Protein AF-A0A944QTK9-F1 (afdb_monomer)

pLDDT: mean 85.67, std 12.84, range [35.78, 98.94]

Foldseek 3Di:
DAADDDDPVQWFKKFFPKKKQKDKDQQKDWDQDPVGIDTDHGIWIWIWTQDDPGHTDPDIHTDHHVRCVQFWDADPVPDPRMIGGPWMKIKHQPQDWYKYWWQDPVRDIDIDTADPVRRFKMWIAGPVGTIDIDGNVRDVNTIDGDDDLPDQFDQAFAQRLLAQPVAAAEEEWEFAFFLLCLLLLLLLLLVQCLQCVVRNVDPQDAVLSQHQEYEAFASSLVVSQCSQLRHHSVVVNVLSVVCLVFWQPFDPPPPDPPDARTDLVSLLVSLCVRQPQAALLHSSRGHKYWYWKAQPVVRDIDGLICHPQAPQQPDDPPDFFHHSRNHGSSLSNSLQNQAPSHHAWRWDQTGPDPPDRITTIHHRLLDLPSGVQVVVVCCQPPCNNPSNYAQDALRYEYETEYSADEDLPDDDDPDPVVVVVSVSSVSSRVSVLVVLVVLQQQAQEPLFQQSDPVCGRCNPRHPDPDRRHQYYYAHHHLDQVRCCVQQVDHDDPVRSVQCSDSSDSVCSVVSSVSSNSSSVRRDDSVSQDPSSRRD

Sequence (535 aa):
MKRIEFNNLRARTYRKKAEVFAFRSEAPFSFSKSWGEQRVRESGWVVVPIANGGTASQDIYGCDADVFAETYEPSPSQRPNRYRKKETIRAYQPGEPFEIETRLADGHLEVESSSADSYTTWLARNPSGETYTIEDEVFRDTYVEVQERGEKYRIRSRNEHWIPDGTPRRILALDGGGVRGILTLQYLARIEAILKKRHGDSDEFRLCHYFDLIAGTSTGAIIAAALARGSRVSEIIDLYNRLAADIFRRSWFRFGLMRAKFSADRLRQHLRAEFKNNTMGSTAIQTGLLVVAKRLDSGSTWPMSNNPLSPFFRAEPNDTFFSNEDYLLRRVVRASTAAPHYFAPEYIEISTEKEKPHGQFIDGGASPHNNPSLLALQLVSVSGFGAGWDLDPDKLLLVSVGTGMANPDVSRSWFAGEHALKSLLSLMNDCAESVETVLQWLSSSPTARHLDAALKEMHGDLLAERPLLHYLRYNVMLDSDWLKDNLGLNCTKPDIDRLKKMDLPENMQALSKIGNTAAKLQIEETHFPPSFDLW

Nearest PDB structures (foldseek):
  4pka-assembly1_X  TM=8.038E-01  e=3.145E-19  Solanum cardiophyllum
  1oxw-assembly1_B  TM=8.036E-01  e=8.709E-19  Solanum cardiophyllum
  6aun-assembly1_A  TM=6.845E-01  e=2.025E-15  Cricetulus griseus
  7quz-assembly2_DDD  TM=2.381E-01  e=2.300E-01  Paenibacillus illinoisensis

Structure (mmCIF, N/CA/C/O backbone):
data_AF-A0A944QTK9-F1
#
_entry.id   AF-A0A944QTK9-F1
#
loop_
_atom_site.group_PDB
_atom_site.id
_atom_site.type_symbol
_atom_site.label_atom_id
_atom_site.label_alt_id
_atom_site.label_comp_id
_atom_site.label_asym_id
_atom_site.label_entity_id
_atom_site.label_seq_id
_atom_site.pdbx_PDB_ins_code
_atom_site.Cartn_x
_atom_site.Cartn_y
_atom_site.Cartn_z
_atom_site.occupancy
_atom_site.B_iso_or_equiv
_atom_site.auth_seq_id
_atom_site.auth_comp_id
_atom_site.auth_asym_id
_atom_site.auth_atom_id
_atom_site.pdbx_PDB_model_num
ATOM 1 N N . MET A 1 1 ? -43.382 -8.129 2.368 1.00 69.06 1 MET A N 1
ATOM 2 C CA . MET A 1 1 ? -41.959 -7.731 2.253 1.00 69.06 1 MET A CA 1
ATOM 3 C C . MET A 1 1 ? -41.129 -8.966 1.915 1.00 69.06 1 MET A C 1
ATOM 5 O O . MET A 1 1 ? -41.718 -10.011 1.652 1.00 69.06 1 MET A O 1
ATOM 9 N N . LYS A 1 2 ? -39.794 -8.884 1.844 1.00 78.69 2 LYS A N 1
ATOM 10 C CA . LYS A 1 2 ? -38.954 -10.077 1.656 1.00 78.69 2 LYS A CA 1
ATOM 11 C C . LYS A 1 2 ? -38.722 -10.748 3.008 1.00 78.69 2 LYS A C 1
ATOM 13 O O . LYS A 1 2 ? -38.306 -10.088 3.956 1.00 78.69 2 LYS A O 1
ATOM 18 N N . ARG A 1 3 ? -38.973 -12.053 3.098 1.00 83.12 3 ARG A N 1
ATOM 19 C CA . ARG A 1 3 ? -38.628 -12.828 4.295 1.00 83.12 3 ARG A CA 1
ATOM 20 C C . ARG A 1 3 ? -37.119 -13.021 4.354 1.00 83.12 3 ARG A C 1
ATOM 22 O O . ARG A 1 3 ? -36.524 -13.434 3.356 1.00 83.12 3 ARG A O 1
ATOM 29 N N . ILE A 1 4 ? -36.509 -12.713 5.493 1.00 81.31 4 ILE A N 1
ATOM 30 C CA . ILE A 1 4 ? -35.062 -12.859 5.686 1.00 81.31 4 ILE A CA 1
ATOM 31 C C . ILE A 1 4 ? -34.759 -13.683 6.933 1.00 81.31 4 ILE A C 1
ATOM 33 O O . ILE A 1 4 ? -35.494 -13.643 7.915 1.00 81.31 4 ILE A O 1
ATOM 37 N N . GLU A 1 5 ? -33.643 -14.404 6.898 1.00 82.75 5 GLU A N 1
ATOM 38 C CA . GLU A 1 5 ? -33.061 -15.037 8.080 1.00 82.75 5 GLU A CA 1
ATOM 39 C C . GLU A 1 5 ? -31.954 -14.155 8.667 1.00 82.75 5 GLU A C 1
ATOM 41 O O . GLU A 1 5 ? -31.326 -13.358 7.960 1.00 82.75 5 GLU A O 1
ATOM 46 N N . PHE A 1 6 ? -31.691 -14.312 9.967 1.00 79.94 6 PHE A N 1
ATOM 47 C CA . PHE A 1 6 ? -30.653 -13.552 10.655 1.00 79.94 6 PHE A CA 1
ATOM 48 C C . PHE A 1 6 ? -29.260 -13.865 10.091 1.00 79.94 6 PHE A C 1
ATOM 50 O O . PHE A 1 6 ? -28.742 -14.978 10.219 1.00 79.94 6 PHE A O 1
ATOM 57 N N . ASN A 1 7 ? -28.612 -12.860 9.503 1.00 78.81 7 ASN A N 1
ATOM 58 C CA . ASN A 1 7 ? -27.292 -13.013 8.911 1.00 78.81 7 ASN A CA 1
ATOM 59 C C . ASN A 1 7 ? -26.171 -12.740 9.930 1.00 78.81 7 ASN A C 1
ATOM 61 O O . ASN A 1 7 ? -25.751 -11.599 10.132 1.00 78.81 7 ASN A O 1
ATOM 65 N N . ASN A 1 8 ? -25.611 -13.814 10.493 1.00 72.94 8 ASN A N 1
ATOM 66 C CA . ASN A 1 8 ? -24.467 -13.743 11.411 1.00 72.94 8 ASN A CA 1
ATOM 67 C C . ASN A 1 8 ? -23.206 -13.092 10.805 1.00 72.94 8 ASN A C 1
ATOM 69 O O . ASN A 1 8 ? -22.333 -12.686 11.559 1.00 72.94 8 ASN A O 1
ATOM 73 N N . LEU A 1 9 ? -23.070 -12.993 9.478 1.00 62.94 9 LEU A N 1
ATOM 74 C CA . LEU A 1 9 ? -21.916 -12.344 8.837 1.00 62.94 9 LEU A CA 1
ATOM 75 C C . LEU A 1 9 ? -22.065 -10.821 8.756 1.00 62.94 9 LEU A C 1
ATOM 77 O O . LEU A 1 9 ? -21.066 -10.119 8.649 1.00 62.94 9 LEU A O 1
ATOM 81 N N . ARG A 1 10 ? -23.301 -10.306 8.767 1.00 76.19 10 ARG A N 1
ATOM 82 C CA . ARG A 1 10 ? -23.579 -8.858 8.782 1.00 76.19 10 ARG A CA 1
ATOM 83 C C . ARG A 1 10 ? -23.707 -8.313 10.202 1.00 76.19 10 ARG A C 1
ATOM 85 O O . ARG A 1 10 ? -23.537 -7.115 10.403 1.00 76.19 10 ARG A O 1
ATOM 92 N N . ALA A 1 11 ? -24.032 -9.181 11.159 1.00 80.81 11 ALA A N 1
ATOM 93 C CA . ALA A 1 11 ? -24.324 -8.809 12.531 1.00 80.81 11 ALA A CA 1
ATOM 94 C C . ALA A 1 11 ? -23.070 -8.460 13.338 1.00 80.81 11 ALA A C 1
ATOM 96 O O . ALA A 1 11 ? -22.154 -9.276 13.457 1.00 80.81 11 ALA A O 1
ATOM 97 N N . ARG A 1 12 ? -23.081 -7.287 13.970 1.00 84.12 12 ARG A N 1
ATOM 98 C CA . ARG A 1 12 ? -22.071 -6.878 14.952 1.00 84.12 12 ARG A CA 1
ATOM 99 C C . ARG A 1 12 ? -22.578 -7.091 16.370 1.00 84.12 12 ARG A C 1
ATOM 101 O O . ARG A 1 12 ? -23.781 -7.265 16.570 1.00 84.12 12 ARG A O 1
ATOM 108 N N . THR A 1 13 ? -21.674 -7.081 17.341 1.00 86.81 13 THR A N 1
ATOM 109 C CA . THR A 1 13 ? -22.012 -7.312 18.748 1.00 86.81 13 THR A CA 1
ATOM 110 C C . THR A 1 13 ? -22.238 -5.993 19.478 1.00 86.81 13 THR A C 1
ATOM 112 O O . THR A 1 13 ? -21.435 -5.064 19.411 1.00 86.81 13 THR A O 1
ATOM 115 N N . TYR A 1 14 ? -23.345 -5.914 20.206 1.00 89.44 14 TYR A N 1
ATOM 116 C CA . TYR A 1 14 ? -23.774 -4.730 20.936 1.00 89.44 14 TYR A CA 1
ATOM 117 C C . TYR A 1 14 ? -24.105 -5.073 22.380 1.00 89.44 14 TYR A C 1
ATOM 119 O O . TYR A 1 14 ? -24.532 -6.180 22.699 1.00 89.44 14 TYR A O 1
ATOM 127 N N . ARG A 1 15 ? -23.958 -4.093 23.266 1.00 88.25 15 ARG A N 1
ATOM 128 C CA . ARG A 1 15 ? -24.293 -4.202 24.686 1.00 88.25 15 ARG A CA 1
ATOM 129 C C . ARG A 1 15 ? -25.182 -3.049 25.110 1.00 88.25 15 ARG A C 1
ATOM 131 O O . ARG A 1 15 ? -25.037 -1.941 24.601 1.00 88.25 15 ARG A O 1
ATOM 138 N N . LYS A 1 16 ? -26.070 -3.285 26.076 1.00 87.88 16 LYS A N 1
ATOM 139 C CA . LYS A 1 16 ? -26.877 -2.206 26.658 1.00 87.88 16 LYS A CA 1
ATOM 140 C C . LYS A 1 16 ? -25.987 -1.158 27.339 1.00 87.88 16 LYS A C 1
ATOM 142 O O . LYS A 1 16 ? -25.110 -1.509 28.127 1.00 87.88 16 LYS A O 1
ATOM 147 N N . LYS A 1 17 ? -26.255 0.123 27.073 1.00 83.44 17 LYS A N 1
ATOM 148 C CA . LYS A 1 17 ? -25.601 1.280 27.711 1.00 83.44 17 LYS A CA 1
ATOM 149 C C . LYS A 1 17 ? -25.961 1.425 29.190 1.00 83.44 17 LYS A C 1
ATOM 151 O O . LYS A 1 17 ? -25.198 2.021 29.941 1.00 83.44 17 LYS A O 1
ATOM 156 N N . ALA A 1 18 ? -27.123 0.906 29.592 1.00 82.56 18 ALA A N 1
ATOM 157 C CA . ALA A 1 18 ? -27.668 1.082 30.931 1.00 82.56 18 ALA A CA 1
ATOM 158 C C . ALA A 1 18 ? -26.713 0.578 32.027 1.00 82.56 18 ALA A C 1
ATOM 160 O O . ALA A 1 18 ? -26.290 -0.583 32.033 1.00 82.56 18 ALA A O 1
ATOM 161 N N . GLU A 1 19 ? -26.436 1.456 32.988 1.00 86.88 19 GLU A N 1
ATOM 162 C CA . GLU A 1 19 ? -25.714 1.140 34.215 1.00 86.88 19 GLU A CA 1
ATOM 163 C C . GLU A 1 19 ? -26.675 1.096 35.404 1.00 86.88 19 GLU A C 1
ATOM 165 O O . GLU A 1 19 ? -27.762 1.680 35.394 1.00 86.88 19 GLU A O 1
ATOM 170 N N . VAL A 1 20 ? -26.253 0.406 36.455 1.00 88.38 20 VAL A N 1
ATOM 171 C CA . VAL A 1 20 ? -26.970 0.323 37.723 1.00 88.38 20 VAL A CA 1
ATOM 172 C C . VAL A 1 20 ? -26.010 0.622 38.866 1.00 88.38 20 VAL A C 1
ATOM 174 O O . VAL A 1 20 ? -24.818 0.312 38.784 1.00 88.38 20 VAL A O 1
ATOM 177 N N . PHE A 1 21 ? -26.525 1.187 39.953 1.00 90.69 21 PHE A N 1
ATOM 178 C CA . PHE A 1 21 ? -25.874 1.020 41.245 1.00 90.69 21 PHE A CA 1
ATOM 179 C C . PHE A 1 21 ? -26.324 -0.304 41.853 1.00 90.69 21 PHE A C 1
ATOM 181 O O . PHE A 1 21 ? -27.504 -0.638 41.775 1.00 90.69 21 PHE A O 1
ATOM 188 N N . ALA A 1 22 ? -25.410 -1.052 42.461 1.00 91.81 22 ALA A N 1
ATOM 189 C CA . ALA A 1 22 ? -25.763 -2.269 43.174 1.00 91.81 22 ALA A CA 1
ATOM 190 C C . ALA A 1 22 ? -25.050 -2.357 44.523 1.00 91.81 22 ALA A C 1
ATOM 192 O O . ALA A 1 22 ? -23.841 -2.138 44.616 1.00 91.81 22 ALA A O 1
ATOM 193 N N . PHE A 1 23 ? -25.813 -2.703 45.558 1.00 92.44 23 PHE A N 1
ATOM 194 C CA . PHE A 1 23 ? -25.342 -2.814 46.936 1.00 92.44 23 PHE A CA 1
ATOM 195 C C . PHE A 1 23 ? -25.624 -4.215 47.462 1.00 92.44 23 PHE A C 1
ATOM 197 O O . PHE A 1 23 ? -26.760 -4.684 47.404 1.00 92.44 23 PHE A O 1
ATOM 204 N N . ARG A 1 24 ? -24.591 -4.882 47.971 1.00 91.94 24 ARG A N 1
ATOM 205 C CA . ARG A 1 24 ? -24.697 -6.245 48.489 1.00 91.94 24 ARG A CA 1
ATOM 206 C C . ARG A 1 24 ? -25.287 -6.246 49.901 1.00 91.94 24 ARG A C 1
ATOM 208 O O . ARG A 1 24 ? -24.858 -5.462 50.745 1.00 91.94 24 ARG A O 1
ATOM 215 N N . SER A 1 25 ? -26.228 -7.151 50.152 1.00 90.94 25 SER A N 1
ATOM 216 C CA . SER A 1 25 ? -26.784 -7.464 51.469 1.00 90.94 25 SER A CA 1
ATOM 217 C C . SER A 1 25 ? -26.584 -8.946 51.769 1.00 90.94 25 SER A C 1
ATOM 219 O O . SER A 1 25 ? -26.955 -9.801 50.969 1.00 90.94 25 SER A O 1
ATOM 221 N N . GLU A 1 26 ? -26.028 -9.247 52.940 1.00 89.38 26 GLU A N 1
ATOM 222 C CA . GLU A 1 26 ? -25.914 -10.620 53.459 1.00 89.38 26 GLU A CA 1
ATOM 223 C C . GLU A 1 26 ? -27.199 -11.081 54.170 1.00 89.38 26 GLU A C 1
ATOM 225 O O . GLU A 1 26 ? -27.367 -12.264 54.449 1.00 89.38 26 GLU A O 1
ATOM 230 N N . ALA A 1 27 ? -28.107 -10.149 54.476 1.00 87.06 27 ALA A N 1
ATOM 231 C CA . ALA A 1 27 ? -29.392 -10.437 55.099 1.00 87.06 27 ALA A CA 1
ATOM 232 C C . ALA A 1 27 ? -30.528 -10.427 54.058 1.00 87.06 27 ALA A C 1
ATOM 234 O O . ALA A 1 27 ? -30.467 -9.613 53.128 1.00 87.06 27 ALA A O 1
ATOM 235 N N . PRO A 1 28 ? -31.583 -11.244 54.246 1.00 88.69 28 PRO A N 1
ATOM 236 C CA . PRO A 1 28 ? -32.783 -11.213 53.412 1.00 88.69 28 PRO A CA 1
ATOM 237 C C . PRO A 1 28 ? -33.452 -9.836 53.430 1.00 88.69 28 PRO A C 1
ATOM 239 O O . PRO A 1 28 ? -33.466 -9.154 54.458 1.00 88.69 28 PRO A O 1
ATOM 242 N N . PHE A 1 29 ? -34.057 -9.442 52.313 1.00 91.31 29 PHE A N 1
ATOM 243 C CA . PHE A 1 29 ? -34.780 -8.174 52.199 1.00 91.31 29 PHE A CA 1
ATOM 244 C C . PHE A 1 29 ? -35.964 -8.285 51.236 1.00 91.31 29 PHE A C 1
ATOM 246 O O . PHE A 1 29 ? -36.044 -9.197 50.407 1.00 91.31 29 PHE A O 1
ATOM 253 N N . SER A 1 30 ? -36.902 -7.343 51.339 1.00 88.56 30 SER A N 1
ATOM 254 C CA . SER A 1 30 ? -38.043 -7.266 50.434 1.00 88.56 30 SER A CA 1
ATOM 255 C C . SER A 1 30 ? -38.366 -5.842 50.004 1.00 88.56 30 SER A C 1
ATOM 257 O O . SER A 1 30 ? -38.092 -4.872 50.712 1.00 88.56 30 SER A O 1
ATOM 259 N N . PHE A 1 31 ? -38.949 -5.729 48.813 1.00 86.44 31 PHE A N 1
ATOM 260 C CA . PHE A 1 31 ? -39.454 -4.487 48.247 1.00 86.44 31 PHE A CA 1
ATOM 261 C C . PHE A 1 31 ? -40.958 -4.594 48.032 1.00 86.44 31 PHE A C 1
ATOM 263 O O . PHE A 1 31 ? -41.444 -5.534 47.402 1.00 86.44 31 PHE A O 1
ATOM 270 N N . SER A 1 32 ? -41.694 -3.596 48.516 1.00 82.94 32 SER A N 1
ATOM 271 C CA . SER A 1 32 ? -43.108 -3.426 48.181 1.00 82.94 32 SER A CA 1
ATOM 272 C C . SER A 1 32 ? -43.222 -2.677 46.854 1.00 82.94 32 SER A C 1
ATOM 274 O O . SER A 1 32 ? -42.833 -1.512 46.763 1.00 82.94 32 SER A O 1
ATOM 276 N N . LYS A 1 33 ? -43.725 -3.351 45.820 1.00 81.06 33 LYS A N 1
ATOM 277 C CA . LYS A 1 33 ? -43.998 -2.792 44.491 1.00 81.06 33 LYS A CA 1
ATOM 278 C C . LYS A 1 33 ? -45.501 -2.621 44.293 1.00 81.06 33 LYS A C 1
ATOM 280 O O . LYS A 1 33 ? -46.304 -3.264 44.965 1.00 81.06 33 LYS A O 1
ATOM 285 N N . SER A 1 34 ? -45.894 -1.784 43.334 1.00 78.00 34 SER A N 1
ATOM 286 C CA . SER A 1 34 ? -47.310 -1.569 42.994 1.00 78.00 34 SER A CA 1
ATOM 287 C C . SER A 1 34 ? -48.016 -2.843 42.510 1.00 78.00 34 SER A C 1
ATOM 289 O O . SER A 1 34 ? -49.229 -2.955 42.649 1.00 78.00 34 SER A O 1
ATOM 291 N N . TRP A 1 35 ? -47.262 -3.816 41.993 1.00 72.88 35 TRP A N 1
ATOM 292 C CA . TRP A 1 35 ? -47.749 -5.118 41.526 1.00 72.88 35 TRP A CA 1
ATOM 293 C C . TRP A 1 35 ? -47.496 -6.278 42.507 1.00 72.88 35 TRP A C 1
ATOM 295 O O . TRP A 1 35 ? -47.745 -7.429 42.157 1.00 72.88 35 TRP A O 1
ATOM 305 N N . GLY A 1 36 ? -47.002 -6.015 43.723 1.00 82.62 36 GLY A N 1
ATOM 306 C CA . GLY A 1 36 ? -46.796 -7.043 44.751 1.00 82.62 36 GLY A CA 1
ATOM 307 C C . GLY A 1 36 ? -45.483 -6.913 45.523 1.00 82.62 36 GLY A C 1
ATOM 308 O O . GLY A 1 36 ? -44.737 -5.951 45.370 1.00 82.62 36 GLY A O 1
ATOM 309 N N . GLU A 1 37 ? -45.193 -7.890 46.381 1.00 84.25 37 GLU A N 1
ATOM 310 C CA . GLU A 1 37 ? -43.958 -7.917 47.169 1.00 84.25 37 GLU A CA 1
ATOM 311 C C . GLU A 1 37 ? -42.884 -8.762 46.473 1.00 84.25 37 GLU A C 1
ATOM 313 O O . GLU A 1 37 ? -43.095 -9.940 46.179 1.00 84.25 37 GLU A O 1
ATOM 318 N N . GLN A 1 38 ? -41.710 -8.176 46.247 1.00 85.62 38 GLN A N 1
ATOM 319 C CA . GLN A 1 38 ? -40.530 -8.890 45.767 1.00 85.62 38 GLN A CA 1
ATOM 320 C C . GLN A 1 38 ? -39.638 -9.236 46.962 1.00 85.62 38 GLN A C 1
ATOM 322 O O . GLN A 1 38 ? -39.227 -8.338 47.694 1.00 85.62 38 GLN A O 1
ATOM 327 N N . ARG A 1 39 ? -39.316 -10.519 47.162 1.00 86.56 39 ARG A N 1
ATOM 328 C CA . ARG A 1 39 ? -38.487 -10.990 48.287 1.00 86.56 39 ARG A CA 1
ATOM 329 C C . ARG A 1 39 ? -37.205 -11.656 47.798 1.00 86.56 39 ARG A C 1
ATOM 331 O O . ARG A 1 39 ? -37.282 -12.575 46.990 1.00 86.56 39 ARG A O 1
ATOM 338 N N . VAL A 1 40 ? -36.072 -11.250 48.365 1.00 86.94 40 VAL A N 1
ATOM 339 C CA . VAL A 1 40 ? -34.774 -11.933 48.269 1.00 86.94 40 VAL A CA 1
ATOM 340 C C . VAL A 1 40 ? -34.569 -12.676 49.585 1.00 86.94 40 VAL A C 1
ATOM 342 O O . VAL A 1 40 ? -34.542 -12.061 50.653 1.00 86.94 40 VAL A O 1
ATOM 345 N N . ARG A 1 41 ? -34.548 -14.012 49.525 1.00 80.56 41 ARG A N 1
ATOM 346 C CA . ARG A 1 41 ? -34.667 -14.879 50.715 1.00 80.56 41 ARG A CA 1
ATOM 347 C C . ARG A 1 41 ? -33.340 -15.165 51.417 1.00 80.56 41 ARG A C 1
ATOM 349 O O . ARG A 1 41 ? -33.368 -15.611 52.559 1.00 80.56 41 ARG A O 1
ATOM 356 N N . GLU A 1 42 ? -32.223 -14.907 50.749 1.00 84.25 42 GLU A N 1
ATOM 357 C CA . GLU A 1 42 ? -30.863 -15.159 51.234 1.00 84.25 42 GLU A CA 1
ATOM 358 C C . GLU A 1 42 ? -29.990 -13.908 51.018 1.00 84.25 42 GLU A C 1
ATOM 360 O O . GLU A 1 42 ? -30.488 -12.784 51.113 1.00 84.25 42 GLU A O 1
ATOM 365 N N . SER A 1 43 ? -28.694 -14.077 50.735 1.00 85.88 43 SER A N 1
ATOM 366 C CA . SER A 1 43 ? -27.821 -12.979 50.316 1.00 85.88 43 SER A CA 1
ATOM 367 C C . SER A 1 43 ? -28.164 -12.512 48.898 1.00 85.88 43 SER A C 1
ATOM 369 O O . SER A 1 43 ? -28.405 -13.328 48.006 1.00 85.88 43 SER A O 1
ATOM 371 N N . GLY A 1 44 ? -28.123 -11.206 48.655 1.00 90.00 44 GLY A N 1
ATOM 372 C CA . GLY A 1 44 ? -28.413 -10.658 47.334 1.00 90.00 44 GLY A CA 1
ATOM 373 C C . GLY A 1 44 ? -28.004 -9.203 47.176 1.00 90.00 44 GLY A C 1
ATOM 374 O O . GLY A 1 44 ? -27.308 -8.625 48.011 1.00 90.00 44 GLY A O 1
ATOM 375 N N . TRP A 1 45 ? -28.430 -8.608 46.073 1.00 93.62 45 TRP A N 1
ATOM 376 C CA . TRP A 1 45 ? -28.095 -7.252 45.672 1.00 93.62 45 TRP A CA 1
ATOM 377 C C . TRP A 1 45 ? -29.344 -6.387 45.581 1.00 93.62 45 TRP A C 1
ATOM 379 O O . TRP A 1 45 ? -30.343 -6.762 44.964 1.00 93.62 45 TRP A O 1
ATOM 389 N N . VAL A 1 46 ? -29.260 -5.194 46.158 1.00 92.69 46 VAL A N 1
ATOM 390 C CA . VAL A 1 46 ? -30.193 -4.099 45.900 1.00 92.69 46 VAL A CA 1
ATOM 391 C C . VAL A 1 46 ? -29.709 -3.364 44.662 1.00 92.69 46 VAL A C 1
ATOM 393 O O . VAL A 1 46 ? -28.628 -2.773 44.687 1.00 92.69 46 VAL A O 1
ATOM 396 N N . VAL A 1 47 ? -30.494 -3.401 43.589 1.00 90.38 47 VAL A N 1
ATOM 397 C CA . VAL A 1 47 ? -30.144 -2.826 42.289 1.00 90.38 47 VAL A CA 1
ATOM 398 C C . VAL A 1 47 ? -30.971 -1.572 42.029 1.00 90.38 47 VAL A C 1
ATOM 400 O O . VAL A 1 47 ? -32.199 -1.590 42.098 1.00 90.38 47 VAL A O 1
ATOM 403 N N . VAL A 1 48 ? -30.287 -0.477 41.708 1.00 89.69 48 VAL A N 1
ATOM 404 C CA . VAL A 1 48 ? -30.865 0.840 41.429 1.00 89.69 48 VAL A CA 1
ATOM 405 C C . VAL A 1 48 ? -30.497 1.237 39.995 1.00 89.69 48 VAL A C 1
ATOM 407 O O . VAL A 1 48 ? -29.336 1.576 39.739 1.00 89.69 48 VAL A O 1
ATOM 410 N N . PRO A 1 49 ? -31.439 1.194 39.037 1.00 84.38 49 PRO A N 1
ATOM 411 C CA . PRO A 1 49 ? -31.179 1.617 37.665 1.00 84.38 49 PRO A CA 1
ATOM 412 C C . PRO A 1 49 ? -30.768 3.085 37.582 1.00 84.38 49 PRO A C 1
ATOM 414 O O . PRO A 1 49 ? -31.290 3.925 38.314 1.00 84.38 49 PRO A O 1
ATOM 417 N N . ILE A 1 50 ? -29.857 3.408 36.667 1.00 81.00 50 ILE A N 1
ATOM 418 C CA . ILE A 1 50 ? -29.463 4.787 36.373 1.00 81.00 50 ILE A CA 1
ATOM 419 C C . ILE A 1 50 ? -30.199 5.215 35.102 1.00 81.00 50 ILE A C 1
ATOM 421 O O . ILE A 1 50 ? -30.052 4.586 34.056 1.00 81.00 50 ILE A O 1
ATOM 425 N N . ALA A 1 51 ? -31.012 6.264 35.199 1.00 66.12 51 ALA A N 1
ATOM 426 C CA . ALA A 1 51 ? -31.721 6.830 34.061 1.00 66.12 51 ALA A CA 1
ATOM 427 C C . ALA A 1 51 ? -30.756 7.553 33.106 1.00 66.12 51 ALA A C 1
ATOM 429 O O . ALA A 1 51 ? -29.684 8.027 33.509 1.00 66.12 51 ALA A O 1
ATOM 430 N N . ASN A 1 52 ? -31.161 7.682 31.840 1.00 55.88 52 ASN A N 1
ATOM 431 C CA . ASN A 1 52 ? -30.453 8.505 30.860 1.00 55.88 52 ASN A CA 1
ATOM 432 C C . ASN A 1 52 ? -30.360 9.948 31.395 1.00 55.88 52 ASN A C 1
ATOM 434 O O . ASN A 1 52 ? -31.376 10.581 31.664 1.00 55.88 52 ASN A O 1
ATOM 438 N N . GLY A 1 53 ? -29.134 10.435 31.624 1.00 55.75 53 GLY A N 1
ATOM 439 C CA . GLY A 1 53 ? -28.860 11.701 32.327 1.00 55.75 53 GLY A CA 1
ATOM 440 C C . GLY A 1 53 ? -28.193 11.552 33.704 1.00 55.75 53 GLY A C 1
ATOM 441 O O . GLY A 1 53 ? -27.806 12.549 34.308 1.00 55.75 53 GLY A O 1
ATOM 442 N N . GLY A 1 54 ? -27.993 10.322 34.194 1.00 57.75 54 GLY A N 1
ATOM 443 C CA . GLY A 1 54 ? -27.173 10.040 35.380 1.00 57.75 54 GLY A CA 1
ATOM 444 C C . GLY A 1 54 ? -27.902 10.118 36.725 1.00 57.75 54 GLY A C 1
ATOM 445 O O . GLY A 1 54 ? -27.254 9.987 37.766 1.00 57.75 54 GLY A O 1
ATOM 446 N N . THR A 1 55 ? -29.222 10.299 36.724 1.00 56.66 55 THR A N 1
ATOM 447 C CA . THR A 1 55 ? -30.067 10.277 37.925 1.00 56.66 55 THR A CA 1
ATOM 448 C C . THR A 1 55 ? -30.500 8.848 38.265 1.00 56.66 55 THR A C 1
ATOM 450 O O . THR A 1 55 ? -30.686 8.010 37.385 1.00 56.66 55 THR A O 1
ATOM 453 N N . ALA A 1 56 ? -30.631 8.534 39.554 1.00 60.78 56 ALA A N 1
ATOM 454 C CA . ALA A 1 56 ? -31.144 7.235 39.986 1.00 60.78 56 ALA A CA 1
ATOM 455 C C . ALA A 1 56 ? -32.642 7.120 39.656 1.00 60.78 56 ALA A C 1
ATOM 457 O O . ALA A 1 56 ? -33.418 8.027 39.960 1.00 60.78 56 ALA A O 1
ATOM 458 N N . SER A 1 57 ? -33.042 6.007 39.042 1.00 65.50 57 SER A N 1
ATOM 459 C CA . SER A 1 57 ? -34.447 5.651 38.842 1.00 65.50 57 SER A CA 1
ATOM 460 C C . SER A 1 57 ? -35.109 5.318 40.182 1.00 65.50 57 SER A C 1
ATOM 462 O O . SER A 1 57 ? -34.464 4.790 41.088 1.00 65.50 57 SER A O 1
ATOM 464 N N . GLN A 1 58 ? -36.414 5.579 40.296 1.00 66.12 58 GLN A N 1
ATOM 465 C CA . GLN A 1 58 ? -37.206 5.174 41.465 1.00 66.12 58 GLN A CA 1
ATOM 466 C C . GLN A 1 58 ? -37.496 3.662 41.497 1.00 66.12 58 GLN A C 1
ATOM 468 O O . GLN A 1 58 ? -37.964 3.142 42.509 1.00 66.12 58 GLN A O 1
ATOM 473 N N . ASP A 1 59 ? -37.202 2.936 40.415 1.00 75.50 59 ASP A N 1
ATOM 474 C CA . ASP A 1 59 ? -37.532 1.518 40.287 1.00 75.50 59 ASP A CA 1
ATOM 475 C C . ASP A 1 59 ? -36.415 0.592 40.811 1.00 75.50 59 ASP A C 1
ATOM 477 O O . ASP A 1 59 ? -35.691 -0.054 40.057 1.00 75.50 59 ASP A O 1
ATOM 481 N N . ILE A 1 60 ? -36.254 0.557 42.138 1.00 86.06 60 ILE A N 1
ATOM 482 C CA . ILE A 1 60 ? -35.242 -0.246 42.854 1.00 86.06 60 ILE A CA 1
ATOM 483 C C . ILE A 1 60 ? -35.721 -1.689 43.023 1.00 86.06 60 ILE A C 1
ATOM 485 O O . ILE A 1 60 ? -36.837 -1.888 43.491 1.00 86.06 60 ILE A O 1
ATOM 489 N N . TYR A 1 61 ? -34.911 -2.699 42.726 1.00 88.81 61 TYR A N 1
ATOM 490 C CA . TYR A 1 61 ? -35.322 -4.103 42.871 1.00 88.81 61 TYR A CA 1
ATOM 491 C C . TYR A 1 61 ? -34.256 -4.971 43.534 1.00 88.81 61 TYR A C 1
ATOM 493 O O . TYR A 1 61 ? -33.082 -4.606 43.624 1.00 88.81 61 TYR A O 1
ATOM 501 N N . GLY A 1 62 ? -34.693 -6.133 44.018 1.00 89.25 62 GLY A N 1
ATOM 502 C CA . GLY A 1 62 ? -33.814 -7.165 44.555 1.00 89.25 62 GLY A CA 1
ATOM 503 C C . GLY A 1 62 ? -33.357 -8.138 43.478 1.00 89.25 62 GLY A C 1
ATOM 504 O O . GLY A 1 62 ? -34.135 -8.484 42.590 1.00 89.25 62 GLY A O 1
ATOM 505 N N . CYS A 1 63 ? -32.107 -8.583 43.566 1.00 89.31 63 CYS A N 1
ATOM 506 C CA . CYS A 1 63 ? -31.539 -9.618 42.710 1.00 89.31 63 CYS A CA 1
ATOM 507 C C . CYS A 1 63 ? -30.748 -10.611 43.569 1.00 89.31 63 CYS A C 1
ATOM 509 O O . CYS A 1 63 ? -29.916 -10.186 44.370 1.00 89.31 63 CYS A O 1
ATOM 511 N N . ASP A 1 64 ? -31.005 -11.910 43.430 1.00 89.12 64 ASP A N 1
ATOM 512 C CA . ASP A 1 64 ? -30.251 -12.938 44.154 1.00 89.12 64 ASP A CA 1
ATOM 513 C C . ASP A 1 64 ? -28.762 -12.894 43.765 1.00 89.12 64 ASP A C 1
ATOM 515 O O . ASP A 1 64 ? -28.405 -12.489 42.654 1.00 89.12 64 ASP A O 1
ATOM 519 N N . ALA A 1 65 ? -27.874 -13.277 44.689 1.00 87.12 65 ALA A N 1
ATOM 520 C CA . ALA A 1 65 ? -26.428 -13.120 44.511 1.00 87.12 65 ALA A CA 1
ATOM 521 C C . ALA A 1 65 ? -25.888 -13.808 43.244 1.00 87.12 65 ALA A C 1
ATOM 523 O O . ALA A 1 65 ? -25.119 -13.189 42.503 1.00 87.12 65 ALA A O 1
ATOM 524 N N . ASP A 1 66 ? -26.331 -15.037 42.977 1.00 85.56 66 ASP A N 1
ATOM 525 C CA . ASP A 1 66 ? -25.886 -15.827 41.824 1.00 85.56 66 ASP A CA 1
ATOM 526 C C . ASP A 1 66 ? -26.378 -15.216 40.506 1.00 85.56 66 ASP A C 1
ATOM 528 O O . ASP A 1 66 ? -25.593 -14.982 39.586 1.00 85.56 66 ASP A O 1
ATOM 532 N N . VAL A 1 67 ? -27.654 -14.819 40.456 1.00 85.38 67 VAL A N 1
ATOM 533 C CA . VAL A 1 67 ? -28.257 -14.164 39.283 1.00 85.38 67 VAL A CA 1
ATOM 534 C C . VAL A 1 67 ? -27.557 -12.838 38.981 1.00 85.38 67 VAL A C 1
ATOM 536 O O . VAL A 1 67 ? -27.278 -12.517 37.821 1.00 85.38 67 VAL A O 1
ATOM 539 N N . PHE A 1 68 ? -27.230 -12.058 40.016 1.00 89.12 68 PHE A N 1
ATOM 540 C CA . PHE A 1 68 ? -26.501 -10.806 39.842 1.00 89.12 68 PHE A CA 1
ATOM 541 C C . PHE A 1 68 ? -25.097 -11.056 39.285 1.00 89.12 68 PHE A C 1
ATOM 543 O O . PHE A 1 68 ? -24.678 -10.367 38.352 1.00 89.12 68 PHE A O 1
ATOM 550 N N . ALA A 1 69 ? -24.389 -12.058 39.815 1.00 86.12 69 ALA A N 1
ATOM 551 C CA . ALA A 1 69 ? -23.058 -12.429 39.352 1.00 86.12 69 ALA A CA 1
ATOM 552 C C . ALA A 1 69 ? -23.059 -12.907 37.893 1.00 86.12 69 ALA A C 1
ATOM 554 O O . ALA A 1 69 ? -22.109 -12.619 37.166 1.00 86.12 69 ALA A O 1
ATOM 555 N N . GLU A 1 70 ? -24.113 -13.577 37.431 1.00 84.44 70 GLU A N 1
ATOM 556 C CA . GLU A 1 70 ? -24.263 -13.989 36.030 1.00 84.44 70 GLU A CA 1
ATOM 557 C C . GLU A 1 70 ? -24.631 -12.821 35.106 1.00 84.44 70 GLU A C 1
ATOM 559 O O . GLU A 1 70 ? -24.143 -12.739 33.979 1.00 84.44 70 GLU A O 1
ATOM 564 N N . THR A 1 71 ? -25.431 -11.872 35.595 1.00 84.44 71 THR A N 1
ATOM 565 C CA . THR A 1 71 ? -26.033 -10.827 34.752 1.00 84.44 71 THR A CA 1
ATOM 566 C C . THR A 1 71 ? -25.206 -9.540 34.689 1.00 84.44 71 THR A C 1
ATOM 568 O O . THR A 1 71 ? -25.247 -8.833 33.677 1.00 84.44 71 THR A O 1
ATOM 571 N N . TYR A 1 72 ? -24.446 -9.212 35.739 1.00 89.69 72 TYR A N 1
ATOM 572 C CA . TYR A 1 72 ? -23.775 -7.919 35.899 1.00 89.69 72 TYR A CA 1
ATOM 573 C C . TYR A 1 72 ? -22.256 -8.037 36.048 1.00 89.69 72 TYR A C 1
ATOM 575 O O . TYR A 1 72 ? -21.723 -8.984 36.622 1.00 89.69 72 TYR A O 1
ATOM 583 N N . GLU A 1 73 ? -21.543 -7.032 35.544 1.00 88.94 73 GLU A N 1
ATOM 584 C CA . GLU A 1 73 ? -20.105 -6.834 35.749 1.00 88.94 73 GLU A CA 1
ATOM 585 C C . GLU A 1 73 ? -19.809 -5.402 36.218 1.00 88.94 73 GLU A C 1
ATOM 587 O O . GLU A 1 73 ? -20.593 -4.493 35.918 1.00 88.94 73 GLU A O 1
ATOM 592 N N . PRO A 1 74 ? -18.698 -5.169 36.942 1.00 88.25 74 PRO A N 1
ATOM 593 C CA . PRO A 1 74 ? -18.292 -3.825 37.338 1.00 88.25 74 PRO A CA 1
ATOM 594 C C . PRO A 1 74 ? -18.188 -2.870 36.141 1.00 88.25 74 PRO A C 1
ATOM 596 O O . PRO A 1 74 ? -17.665 -3.222 35.081 1.00 88.25 74 PRO A O 1
ATOM 599 N N . SER A 1 75 ? -18.677 -1.642 36.314 1.00 83.06 75 SER A N 1
ATOM 600 C CA . SER A 1 75 ? -18.571 -0.596 35.295 1.00 83.06 75 SER A CA 1
ATOM 601 C C . SER A 1 75 ? -17.105 -0.168 35.091 1.00 83.06 75 SER A C 1
ATOM 603 O O . SER A 1 75 ? -16.374 -0.004 36.073 1.00 83.06 75 SER A O 1
ATOM 605 N N . PRO A 1 76 ? -16.669 0.126 33.847 1.00 71.56 76 PRO A N 1
ATOM 606 C CA . PRO A 1 76 ? -15.340 0.677 33.569 1.00 71.56 76 PRO A CA 1
ATOM 607 C C . PRO A 1 76 ? -15.076 2.044 34.210 1.00 71.56 76 PRO A C 1
ATOM 609 O O . PRO A 1 76 ? -13.926 2.461 34.290 1.00 71.56 76 PRO A O 1
ATOM 612 N N . SER A 1 77 ? -16.117 2.755 34.659 1.00 67.62 77 SER A N 1
ATOM 613 C CA . SER A 1 77 ? -16.003 4.099 35.245 1.00 67.62 77 SER A CA 1
ATOM 614 C C . SER A 1 77 ? -15.225 4.156 36.570 1.00 67.62 77 SER A C 1
ATOM 616 O O . SER A 1 77 ? -15.004 5.251 37.086 1.00 67.62 77 SER A O 1
ATOM 618 N N . GLN A 1 78 ? -14.837 3.001 37.134 1.00 61.41 78 GLN A N 1
ATOM 619 C CA . GLN A 1 78 ? -14.125 2.839 38.413 1.00 61.41 78 GLN A CA 1
ATOM 620 C C . GLN A 1 78 ? -14.814 3.502 39.618 1.00 61.41 78 GLN A C 1
ATOM 622 O O . GLN A 1 78 ? -14.226 3.621 40.693 1.00 61.41 78 GLN A O 1
ATOM 627 N N . ARG A 1 79 ? -16.081 3.911 39.479 1.00 73.56 79 ARG A N 1
ATOM 628 C CA . ARG A 1 79 ? -16.875 4.427 40.594 1.00 73.56 79 ARG A CA 1
ATOM 629 C C . ARG A 1 79 ? -17.378 3.258 41.450 1.00 73.56 79 ARG A C 1
ATOM 631 O O . ARG A 1 79 ? -17.845 2.267 40.885 1.00 73.56 79 ARG A O 1
ATOM 638 N N . PRO A 1 80 ? -17.335 3.362 42.791 1.00 80.12 80 PRO A N 1
ATOM 639 C CA . PRO A 1 80 ? -17.820 2.305 43.670 1.00 80.12 80 PRO A CA 1
ATOM 640 C C . PRO A 1 80 ? -19.273 1.933 43.363 1.00 80.12 80 PRO A C 1
ATOM 642 O O . PRO A 1 80 ? -20.090 2.803 43.057 1.00 80.12 80 PRO A O 1
ATOM 645 N N . ASN A 1 81 ? -19.593 0.644 43.488 1.00 88.38 81 ASN A N 1
ATOM 646 C CA . ASN A 1 81 ? -20.950 0.103 43.378 1.00 88.38 81 ASN A CA 1
ATOM 647 C C . ASN A 1 81 ? -21.649 0.324 42.027 1.00 88.38 81 ASN A C 1
ATOM 649 O O . ASN A 1 81 ? -22.861 0.147 41.957 1.00 88.38 81 ASN A O 1
A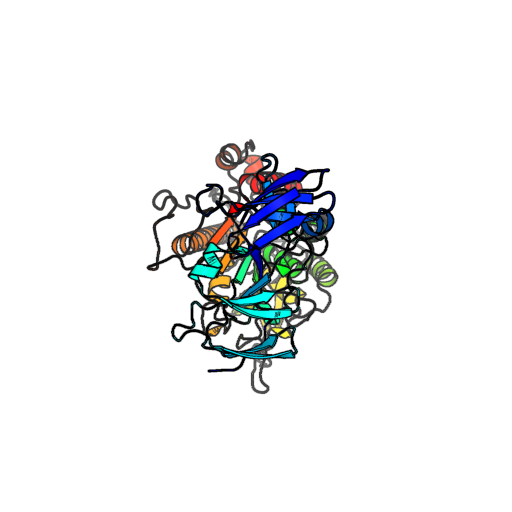TOM 653 N N . ARG A 1 82 ? -20.933 0.690 40.954 1.00 89.06 82 ARG A N 1
ATOM 654 C CA . ARG A 1 82 ? -21.503 0.751 39.601 1.00 89.06 82 ARG A CA 1
ATOM 655 C C . ARG A 1 82 ? -21.265 -0.533 38.825 1.00 89.06 82 ARG A C 1
ATOM 657 O O . ARG A 1 82 ? -20.133 -1.004 38.718 1.00 89.06 82 ARG A O 1
ATOM 664 N N . TYR A 1 83 ? -22.327 -1.026 38.206 1.00 90.00 83 TYR A N 1
ATOM 665 C CA . TYR A 1 83 ? -22.327 -2.231 37.391 1.00 90.00 83 TYR A CA 1
ATOM 666 C C . TYR A 1 83 ? -23.055 -1.986 36.071 1.00 90.00 83 TYR A C 1
ATOM 668 O O . TYR A 1 83 ? -23.863 -1.066 35.944 1.00 90.00 83 TYR A O 1
ATOM 676 N N . ARG A 1 84 ? -22.786 -2.836 35.086 1.00 88.81 84 ARG A N 1
ATOM 677 C CA . ARG A 1 84 ? -23.489 -2.879 33.799 1.00 88.81 84 ARG A CA 1
ATOM 678 C C . ARG A 1 84 ? -23.867 -4.316 33.466 1.00 88.81 84 ARG A C 1
ATOM 680 O O . ARG A 1 84 ? -23.257 -5.244 33.998 1.00 88.81 84 ARG A O 1
ATOM 68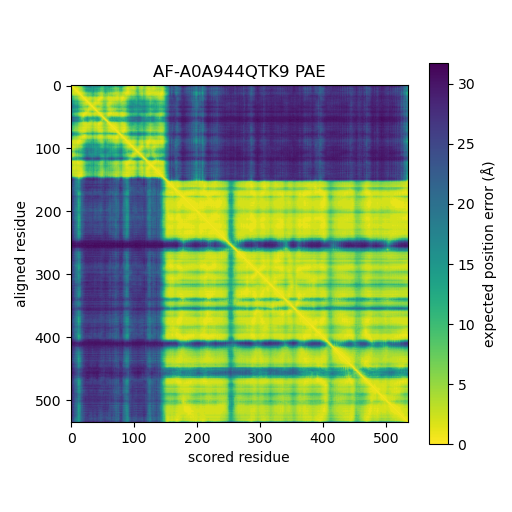7 N N . LYS A 1 85 ? -24.848 -4.509 32.582 1.00 86.50 85 LYS A N 1
ATOM 688 C CA . LYS A 1 85 ? -25.191 -5.855 32.103 1.00 86.50 85 LYS A CA 1
ATOM 689 C C . LYS A 1 85 ? -24.041 -6.457 31.286 1.00 86.50 85 LYS A C 1
ATOM 691 O O . LYS A 1 85 ? -23.424 -5.757 30.482 1.00 86.50 85 LYS A O 1
ATOM 696 N N . LYS A 1 86 ? -23.778 -7.749 31.489 1.00 85.62 86 LYS A N 1
ATOM 697 C CA . LYS A 1 86 ? -22.789 -8.545 30.740 1.00 85.62 86 LYS A CA 1
ATOM 698 C C . LYS A 1 86 ? -23.269 -8.903 29.338 1.00 85.62 86 LYS A C 1
ATOM 700 O O . LYS A 1 86 ? -22.480 -8.888 28.397 1.00 85.62 86 LYS A O 1
ATOM 705 N N . GLU A 1 87 ? -24.556 -9.212 29.238 1.00 85.69 87 GLU A N 1
ATOM 706 C CA . GLU A 1 87 ? -25.193 -9.756 28.045 1.00 85.69 87 GLU A CA 1
ATOM 707 C C . GLU A 1 87 ? -25.015 -8.852 26.819 1.00 85.69 87 GLU A C 1
ATOM 709 O O . GLU A 1 87 ? -25.168 -7.625 26.888 1.00 85.69 87 GLU A O 1
ATOM 714 N N . THR A 1 88 ? -24.697 -9.480 25.692 1.00 89.50 88 THR A N 1
ATOM 715 C CA . THR A 1 88 ? -24.592 -8.847 24.383 1.00 89.50 88 THR A CA 1
ATOM 716 C C . THR A 1 88 ? -25.683 -9.368 23.459 1.00 89.50 88 THR A C 1
ATOM 718 O O . THR A 1 88 ? -26.216 -10.458 23.644 1.00 89.50 88 THR A O 1
ATOM 721 N N . ILE A 1 89 ? -26.031 -8.570 22.460 1.00 91.06 89 ILE A N 1
ATOM 722 C CA . ILE A 1 89 ? -26.883 -8.982 21.347 1.00 91.06 89 ILE A CA 1
ATOM 723 C C . ILE A 1 89 ? -26.089 -8.849 20.054 1.00 91.06 89 ILE A C 1
ATOM 725 O O . ILE A 1 89 ? -25.152 -8.051 19.977 1.00 91.06 89 ILE A O 1
ATOM 729 N N . ARG A 1 90 ? -26.488 -9.583 19.021 1.00 91.62 90 ARG A N 1
ATOM 730 C CA . ARG A 1 90 ? -25.972 -9.387 17.666 1.00 91.62 90 ARG A CA 1
ATOM 731 C C . ARG A 1 90 ? -26.997 -8.615 16.852 1.00 91.62 90 ARG A C 1
ATOM 733 O O . ARG A 1 90 ? -28.168 -8.968 16.900 1.00 91.62 90 ARG A O 1
ATOM 740 N N . ALA A 1 91 ? -26.598 -7.587 16.110 1.00 91.50 91 ALA A N 1
ATOM 741 C CA . ALA A 1 91 ? -27.544 -6.807 15.312 1.00 91.50 91 ALA A CA 1
ATOM 742 C C . ALA A 1 91 ? -26.939 -6.243 14.018 1.00 91.50 91 ALA A C 1
ATOM 744 O O . ALA A 1 91 ? -25.727 -6.053 13.920 1.00 91.50 91 ALA A O 1
ATOM 745 N N . TYR A 1 92 ? -27.782 -5.990 13.015 1.00 90.19 92 TYR A N 1
ATOM 746 C CA . TYR A 1 92 ? -27.430 -5.252 11.795 1.00 90.19 92 TYR A CA 1
ATOM 747 C C . TYR A 1 92 ? -28.665 -4.618 11.151 1.00 90.19 92 TYR A C 1
ATOM 749 O O . TYR A 1 92 ? -29.792 -5.030 11.415 1.00 90.19 92 TYR A O 1
ATOM 757 N N . GLN A 1 93 ? -28.447 -3.656 10.254 1.00 88.81 93 GLN A N 1
ATOM 758 C CA . GLN A 1 93 ? -29.497 -3.099 9.398 1.00 88.81 93 GLN A CA 1
ATOM 759 C C . GLN A 1 93 ? -29.517 -3.830 8.042 1.00 88.81 93 GLN A C 1
ATOM 761 O O . GLN A 1 93 ? -28.496 -3.839 7.338 1.00 88.81 93 GLN A O 1
ATOM 766 N N . PRO A 1 94 ? -30.636 -4.471 7.648 1.00 82.25 94 PRO A N 1
ATOM 767 C CA . PRO A 1 94 ? -30.727 -5.194 6.377 1.00 82.25 94 PRO A CA 1
ATOM 768 C C . PRO A 1 94 ? -30.616 -4.301 5.134 1.00 82.25 94 PRO A C 1
ATOM 770 O O . PRO A 1 94 ? -30.028 -4.746 4.143 1.00 82.25 94 PRO A O 1
ATOM 773 N N . GLY A 1 95 ? -31.076 -3.046 5.214 1.00 78.00 95 GLY A N 1
ATOM 774 C CA . GLY A 1 95 ? -31.010 -2.053 4.130 1.00 78.00 95 GLY A CA 1
ATOM 775 C C . GLY A 1 95 ? -32.127 -2.163 3.083 1.00 78.00 95 GLY A C 1
ATOM 776 O O . GLY A 1 95 ? -32.079 -1.473 2.070 1.00 78.00 95 GLY A O 1
ATOM 777 N N . GLU A 1 96 ? -33.116 -3.028 3.315 1.00 79.75 96 GLU A N 1
ATOM 778 C CA . GLU A 1 96 ? -34.321 -3.219 2.499 1.00 79.75 96 GLU A CA 1
ATOM 779 C C . GLU A 1 96 ? -35.495 -3.640 3.410 1.00 79.75 96 GLU A C 1
ATOM 781 O O . GLU A 1 96 ? -35.224 -4.224 4.462 1.00 79.75 96 GLU A O 1
ATOM 786 N N . PRO A 1 97 ? -36.773 -3.388 3.050 1.00 81.56 97 PRO A N 1
ATOM 787 C CA . PRO A 1 97 ? -37.924 -3.818 3.849 1.00 81.56 97 PRO A CA 1
ATOM 788 C C . PRO A 1 97 ? -37.978 -5.337 4.015 1.00 81.56 97 PRO A C 1
ATOM 790 O O . PRO A 1 97 ? -37.878 -6.084 3.032 1.00 81.56 97 PRO A O 1
ATOM 793 N N . PHE A 1 98 ? -38.210 -5.803 5.240 1.00 84.06 98 PHE A N 1
ATOM 794 C CA . PHE A 1 98 ? -38.116 -7.217 5.577 1.00 84.06 98 PHE A CA 1
ATOM 795 C C . PHE A 1 98 ? -39.196 -7.693 6.552 1.00 84.06 98 PHE A C 1
ATOM 797 O O . PHE A 1 98 ? -39.764 -6.926 7.322 1.00 84.06 98 PHE A O 1
ATOM 804 N N . GLU A 1 99 ? -39.446 -8.998 6.520 1.00 86.69 99 GLU A N 1
ATOM 805 C CA . GLU A 1 99 ? -40.264 -9.723 7.495 1.00 86.69 99 GLU A CA 1
ATOM 806 C C . GLU A 1 99 ? -39.429 -10.839 8.122 1.00 86.69 99 GLU A C 1
ATOM 808 O O . GLU A 1 99 ? -38.666 -11.520 7.424 1.00 86.69 99 GLU A O 1
ATOM 813 N N . ILE A 1 100 ? -39.600 -11.043 9.426 1.00 85.25 100 ILE A N 1
ATOM 814 C CA . ILE A 1 100 ? -38.996 -12.150 10.166 1.00 85.25 100 ILE A CA 1
ATOM 815 C C . ILE A 1 100 ? -40.066 -13.004 10.829 1.00 85.25 100 ILE A C 1
ATOM 817 O O . ILE A 1 100 ? -41.168 -12.547 11.115 1.00 85.25 100 ILE A O 1
ATOM 821 N N . GLU A 1 101 ? -39.719 -14.262 11.063 1.00 83.38 101 GLU A N 1
ATOM 822 C CA . GLU A 1 101 ? -40.535 -15.198 11.818 1.00 83.38 101 GLU A CA 1
ATOM 823 C C . GLU A 1 101 ? -39.732 -15.654 13.031 1.00 83.38 101 GLU A C 1
ATOM 825 O O . GLU A 1 101 ? -38.681 -16.290 12.900 1.00 83.38 101 GLU A O 1
ATOM 830 N N . THR A 1 102 ? -40.223 -15.301 14.210 1.00 75.50 102 THR A N 1
ATOM 831 C CA . THR A 1 102 ? -39.560 -15.566 15.478 1.00 75.50 102 THR A CA 1
ATOM 832 C C . THR A 1 102 ? -40.308 -16.660 16.205 1.00 75.50 102 THR A C 1
ATOM 834 O O . THR A 1 102 ? -41.514 -16.582 16.421 1.00 75.50 102 THR A O 1
ATOM 837 N N . ARG A 1 103 ? -39.582 -17.713 16.584 1.00 73.75 103 ARG A N 1
ATOM 838 C CA . ARG A 1 103 ? -40.119 -18.753 17.456 1.00 73.75 103 ARG A CA 1
ATOM 839 C C . ARG A 1 103 ? -39.876 -18.347 18.905 1.00 73.75 103 ARG A C 1
ATOM 841 O O . ARG A 1 103 ? -38.726 -18.318 19.343 1.00 73.75 103 ARG A O 1
ATOM 848 N N . LEU A 1 104 ? -40.956 -18.059 19.619 1.00 69.25 104 LEU A N 1
ATOM 849 C CA . LEU A 1 104 ? -40.934 -17.706 21.033 1.00 69.25 104 LEU A CA 1
ATOM 850 C C . LEU A 1 104 ? -40.624 -18.933 21.904 1.00 69.25 104 LEU A C 1
ATOM 852 O O . LEU A 1 104 ? -40.739 -20.085 21.473 1.00 69.25 104 LEU A O 1
ATOM 856 N N . ALA A 1 105 ? -40.237 -18.683 23.157 1.00 63.59 105 ALA A N 1
ATOM 857 C CA . ALA A 1 105 ? -39.866 -19.728 24.116 1.00 63.59 105 ALA A CA 1
ATOM 858 C C . ALA A 1 105 ? -41.013 -20.706 24.451 1.00 63.59 105 ALA A C 1
ATOM 860 O O . ALA A 1 105 ? -40.754 -21.836 24.859 1.00 63.59 105 ALA A O 1
ATOM 861 N N . ASP A 1 106 ? -42.268 -20.293 24.259 1.00 73.75 106 ASP A N 1
ATOM 862 C CA . ASP A 1 106 ? -43.469 -21.121 24.431 1.00 73.75 106 ASP A CA 1
ATOM 863 C C . ASP A 1 106 ? -43.823 -21.958 23.181 1.00 73.75 106 ASP A C 1
ATOM 865 O O . ASP A 1 106 ? -44.760 -22.756 23.212 1.00 73.75 106 ASP A O 1
ATOM 869 N N . GLY A 1 107 ? -43.052 -21.820 22.096 1.00 69.44 107 GLY A N 1
ATOM 870 C CA . GLY A 1 107 ? -43.215 -22.555 20.844 1.00 69.44 107 GLY A CA 1
ATOM 871 C C . GLY A 1 107 ? -44.112 -21.877 19.805 1.00 69.44 107 GLY A C 1
ATOM 872 O O . GLY A 1 107 ? -44.205 -22.392 18.686 1.00 69.44 107 GLY A O 1
ATOM 873 N N . HIS A 1 108 ? -44.734 -20.738 20.121 1.00 76.44 108 HIS A N 1
ATOM 874 C CA . HIS A 1 108 ? -45.508 -19.967 19.150 1.00 76.44 108 HIS A CA 1
ATOM 875 C C . HIS A 1 108 ? -44.607 -19.238 18.143 1.00 76.44 108 HIS A C 1
ATOM 877 O O . HIS A 1 108 ? -43.442 -18.941 18.413 1.00 76.44 108 HIS A O 1
ATOM 883 N N . LEU A 1 109 ? -45.152 -18.993 16.949 1.00 77.75 109 LEU A N 1
ATOM 884 C CA . LEU A 1 109 ? -44.488 -18.256 15.875 1.00 77.75 109 LEU A CA 1
ATOM 885 C C . LEU A 1 109 ? -45.104 -16.864 15.786 1.00 77.75 109 LEU A C 1
ATOM 887 O O . LEU A 1 109 ? -46.313 -16.735 15.586 1.00 77.75 109 LEU A O 1
ATOM 891 N N . GLU A 1 110 ? -44.267 -15.846 15.920 1.00 80.00 110 GLU A N 1
ATOM 892 C CA . GLU A 1 110 ? -44.638 -14.447 15.761 1.00 80.00 110 GLU A CA 1
ATOM 893 C C . GLU A 1 110 ? -43.979 -13.892 14.496 1.00 80.00 110 GLU A C 1
ATOM 895 O O . GLU A 1 110 ? -42.822 -14.197 14.196 1.00 80.00 110 GLU A O 1
ATOM 900 N N . VAL A 1 111 ? -44.737 -13.126 13.711 1.00 82.50 111 VAL A N 1
ATOM 901 C CA . VAL A 1 111 ? -44.236 -12.502 12.484 1.00 82.50 111 VAL A CA 1
ATOM 902 C C . VAL A 1 111 ? -44.121 -11.007 12.722 1.00 82.50 111 VAL A C 1
ATOM 904 O O . VAL A 1 111 ? -45.130 -10.324 12.887 1.00 82.50 111 VAL A O 1
ATOM 907 N N . GLU A 1 112 ? -42.892 -10.504 12.692 1.00 80.88 112 GLU A N 1
ATOM 908 C CA . GLU A 1 112 ? -42.597 -9.076 12.775 1.00 80.88 112 GLU A CA 1
ATOM 909 C C . GLU A 1 112 ? -42.208 -8.539 11.395 1.00 80.88 112 GLU A C 1
ATOM 911 O O . GLU A 1 112 ? -41.506 -9.192 10.617 1.00 80.88 112 GLU A O 1
ATOM 916 N N . SER A 1 113 ? -42.669 -7.329 11.087 1.00 80.12 113 SER A N 1
ATOM 917 C CA . SER A 1 113 ? -42.360 -6.619 9.843 1.00 80.12 113 SER A CA 1
ATOM 918 C C . SER A 1 113 ? -41.580 -5.350 10.158 1.00 80.12 113 SER A C 1
ATOM 920 O O . SER A 1 113 ? -41.915 -4.646 11.108 1.00 80.12 113 SER A O 1
ATOM 922 N N . SER A 1 114 ? -40.574 -5.030 9.344 1.00 77.81 114 SER A N 1
ATOM 923 C CA . SER A 1 114 ? -39.901 -3.731 9.420 1.00 77.81 114 SER A CA 1
ATOM 924 C C . SER A 1 114 ? -40.875 -2.593 9.105 1.00 77.81 114 SER A C 1
ATOM 926 O O . SER A 1 114 ? -41.816 -2.780 8.327 1.00 77.81 114 SER A O 1
ATOM 928 N N . SER A 1 115 ? -40.618 -1.391 9.626 1.00 67.12 115 SER A N 1
ATOM 929 C CA . SER A 1 115 ? -41.386 -0.205 9.241 1.00 67.12 115 SER A CA 1
ATOM 930 C C . SER A 1 115 ? -41.236 0.103 7.738 1.00 67.12 115 SER A C 1
ATOM 932 O O . SER A 1 115 ? -40.316 -0.375 7.066 1.00 67.12 115 SER A O 1
ATOM 934 N N . ALA A 1 116 ? -42.174 0.877 7.175 1.00 58.25 116 ALA A N 1
ATOM 935 C CA . ALA A 1 116 ? -42.151 1.250 5.755 1.00 58.25 116 ALA A CA 1
ATOM 936 C C . ALA A 1 116 ? -40.928 2.118 5.383 1.00 58.25 116 ALA A C 1
ATOM 938 O O . ALA A 1 116 ? -40.481 2.075 4.238 1.00 58.25 116 ALA A O 1
ATOM 939 N N . ASP A 1 117 ? -40.343 2.821 6.359 1.00 58.00 117 ASP A N 1
ATOM 940 C CA . ASP A 1 117 ? -39.109 3.611 6.240 1.00 58.00 117 ASP A CA 1
ATOM 941 C C . ASP A 1 117 ? -37.865 2.745 6.535 1.00 58.00 117 ASP A C 1
ATOM 943 O O . ASP A 1 117 ? -37.001 3.086 7.341 1.00 58.00 117 ASP A O 1
ATOM 947 N N . SER A 1 118 ? -37.773 1.595 5.861 1.00 54.69 118 SER A N 1
ATOM 948 C CA . SER A 1 118 ? -36.905 0.429 6.128 1.00 54.69 118 SER A CA 1
ATOM 949 C C . SER A 1 118 ? -35.376 0.636 6.138 1.00 54.69 118 SER A C 1
ATOM 951 O O . SER A 1 118 ? -34.617 -0.335 6.094 1.00 54.69 118 SER A O 1
ATOM 953 N N . TYR A 1 119 ? -34.894 1.876 6.136 1.00 57.53 119 TYR A N 1
ATOM 954 C CA . TYR A 1 119 ? -33.474 2.209 6.271 1.00 57.53 119 TYR A CA 1
ATOM 955 C C . TYR A 1 119 ? -33.034 2.360 7.734 1.00 57.53 119 TYR A C 1
ATOM 957 O O . TYR A 1 119 ? -31.837 2.450 7.997 1.00 57.53 119 TYR A O 1
ATOM 965 N N . THR A 1 120 ? -33.976 2.373 8.681 1.00 71.00 120 THR A N 1
ATOM 966 C CA . THR A 1 120 ? -33.705 2.624 10.104 1.00 71.00 120 THR A CA 1
ATOM 967 C C . THR A 1 120 ? -33.900 1.382 10.984 1.00 71.00 120 THR A C 1
ATOM 969 O O . THR A 1 120 ? -33.176 1.216 11.964 1.00 71.00 120 THR A O 1
ATOM 972 N N . THR A 1 121 ? -34.784 0.442 10.642 1.00 85.81 121 THR A N 1
ATOM 973 C CA . THR A 1 121 ? -35.046 -0.726 11.503 1.00 85.81 121 THR A CA 1
ATOM 974 C C . THR A 1 121 ? -33.845 -1.683 11.588 1.00 85.81 121 THR A C 1
ATOM 976 O O . THR A 1 121 ? -33.330 -2.184 10.584 1.00 85.81 121 THR A O 1
ATOM 979 N N . TRP A 1 122 ? -33.420 -1.979 12.815 1.00 90.56 122 TRP A N 1
ATOM 980 C CA . TRP A 1 122 ? -32.397 -2.968 13.136 1.00 90.56 122 TRP A CA 1
ATOM 981 C C . TRP A 1 122 ? -33.011 -4.354 13.292 1.00 90.56 122 TRP A C 1
ATOM 983 O O . TRP A 1 122 ? -34.071 -4.514 13.897 1.00 90.56 122 TRP A O 1
ATOM 993 N N . LEU A 1 123 ? -32.296 -5.365 12.805 1.00 91.12 123 LEU A N 1
ATOM 994 C CA . LEU A 1 123 ? -32.566 -6.760 13.110 1.00 91.12 123 LEU A CA 1
ATOM 995 C C . LEU A 1 123 ? -31.590 -7.228 14.190 1.00 91.12 123 LEU A C 1
ATOM 997 O O . LEU A 1 123 ? -30.379 -7.232 13.959 1.00 91.12 123 LEU A O 1
ATOM 1001 N N . ALA A 1 124 ? -32.107 -7.620 15.353 1.00 91.00 124 ALA A N 1
ATOM 1002 C CA . ALA A 1 124 ? -31.330 -8.029 16.516 1.00 91.00 124 ALA A CA 1
ATOM 1003 C C . ALA A 1 124 ? -31.576 -9.495 16.882 1.00 91.00 124 ALA A C 1
ATOM 1005 O O . ALA A 1 124 ? -32.647 -10.037 16.630 1.00 91.00 124 ALA A O 1
ATOM 1006 N N . ARG A 1 125 ? -30.582 -10.128 17.506 1.00 90.12 125 ARG A N 1
ATOM 1007 C CA . ARG A 1 125 ? -30.656 -11.485 18.042 1.00 90.12 125 ARG A CA 1
ATOM 1008 C C . ARG A 1 125 ? -30.002 -11.555 19.415 1.00 90.12 125 ARG A C 1
ATOM 1010 O O . ARG A 1 125 ? -28.857 -11.123 19.576 1.00 90.12 125 ARG A O 1
ATOM 1017 N N . ASN A 1 126 ? -30.717 -12.095 20.394 1.00 86.12 126 ASN A N 1
ATOM 1018 C CA . ASN A 1 126 ? -30.192 -12.302 21.744 1.00 86.12 126 ASN A CA 1
ATOM 1019 C C . ASN A 1 126 ? -29.420 -13.641 21.858 1.00 86.12 126 ASN A C 1
ATOM 1021 O O . ASN A 1 126 ? -29.455 -14.463 20.934 1.00 86.12 126 ASN A O 1
ATOM 1025 N N . PRO A 1 127 ? -28.713 -13.894 22.975 1.00 79.19 127 PRO A N 1
ATOM 1026 C CA . PRO A 1 127 ? -27.966 -15.137 23.177 1.00 79.19 127 PRO A CA 1
ATOM 1027 C C . PRO A 1 127 ? -28.825 -16.406 23.239 1.00 79.19 127 PRO A C 1
ATOM 1029 O O . PRO A 1 127 ? -28.322 -17.483 22.925 1.00 79.19 127 PRO A O 1
ATOM 1032 N N . SER A 1 128 ? -30.112 -16.307 23.600 1.00 77.38 128 SER A N 1
ATOM 1033 C CA . SER A 1 128 ? -31.044 -17.446 23.538 1.00 77.38 128 SER A CA 1
ATOM 1034 C C . SER A 1 128 ? -31.460 -17.795 22.103 1.00 77.38 128 SER A C 1
ATOM 1036 O O . SER A 1 128 ? -32.052 -18.847 21.868 1.00 77.38 128 SER A O 1
ATOM 1038 N N . GLY A 1 129 ? -31.091 -16.959 21.127 1.00 79.56 129 GLY A N 1
ATOM 1039 C CA . GLY A 1 129 ? -31.281 -17.196 19.703 1.00 79.56 129 GLY A CA 1
ATOM 1040 C C . GLY A 1 129 ? -32.556 -16.586 19.128 1.00 79.56 129 GLY A C 1
ATOM 1041 O O . GLY A 1 129 ? -32.768 -16.716 17.919 1.00 79.56 129 GLY A O 1
ATOM 1042 N N . GLU A 1 130 ? -33.349 -15.906 19.951 1.00 82.75 130 GLU A N 1
ATOM 1043 C CA . GLU A 1 130 ? -34.542 -15.162 19.563 1.00 82.75 130 GLU A CA 1
ATOM 1044 C C . GLU A 1 130 ? -34.144 -13.926 18.758 1.00 82.75 130 GLU A C 1
ATOM 1046 O O . GLU A 1 130 ? -33.194 -13.214 19.096 1.00 82.75 130 GLU A O 1
ATOM 1051 N N . THR A 1 131 ? -34.855 -13.706 17.657 1.00 87.81 131 THR A N 1
ATOM 1052 C CA . THR A 1 131 ? -34.601 -12.615 16.717 1.00 87.81 131 THR A CA 1
ATOM 1053 C C . THR A 1 131 ? -35.765 -11.637 16.781 1.00 87.81 131 THR A C 1
ATOM 1055 O O . THR A 1 131 ? -36.903 -12.069 16.882 1.00 87.81 131 THR A O 1
ATOM 1058 N N . TYR A 1 132 ? -35.507 -10.338 16.748 1.00 88.44 132 TYR A N 1
ATOM 1059 C CA . TYR A 1 132 ? -36.548 -9.322 16.892 1.00 88.44 132 TYR A CA 1
ATOM 1060 C C . TYR A 1 132 ? -36.113 -8.011 16.239 1.00 88.44 132 TYR A C 1
ATOM 1062 O O . TYR A 1 132 ? -34.925 -7.788 15.964 1.00 88.44 132 TYR A O 1
ATOM 1070 N N . THR A 1 133 ? -37.082 -7.149 15.962 1.00 89.31 133 THR A N 1
ATOM 1071 C CA . THR A 1 133 ? -36.848 -5.836 15.358 1.00 89.31 133 THR A CA 1
ATOM 1072 C C . THR A 1 133 ? -36.683 -4.742 16.413 1.00 89.31 133 THR A C 1
ATOM 1074 O O . THR A 1 133 ? -37.240 -4.804 17.509 1.00 89.31 133 THR A O 1
ATOM 1077 N N . ILE A 1 134 ? -35.856 -3.736 16.113 1.00 89.19 134 ILE A N 1
ATOM 1078 C CA . ILE A 1 134 ? -35.659 -2.560 16.972 1.00 89.19 134 ILE A CA 1
ATOM 1079 C C . ILE A 1 134 ? -35.579 -1.312 16.087 1.00 89.19 134 ILE A C 1
ATOM 1081 O O . ILE A 1 134 ? -34.793 -1.269 15.142 1.00 89.19 134 ILE A O 1
ATOM 1085 N N . GLU A 1 135 ? -36.353 -0.276 16.399 1.00 86.94 135 GLU A N 1
ATOM 1086 C CA . GLU A 1 135 ? -36.255 1.017 15.708 1.00 86.94 135 GLU A CA 1
ATOM 1087 C C . GLU A 1 135 ? -34.915 1.719 15.987 1.00 86.94 135 GLU A C 1
ATOM 1089 O O . GLU A 1 135 ? -34.378 1.625 17.092 1.00 86.94 135 GLU A O 1
ATOM 1094 N N . ASP A 1 136 ? -34.367 2.433 14.995 1.00 85.12 136 ASP A N 1
ATOM 1095 C CA . ASP A 1 136 ? -33.009 3.017 15.054 1.00 85.12 136 ASP A CA 1
ATOM 1096 C C . ASP A 1 136 ? -32.785 3.910 16.273 1.00 85.12 136 ASP A C 1
ATOM 1098 O O . ASP A 1 136 ? -31.771 3.779 16.956 1.00 85.12 136 ASP A O 1
ATOM 1102 N N . GLU A 1 137 ? -33.736 4.796 16.567 1.00 82.94 137 GLU A N 1
ATOM 1103 C CA . GLU A 1 137 ? -33.644 5.727 17.693 1.00 82.94 137 GLU A CA 1
ATOM 1104 C C . GLU A 1 137 ? -33.547 4.964 19.021 1.00 82.94 137 GLU A C 1
ATOM 1106 O O . GLU A 1 137 ? -32.634 5.190 19.817 1.00 82.94 137 GLU A O 1
ATOM 1111 N N . VAL A 1 138 ? -34.407 3.955 19.204 1.00 84.19 138 VAL A N 1
ATOM 1112 C CA . VAL A 1 138 ? -34.396 3.080 20.384 1.00 84.19 138 VAL A CA 1
ATOM 1113 C C . VAL A 1 138 ? -33.093 2.288 20.460 1.00 84.19 138 VAL A C 1
ATOM 1115 O O . VAL A 1 138 ? -32.504 2.160 21.538 1.00 84.19 138 VAL A O 1
ATOM 1118 N N . PHE A 1 139 ? -32.619 1.762 19.328 1.00 88.38 139 PHE A N 1
ATOM 1119 C CA . PHE A 1 139 ? -31.389 0.985 19.267 1.00 88.38 139 PHE A CA 1
ATOM 1120 C C . PHE A 1 139 ? -30.181 1.828 19.677 1.00 88.38 139 PHE A C 1
ATOM 1122 O O . PHE A 1 139 ? -29.425 1.430 20.566 1.00 88.38 139 PHE A O 1
ATOM 1129 N N . ARG A 1 140 ? -30.027 3.013 19.081 1.00 83.88 140 ARG A N 1
ATOM 1130 C CA . ARG A 1 140 ? -28.907 3.921 19.349 1.00 83.88 140 ARG A CA 1
ATOM 1131 C C . ARG A 1 140 ? -28.922 4.445 20.774 1.00 83.88 140 ARG A C 1
ATOM 1133 O O . ARG A 1 140 ? -27.849 4.574 21.361 1.00 83.88 140 ARG A O 1
ATOM 1140 N N . ASP A 1 141 ? -30.085 4.690 21.365 1.00 81.12 141 ASP A N 1
ATOM 1141 C CA . ASP A 1 141 ? -30.179 5.104 22.768 1.00 81.12 141 ASP A CA 1
ATOM 1142 C C . ASP A 1 141 ? -29.899 3.960 23.744 1.00 81.12 141 ASP A C 1
ATOM 1144 O O . ASP A 1 141 ? -29.358 4.181 24.830 1.00 81.12 141 ASP A O 1
ATOM 1148 N N . THR A 1 142 ? -30.202 2.724 23.350 1.00 81.94 142 THR A N 1
ATOM 1149 C CA . THR A 1 142 ? -30.108 1.567 24.244 1.00 81.94 142 THR A CA 1
ATOM 1150 C C . THR A 1 142 ? -28.760 0.859 24.161 1.00 81.94 142 THR A C 1
ATOM 1152 O O . THR A 1 142 ? -28.289 0.349 25.180 1.00 81.94 142 THR A O 1
ATOM 1155 N N . TYR A 1 143 ? -28.121 0.817 22.991 1.00 87.75 143 TYR A N 1
ATOM 1156 C CA . TYR A 1 143 ? -26.996 -0.071 22.709 1.00 87.75 143 TYR A CA 1
ATOM 1157 C C . TYR A 1 143 ? -25.725 0.669 22.290 1.00 87.75 143 TYR A C 1
ATOM 1159 O O . TYR A 1 143 ? -25.750 1.689 21.607 1.00 87.75 143 TYR A O 1
ATOM 1167 N N . VAL A 1 144 ? -24.584 0.128 22.707 1.00 86.25 144 VAL A N 1
ATOM 1168 C CA . VAL A 1 144 ? -23.249 0.516 22.248 1.00 86.25 144 VAL A CA 1
ATOM 1169 C C . VAL A 1 144 ? -22.569 -0.703 21.644 1.00 86.25 144 VAL A C 1
ATOM 1171 O O . VAL A 1 144 ? -22.683 -1.809 22.173 1.00 86.25 144 VAL A O 1
ATOM 1174 N N . GLU A 1 145 ? -21.890 -0.510 20.521 1.00 83.44 145 GLU A N 1
ATOM 1175 C CA . GLU A 1 145 ? -21.108 -1.563 19.879 1.00 83.44 145 GLU A CA 1
ATOM 1176 C C . GLU A 1 145 ? -19.957 -1.984 20.800 1.00 83.44 145 GLU A C 1
ATOM 1178 O O . GLU A 1 145 ? -19.261 -1.143 21.376 1.00 83.44 145 GLU A O 1
ATOM 1183 N N . VAL A 1 146 ? -19.778 -3.292 20.980 1.00 79.25 146 VAL A N 1
ATOM 1184 C CA . VAL A 1 146 ? -18.694 -3.854 21.785 1.00 79.25 146 VAL A CA 1
ATOM 1185 C C . VAL A 1 146 ? -17.902 -4.840 20.944 1.00 79.25 146 VAL A C 1
ATOM 1187 O O . VAL A 1 146 ? -18.453 -5.757 20.345 1.00 79.25 146 VAL A O 1
ATOM 1190 N N . GLN A 1 147 ? -16.585 -4.666 20.929 1.00 61.06 147 GLN A N 1
ATOM 1191 C CA . GLN A 1 147 ? -15.687 -5.649 20.339 1.00 61.06 147 GLN A CA 1
ATOM 1192 C C . GLN A 1 147 ? -15.602 -6.862 21.267 1.00 61.06 147 GLN A C 1
ATOM 1194 O O . GLN A 1 147 ? -15.112 -6.754 22.397 1.00 61.06 147 GLN A O 1
ATOM 1199 N N . GLU A 1 148 ? -16.049 -8.027 20.801 1.00 51.56 148 GLU A N 1
ATOM 1200 C CA . GLU A 1 148 ? -15.688 -9.282 21.452 1.00 51.56 148 GLU A CA 1
ATOM 1201 C C . GLU A 1 148 ? -14.193 -9.521 21.231 1.00 51.56 148 GLU A C 1
ATOM 1203 O O . GLU A 1 148 ? -13.733 -9.815 20.129 1.00 51.56 148 GLU A O 1
ATOM 1208 N N . ARG A 1 149 ? -13.399 -9.364 22.298 1.00 41.88 149 ARG A N 1
ATOM 1209 C CA . ARG A 1 149 ? -11.998 -9.797 22.310 1.00 41.88 149 ARG A CA 1
ATOM 1210 C C . ARG A 1 149 ? -11.965 -11.314 22.118 1.00 41.88 149 ARG A C 1
ATOM 1212 O O . ARG A 1 149 ? -12.055 -12.053 23.093 1.00 41.88 149 ARG A O 1
ATOM 1219 N N . GLY A 1 150 ? -11.827 -11.765 20.876 1.00 46.94 150 GLY A N 1
ATOM 1220 C CA . GLY A 1 150 ? -11.686 -13.185 20.565 1.00 46.94 150 GLY A CA 1
ATOM 1221 C C . GLY A 1 150 ? -12.220 -13.613 19.203 1.00 46.94 150 GLY A C 1
ATOM 1222 O O . GLY A 1 150 ? -11.766 -14.643 18.704 1.00 46.94 150 GLY A O 1
ATOM 1223 N N . GLU A 1 151 ? -13.109 -12.848 18.565 1.00 49.41 151 GLU A N 1
ATOM 1224 C CA . GLU A 1 151 ? -13.492 -13.164 17.188 1.00 49.41 151 GLU A CA 1
ATOM 1225 C C . GLU A 1 151 ? -12.340 -12.779 16.247 1.00 49.41 151 GLU A C 1
ATOM 1227 O O . GLU A 1 151 ? -11.898 -11.631 16.182 1.00 49.41 151 GLU A O 1
ATOM 1232 N N . LYS A 1 152 ? -11.781 -13.779 15.553 1.00 64.69 152 LYS A N 1
ATOM 1233 C CA . LYS A 1 152 ? -10.862 -13.533 14.439 1.00 64.69 152 LYS A CA 1
ATOM 1234 C C . LYS A 1 152 ? -11.658 -12.790 13.370 1.00 64.69 152 LYS A C 1
ATOM 1236 O O . LYS A 1 152 ? -12.610 -13.362 12.845 1.00 64.69 152 LYS A O 1
ATOM 1241 N N . TYR A 1 153 ? -11.240 -11.571 13.029 1.00 82.56 153 TYR A N 1
ATOM 1242 C CA . TYR A 1 153 ? -11.766 -10.871 11.859 1.00 82.56 153 TYR A CA 1
ATOM 1243 C C . TYR A 1 153 ? -11.713 -11.786 10.630 1.00 82.56 153 TYR A C 1
ATOM 1245 O O . TYR A 1 153 ? -10.822 -12.642 10.494 1.00 82.56 153 TYR A O 1
ATOM 1253 N N . ARG A 1 154 ? -12.654 -11.606 9.704 1.00 84.50 154 ARG A N 1
ATOM 1254 C CA . ARG A 1 154 ? -12.673 -12.414 8.484 1.00 84.50 154 ARG A CA 1
ATOM 1255 C C . ARG A 1 154 ? -11.468 -12.080 7.604 1.00 84.50 154 ARG A C 1
ATOM 1257 O O . ARG A 1 154 ? -11.313 -10.953 7.142 1.00 84.50 154 ARG A O 1
ATOM 1264 N N . ILE A 1 155 ? -10.657 -13.089 7.293 1.00 89.69 155 ILE A N 1
ATOM 1265 C CA . ILE A 1 155 ? -9.628 -12.985 6.252 1.00 89.69 155 ILE A CA 1
ATOM 1266 C C . ILE A 1 155 ? -10.312 -13.192 4.900 1.00 89.69 155 ILE A C 1
ATOM 1268 O O . ILE A 1 155 ? -10.881 -14.254 4.640 1.00 89.69 155 ILE A O 1
ATOM 1272 N N . ARG A 1 156 ? -10.274 -12.166 4.051 1.00 91.25 156 ARG A N 1
ATOM 1273 C CA . ARG A 1 156 ? -10.745 -12.243 2.667 1.00 91.25 156 ARG A CA 1
ATOM 1274 C C . ARG A 1 156 ? -9.742 -13.020 1.818 1.00 91.25 156 ARG A C 1
ATOM 1276 O O . ARG A 1 156 ? -8.535 -12.978 2.032 1.00 91.25 156 ARG A O 1
ATOM 1283 N N . SER A 1 157 ? -10.256 -13.728 0.827 1.00 90.75 157 SER A N 1
ATOM 1284 C CA . SER A 1 157 ? -9.465 -14.220 -0.290 1.00 90.75 157 SER A CA 1
ATOM 1285 C C . SER A 1 157 ? -9.110 -13.074 -1.237 1.00 90.75 157 SER A C 1
ATOM 1287 O O . SER A 1 157 ? -9.805 -12.058 -1.314 1.00 90.75 157 SER A O 1
ATOM 1289 N N . ARG A 1 158 ? -8.081 -13.288 -2.061 1.00 94.31 158 ARG A N 1
ATOM 1290 C CA . ARG A 1 158 ? -7.642 -12.331 -3.084 1.00 94.31 158 ARG A CA 1
ATOM 1291 C C . ARG A 1 158 ? -8.788 -11.776 -3.925 1.00 94.31 158 ARG A C 1
ATOM 1293 O O . ARG A 1 158 ? -8.818 -10.584 -4.187 1.00 94.31 158 ARG A O 1
ATOM 1300 N N . ASN A 1 159 ? -9.707 -12.629 -4.378 1.00 91.94 159 ASN A N 1
ATOM 1301 C CA . ASN A 1 159 ? -10.790 -12.194 -5.258 1.00 91.94 159 ASN A CA 1
ATOM 1302 C C . ASN A 1 159 ? -11.845 -11.373 -4.500 1.00 91.94 159 ASN A C 1
ATOM 1304 O O . ASN A 1 159 ? -12.336 -10.390 -5.041 1.00 91.94 159 ASN A O 1
ATOM 1308 N N . GLU A 1 160 ? -12.156 -11.719 -3.246 1.00 92.69 160 GLU A N 1
ATOM 1309 C CA . GLU A 1 160 ? -13.108 -10.967 -2.407 1.00 92.69 160 GLU A CA 1
ATOM 1310 C C . GLU A 1 160 ? -12.624 -9.546 -2.088 1.00 92.69 160 GLU A C 1
ATOM 1312 O O . GLU A 1 160 ? -13.433 -8.646 -1.850 1.00 92.69 160 GLU A O 1
ATOM 1317 N N . HIS A 1 161 ? -11.310 -9.312 -2.116 1.00 95.38 161 HIS A N 1
ATOM 1318 C CA . HIS A 1 161 ? -10.759 -7.966 -1.991 1.00 95.38 161 HIS A CA 1
ATOM 1319 C C . HIS A 1 161 ? -11.145 -7.041 -3.157 1.00 95.38 161 HIS A C 1
ATOM 1321 O O . HIS A 1 161 ? -11.221 -5.836 -2.952 1.00 95.38 161 HIS A O 1
ATOM 1327 N N . TRP A 1 162 ? -11.447 -7.580 -4.343 1.00 94.69 162 TRP A N 1
ATOM 1328 C CA . TRP A 1 162 ? -11.792 -6.787 -5.529 1.00 94.69 162 TRP A CA 1
ATOM 1329 C C . TRP A 1 162 ? -13.287 -6.495 -5.683 1.00 94.69 162 TRP A C 1
ATOM 1331 O O . TRP A 1 162 ? -13.638 -5.582 -6.423 1.00 94.69 162 TRP A O 1
ATOM 1341 N N . ILE A 1 163 ? -14.159 -7.244 -5.004 1.00 88.56 163 ILE A N 1
ATOM 1342 C CA . ILE A 1 163 ? -15.616 -7.152 -5.176 1.00 88.56 163 ILE A CA 1
ATOM 1343 C C . ILE A 1 163 ? -16.149 -5.879 -4.496 1.00 88.56 163 ILE A C 1
ATOM 1345 O O . ILE A 1 163 ? -15.973 -5.745 -3.286 1.00 88.56 163 ILE A O 1
ATOM 1349 N N . PRO A 1 164 ? -16.840 -4.968 -5.203 1.00 85.44 164 PRO A N 1
ATOM 1350 C CA . PRO A 1 164 ? -17.441 -3.783 -4.595 1.00 85.44 164 PRO A CA 1
ATOM 1351 C C . PRO A 1 164 ? -18.737 -4.154 -3.853 1.00 85.44 164 PRO A C 1
ATOM 1353 O O . PRO A 1 164 ? -19.838 -4.071 -4.386 1.00 85.44 164 PRO A O 1
ATOM 1356 N N . ASP A 1 165 ? -18.604 -4.598 -2.605 1.00 82.75 165 ASP A N 1
ATOM 1357 C CA . ASP A 1 165 ? -19.711 -5.012 -1.723 1.00 82.75 165 ASP A CA 1
ATOM 1358 C C . ASP A 1 165 ? -20.218 -3.889 -0.792 1.00 82.75 165 ASP A C 1
ATOM 1360 O O . ASP A 1 165 ? -20.947 -4.149 0.165 1.00 82.75 165 ASP A O 1
ATOM 1364 N N . GLY A 1 166 ? -19.802 -2.643 -1.044 1.00 82.44 166 GLY A N 1
ATOM 1365 C CA . GLY A 1 166 ? -20.139 -1.467 -0.236 1.00 82.44 166 GLY A CA 1
ATOM 1366 C C . GLY A 1 166 ? -19.395 -1.363 1.100 1.00 82.44 166 GLY A C 1
ATOM 1367 O O . GLY A 1 166 ? -19.594 -0.388 1.828 1.00 82.44 166 GLY A O 1
ATOM 1368 N N . THR A 1 167 ? -18.535 -2.331 1.442 1.00 86.81 167 THR A N 1
ATOM 1369 C CA . THR A 1 167 ? -17.705 -2.252 2.652 1.00 86.81 167 THR A CA 1
ATOM 1370 C C . THR A 1 167 ? -16.476 -1.364 2.440 1.00 86.81 167 THR A C 1
ATOM 1372 O O . THR A 1 167 ? -15.971 -1.286 1.316 1.00 86.81 167 THR A O 1
ATOM 1375 N N . PRO A 1 168 ? -15.943 -0.731 3.505 1.00 93.69 168 PRO A N 1
ATOM 1376 C CA . PRO A 1 168 ? -14.735 0.079 3.402 1.00 93.69 168 PRO A CA 1
ATOM 1377 C C . PRO A 1 168 ? -13.540 -0.709 2.854 1.00 93.69 168 PRO A C 1
ATOM 1379 O O . PRO A 1 168 ? -13.293 -1.852 3.265 1.00 93.69 168 PRO A O 1
ATOM 1382 N N . ARG A 1 169 ? -12.784 -0.074 1.955 1.00 97.00 169 ARG A N 1
ATOM 1383 C CA . ARG A 1 169 ? -11.615 -0.611 1.254 1.00 97.00 169 ARG A CA 1
ATOM 1384 C C . ARG A 1 169 ? -10.349 0.166 1.582 1.00 97.00 169 ARG A C 1
ATOM 1386 O O . ARG A 1 169 ? -10.387 1.365 1.857 1.00 97.00 169 ARG A O 1
ATOM 1393 N N . ARG A 1 170 ? -9.213 -0.533 1.579 1.00 98.56 170 ARG A N 1
ATOM 1394 C CA . ARG A 1 170 ? -7.922 0.014 2.021 1.00 98.56 170 ARG A CA 1
ATOM 1395 C C . ARG A 1 170 ? -6.826 -0.275 0.997 1.00 98.56 170 ARG A C 1
ATOM 1397 O O . ARG A 1 170 ? -6.561 -1.431 0.672 1.00 98.56 170 ARG A O 1
ATOM 1404 N N . ILE A 1 171 ? -6.149 0.768 0.534 1.00 98.94 171 ILE A N 1
ATOM 1405 C CA . ILE A 1 171 ? -5.014 0.709 -0.388 1.00 98.94 171 ILE A CA 1
ATOM 1406 C C . ILE A 1 171 ? -3.728 1.013 0.384 1.00 98.94 171 ILE A C 1
ATOM 1408 O O . ILE A 1 171 ? -3.665 1.991 1.125 1.00 98.94 171 ILE A O 1
ATOM 1412 N N . LEU A 1 172 ? -2.685 0.216 0.164 1.00 98.94 172 LEU A N 1
ATOM 1413 C CA . LEU A 1 172 ? -1.312 0.512 0.564 1.00 98.94 172 LEU A CA 1
ATOM 1414 C C . LEU A 1 172 ? -0.453 0.724 -0.686 1.00 98.94 172 LEU A C 1
ATOM 1416 O O . LEU A 1 172 ? -0.282 -0.199 -1.471 1.00 98.94 172 LEU A O 1
ATOM 1420 N N . ALA A 1 173 ? 0.117 1.909 -0.868 1.00 98.88 173 ALA A N 1
ATOM 1421 C CA . ALA A 1 173 ? 0.952 2.273 -2.007 1.00 98.88 173 ALA A CA 1
ATOM 1422 C C . ALA A 1 173 ? 2.408 2.505 -1.575 1.00 98.88 173 ALA A C 1
ATOM 1424 O O . ALA A 1 173 ? 2.682 3.295 -0.671 1.00 98.88 173 ALA A O 1
ATOM 1425 N N . LEU A 1 174 ? 3.343 1.805 -2.219 1.00 98.81 174 LEU A N 1
ATOM 1426 C CA . LEU A 1 174 ? 4.753 1.757 -1.833 1.00 98.81 174 LEU A CA 1
ATOM 1427 C C . LEU A 1 174 ? 5.652 2.291 -2.952 1.00 98.81 174 LEU A C 1
ATOM 1429 O O . LEU A 1 174 ? 5.707 1.722 -4.049 1.00 98.81 174 LEU A O 1
ATOM 1433 N N . ASP A 1 175 ? 6.380 3.365 -2.656 1.00 97.88 175 ASP A N 1
ATOM 1434 C CA . ASP A 1 175 ? 7.234 4.045 -3.629 1.00 97.88 175 ASP A CA 1
ATOM 1435 C C . ASP A 1 175 ? 8.444 3.198 -4.072 1.00 97.88 175 ASP A C 1
ATOM 1437 O O . ASP A 1 175 ? 8.978 2.358 -3.337 1.00 97.88 175 ASP A O 1
ATOM 1441 N N . GLY A 1 176 ? 8.957 3.499 -5.266 1.00 94.31 176 GLY A N 1
ATOM 1442 C CA . GLY A 1 176 ? 10.284 3.060 -5.700 1.00 94.31 176 GLY A CA 1
ATOM 1443 C C . GLY A 1 176 ? 11.420 3.842 -5.032 1.00 94.31 176 GLY A C 1
ATOM 1444 O O . GLY A 1 176 ? 11.236 4.971 -4.575 1.00 94.31 176 GLY A O 1
ATOM 1445 N N . GLY A 1 177 ? 12.622 3.250 -4.959 1.00 88.56 177 GLY A N 1
ATOM 1446 C CA . GLY A 1 177 ? 13.782 3.929 -4.352 1.00 88.56 177 GLY A CA 1
ATOM 1447 C C . GLY A 1 177 ? 15.010 3.090 -3.987 1.00 88.56 177 GLY A C 1
ATOM 1448 O O . GLY A 1 177 ? 15.812 3.524 -3.154 1.00 88.56 177 GLY A O 1
ATOM 1449 N N . GLY A 1 178 ? 15.167 1.892 -4.561 1.00 86.75 178 GLY A N 1
ATOM 1450 C CA . GLY A 1 178 ? 16.332 1.030 -4.328 1.00 86.75 178 GLY A CA 1
ATOM 1451 C C . GLY A 1 178 ? 16.501 0.600 -2.865 1.00 86.75 178 GLY A C 1
ATOM 1452 O O . GLY A 1 178 ? 15.532 0.203 -2.211 1.00 86.75 178 GLY A O 1
ATOM 1453 N N . VAL A 1 179 ? 17.730 0.681 -2.338 1.00 86.25 179 VAL A N 1
ATOM 1454 C CA . VAL A 1 179 ? 18.058 0.266 -0.953 1.00 86.25 179 VAL A CA 1
ATOM 1455 C C . VAL A 1 179 ? 17.344 1.098 0.113 1.00 86.25 179 VAL A C 1
ATOM 1457 O O . VAL A 1 179 ? 17.190 0.650 1.248 1.00 86.25 179 VAL A O 1
ATOM 1460 N N . ARG A 1 180 ? 16.851 2.291 -0.249 1.00 92.06 180 ARG A N 1
ATOM 1461 C CA . ARG A 1 180 ? 16.086 3.152 0.660 1.00 92.06 180 ARG A CA 1
ATOM 1462 C C . ARG A 1 180 ? 14.706 2.592 1.004 1.00 92.06 180 ARG A C 1
ATOM 1464 O O . ARG A 1 180 ? 14.088 3.095 1.932 1.00 92.06 180 ARG A O 1
ATOM 1471 N N . GLY A 1 181 ? 14.267 1.507 0.356 1.00 94.25 181 GLY A N 1
ATOM 1472 C CA . GLY A 1 181 ? 13.087 0.737 0.773 1.00 94.25 181 GLY A CA 1
ATOM 1473 C C . GLY A 1 181 ? 13.130 0.277 2.238 1.00 94.25 181 GLY A C 1
ATOM 1474 O O . GLY A 1 181 ? 12.085 0.035 2.833 1.00 94.25 181 GLY A O 1
ATOM 1475 N N . ILE A 1 182 ? 14.311 0.244 2.870 1.00 95.44 182 ILE A N 1
ATOM 1476 C CA . ILE A 1 182 ? 14.414 0.023 4.317 1.00 95.44 182 ILE A CA 1
ATOM 1477 C C . ILE A 1 182 ? 13.698 1.109 5.143 1.00 95.44 182 ILE A C 1
ATOM 1479 O O . ILE A 1 182 ? 13.175 0.786 6.202 1.00 95.44 182 ILE A O 1
ATOM 1483 N N . LEU A 1 183 ? 13.606 2.360 4.662 1.00 95.81 183 LEU A N 1
ATOM 1484 C CA . LEU A 1 183 ? 12.794 3.414 5.292 1.00 95.81 183 LEU A CA 1
ATOM 1485 C C . LEU A 1 183 ? 11.315 3.020 5.294 1.00 95.81 183 LEU A C 1
ATOM 1487 O O . LEU A 1 183 ? 10.680 3.014 6.346 1.00 95.81 183 LEU A O 1
ATOM 1491 N N . THR A 1 184 ? 10.800 2.623 4.128 1.00 97.94 184 THR A N 1
ATOM 1492 C CA . THR A 1 184 ? 9.426 2.140 3.940 1.00 97.94 184 THR A CA 1
ATOM 1493 C C . THR A 1 184 ? 9.114 0.995 4.901 1.00 97.94 184 THR A C 1
ATOM 1495 O O . THR A 1 184 ? 8.090 1.019 5.575 1.00 97.94 184 THR A O 1
ATOM 1498 N N . LEU A 1 185 ? 10.026 0.029 5.045 1.00 98.56 185 LEU A N 1
ATOM 1499 C CA . LEU A 1 185 ? 9.849 -1.101 5.961 1.00 98.56 185 LEU A CA 1
ATOM 1500 C C . LEU A 1 185 ? 9.758 -0.685 7.436 1.00 98.56 185 LEU A C 1
ATOM 1502 O O . LEU A 1 185 ? 9.036 -1.324 8.193 1.00 98.56 185 LEU A O 1
ATOM 1506 N N . GLN A 1 186 ? 10.428 0.390 7.858 1.00 98.44 186 GLN A N 1
ATOM 1507 C CA . GLN A 1 186 ? 10.308 0.878 9.238 1.00 98.44 186 GLN A CA 1
ATOM 1508 C C . GLN A 1 186 ? 8.954 1.539 9.511 1.00 98.44 186 GLN A C 1
ATOM 1510 O O . GLN A 1 186 ? 8.374 1.306 10.573 1.00 98.44 186 GLN A O 1
ATOM 1515 N N . TYR A 1 187 ? 8.412 2.294 8.550 1.00 98.75 187 TYR A N 1
ATOM 1516 C CA . TYR A 1 187 ? 7.030 2.779 8.630 1.00 98.75 187 TYR A CA 1
ATOM 1517 C C . TYR A 1 187 ? 6.043 1.614 8.670 1.00 98.75 187 TYR A C 1
ATOM 1519 O O . TYR A 1 187 ? 5.192 1.557 9.555 1.00 98.75 187 TYR A O 1
ATOM 1527 N N . LEU A 1 188 ? 6.201 0.638 7.773 1.00 98.88 188 LEU A N 1
ATOM 1528 C CA . LEU A 1 188 ? 5.338 -0.540 7.729 1.00 98.88 188 LEU A CA 1
ATOM 1529 C C . LEU A 1 188 ? 5.396 -1.355 9.021 1.00 98.88 188 LEU A C 1
ATOM 1531 O O . LEU A 1 188 ? 4.359 -1.831 9.463 1.00 98.88 188 LEU A O 1
ATOM 1535 N N . ALA A 1 189 ? 6.559 -1.471 9.668 1.00 98.75 189 ALA A N 1
ATOM 1536 C CA . ALA A 1 189 ? 6.688 -2.185 10.938 1.00 98.75 189 ALA A CA 1
ATOM 1537 C C . ALA A 1 189 ? 5.884 -1.498 12.053 1.00 98.75 189 ALA A C 1
ATOM 1539 O O . ALA A 1 189 ? 5.261 -2.162 12.882 1.00 98.75 189 ALA A O 1
ATOM 1540 N N . ARG A 1 190 ? 5.853 -0.159 12.060 1.00 98.56 190 ARG A N 1
ATOM 1541 C CA . ARG A 1 190 ? 5.023 0.615 12.990 1.00 98.56 190 ARG A CA 1
ATOM 1542 C C . ARG A 1 190 ? 3.532 0.455 12.688 1.00 98.56 190 ARG A C 1
ATOM 1544 O O . ARG A 1 190 ? 2.766 0.239 13.624 1.00 98.56 190 ARG A O 1
ATOM 1551 N N . ILE A 1 191 ? 3.140 0.528 11.414 1.00 98.81 191 ILE A N 1
ATOM 1552 C CA . ILE A 1 191 ? 1.752 0.322 10.968 1.00 98.81 191 ILE A CA 1
ATOM 1553 C C . ILE A 1 191 ? 1.280 -1.091 11.338 1.00 98.81 191 ILE A C 1
ATOM 1555 O O . ILE A 1 191 ? 0.230 -1.243 11.954 1.00 98.81 191 ILE A O 1
ATOM 1559 N N . GLU A 1 192 ? 2.080 -2.118 11.037 1.00 98.75 192 GLU A N 1
ATOM 1560 C CA . GLU A 1 192 ? 1.793 -3.515 11.380 1.00 98.75 192 GLU A CA 1
ATOM 1561 C C . GLU A 1 192 ? 1.619 -3.689 12.890 1.00 98.75 192 GLU A C 1
ATOM 1563 O O . GLU A 1 192 ? 0.654 -4.317 13.308 1.00 98.75 192 GLU A O 1
ATOM 1568 N N . ALA A 1 193 ? 2.476 -3.081 13.718 1.00 98.31 193 ALA A N 1
ATOM 1569 C CA . ALA A 1 193 ? 2.353 -3.156 15.174 1.00 98.31 193 ALA A CA 1
ATOM 1570 C C . ALA A 1 193 ? 1.065 -2.501 15.709 1.00 98.31 193 ALA A C 1
ATOM 1572 O O . ALA A 1 193 ? 0.399 -3.080 16.569 1.00 98.31 193 ALA A O 1
ATOM 1573 N N . ILE A 1 194 ? 0.701 -1.315 15.202 1.00 97.56 194 ILE A N 1
ATOM 1574 C CA . ILE A 1 194 ? -0.537 -0.617 15.589 1.00 97.56 194 ILE A CA 1
ATOM 1575 C C . ILE A 1 194 ? -1.754 -1.459 15.203 1.00 97.56 194 ILE A C 1
ATOM 1577 O O . ILE A 1 194 ? -2.601 -1.754 16.047 1.00 97.56 194 ILE A O 1
ATOM 1581 N N . LEU A 1 195 ? -1.827 -1.879 13.939 1.00 97.12 195 LEU A N 1
ATOM 1582 C CA . LEU A 1 195 ? -2.980 -2.609 13.424 1.00 97.12 195 LEU A CA 1
ATOM 1583 C C . LEU A 1 195 ? -3.078 -4.013 14.026 1.00 97.12 195 LEU A C 1
ATOM 1585 O O . LEU A 1 195 ? -4.178 -4.431 14.373 1.00 97.12 195 LEU A O 1
ATOM 1589 N N . LYS A 1 196 ? -1.958 -4.715 14.240 1.00 95.00 196 LYS A N 1
ATOM 1590 C CA . LYS A 1 196 ? -1.938 -6.006 14.942 1.00 95.00 196 LYS A CA 1
ATOM 1591 C C . LYS A 1 196 ? -2.550 -5.868 16.334 1.00 95.00 196 LYS A C 1
ATOM 1593 O O . LYS A 1 196 ? -3.486 -6.595 16.659 1.00 95.00 196 LYS A O 1
ATOM 1598 N N . LYS A 1 197 ? -2.072 -4.906 17.131 1.00 92.94 197 LYS A N 1
ATOM 1599 C CA . LYS A 1 197 ? -2.587 -4.653 18.485 1.00 92.94 197 LYS A CA 1
ATOM 1600 C C . LYS A 1 197 ? -4.080 -4.311 18.469 1.00 92.94 197 LYS A C 1
ATOM 1602 O O . LYS A 1 197 ? -4.825 -4.792 19.320 1.00 92.94 197 LYS A O 1
ATOM 1607 N N . ARG A 1 198 ? -4.516 -3.511 17.491 1.00 90.44 198 ARG A N 1
ATOM 1608 C CA . ARG A 1 198 ? -5.917 -3.107 17.312 1.00 90.44 198 ARG A CA 1
ATOM 1609 C C . ARG A 1 198 ? -6.844 -4.280 16.987 1.00 90.44 198 ARG A C 1
ATOM 1611 O O . ARG A 1 198 ? -7.974 -4.296 17.451 1.00 90.44 198 ARG A O 1
ATOM 1618 N N . HIS A 1 199 ? -6.343 -5.287 16.274 1.00 89.88 199 HIS A N 1
ATOM 1619 C CA . HIS A 1 199 ? -7.104 -6.464 15.843 1.00 89.88 199 HIS A CA 1
ATOM 1620 C C . HIS A 1 199 ? -6.735 -7.725 16.646 1.00 89.88 199 HIS A C 1
ATOM 1622 O O . HIS A 1 199 ? -6.500 -8.799 16.087 1.00 89.88 199 HIS A O 1
ATOM 1628 N N . GLY A 1 200 ? -6.662 -7.588 17.974 1.00 84.50 200 GLY A N 1
ATOM 1629 C CA . GLY A 1 200 ? -6.539 -8.718 18.905 1.00 84.50 200 GLY A CA 1
ATOM 1630 C C . GLY A 1 200 ? -5.117 -9.224 19.164 1.00 84.50 200 GLY A C 1
ATOM 1631 O O . GLY A 1 200 ? -4.960 -10.275 19.777 1.00 84.50 200 GLY A O 1
ATOM 1632 N N . ASP A 1 201 ? -4.093 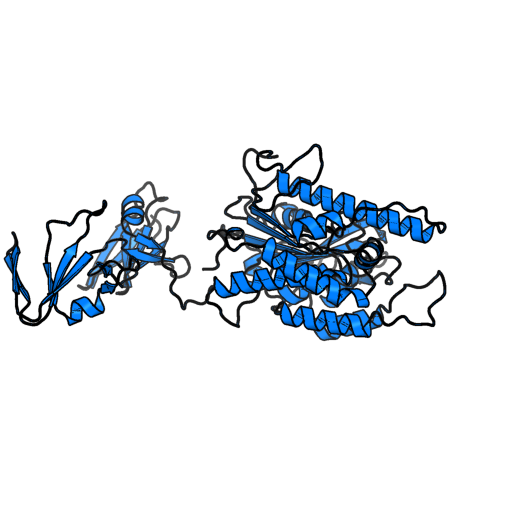-8.501 18.707 1.00 88.00 201 ASP A N 1
ATOM 1633 C CA . ASP A 1 201 ? -2.666 -8.799 18.910 1.00 88.00 201 ASP A CA 1
ATOM 1634 C C . ASP A 1 201 ? -2.233 -10.212 18.467 1.00 88.00 201 ASP A C 1
ATOM 1636 O O . ASP A 1 201 ? -1.278 -10.801 18.973 1.00 88.00 201 ASP A O 1
ATOM 1640 N N . SER A 1 202 ? -2.940 -10.779 17.486 1.00 88.00 202 SER A N 1
ATOM 1641 C CA . SER A 1 202 ? -2.675 -12.132 16.999 1.00 88.00 202 SER A CA 1
ATOM 1642 C C . SER A 1 202 ? -1.390 -12.200 16.181 1.00 88.00 202 SER A C 1
ATOM 1644 O O . SER A 1 202 ? -1.195 -11.425 15.243 1.00 88.00 202 SER A O 1
ATOM 1646 N N . ASP A 1 203 ? -0.546 -13.198 16.450 1.00 88.75 203 ASP A N 1
ATOM 1647 C CA . ASP A 1 203 ? 0.623 -13.499 15.617 1.00 88.75 203 ASP A CA 1
ATOM 1648 C C . ASP A 1 203 ? 0.271 -13.923 14.192 1.00 88.75 203 ASP A C 1
ATOM 1650 O O . ASP A 1 203 ? 1.144 -13.899 13.328 1.00 88.75 203 ASP A O 1
ATOM 1654 N N . GLU A 1 204 ? -0.985 -14.253 13.908 1.00 90.81 204 GLU A N 1
ATOM 1655 C CA . GLU A 1 204 ? -1.452 -14.519 12.550 1.00 90.81 204 GLU A CA 1
ATOM 1656 C C . GLU A 1 204 ? -1.744 -13.236 11.768 1.00 90.81 204 GLU A C 1
ATOM 1658 O O . GLU A 1 204 ? -1.858 -13.295 10.551 1.00 90.81 204 GLU A O 1
ATOM 1663 N N . PHE A 1 205 ? -1.815 -12.066 12.414 1.00 95.12 205 PHE A N 1
ATOM 1664 C CA . PHE A 1 205 ? -2.073 -10.810 11.713 1.00 95.12 205 PHE A CA 1
ATOM 1665 C C . PHE A 1 205 ? -1.011 -10.530 10.645 1.00 95.12 205 PHE A C 1
ATOM 1667 O O . PHE A 1 205 ? 0.194 -10.636 10.893 1.00 95.12 205 PHE A O 1
ATOM 1674 N N . ARG A 1 206 ? -1.470 -10.152 9.452 1.00 97.38 206 ARG A N 1
ATOM 1675 C CA . ARG A 1 206 ? -0.643 -9.696 8.336 1.00 97.38 206 ARG A CA 1
ATOM 1676 C C . ARG A 1 206 ? -1.263 -8.446 7.746 1.00 97.38 206 ARG A C 1
ATOM 1678 O O . ARG A 1 206 ? -2.485 -8.322 7.687 1.00 97.38 206 ARG A O 1
ATOM 1685 N N . LEU A 1 207 ? -0.426 -7.559 7.214 1.00 98.56 207 LEU A N 1
ATOM 1686 C CA . LEU A 1 207 ? -0.912 -6.363 6.523 1.00 98.56 207 LEU A CA 1
ATOM 1687 C C . LEU A 1 207 ? -1.824 -6.689 5.330 1.00 98.56 207 LEU A C 1
ATOM 1689 O O . LEU A 1 207 ? -2.726 -5.908 5.054 1.00 98.56 207 LEU A O 1
ATOM 1693 N N . CYS A 1 208 ? -1.663 -7.838 4.663 1.00 98.19 208 CYS A N 1
ATOM 1694 C CA . CYS A 1 208 ? -2.571 -8.258 3.589 1.00 98.19 208 CYS A CA 1
ATOM 1695 C C . CYS A 1 208 ? -3.971 -8.658 4.061 1.00 98.19 208 CYS A C 1
ATOM 1697 O O . CYS A 1 208 ? -4.866 -8.747 3.235 1.00 98.19 208 CYS A O 1
ATOM 1699 N N . HIS A 1 209 ? -4.178 -8.896 5.358 1.00 96.88 209 HIS A N 1
ATOM 1700 C CA . HIS A 1 209 ? -5.527 -9.073 5.892 1.00 96.88 209 HIS A CA 1
ATOM 1701 C C . HIS A 1 209 ? -6.252 -7.732 6.025 1.00 96.88 209 HIS A C 1
ATOM 1703 O O . HIS A 1 209 ? -7.472 -7.675 5.924 1.00 96.88 209 HIS A O 1
ATOM 1709 N N . TYR A 1 210 ? -5.486 -6.665 6.276 1.00 98.06 210 TYR A N 1
ATOM 1710 C CA . TYR A 1 210 ? -6.002 -5.315 6.443 1.00 98.06 210 TYR A CA 1
ATOM 1711 C C . TYR A 1 210 ? -6.162 -4.595 5.106 1.00 98.06 210 TYR A C 1
ATOM 1713 O O . TYR A 1 210 ? -7.226 -4.066 4.822 1.00 98.06 210 TYR A O 1
ATOM 1721 N N . PHE A 1 211 ? -5.124 -4.572 4.271 1.00 98.69 211 PHE A N 1
ATOM 1722 C CA . PHE A 1 211 ? -5.152 -3.873 2.989 1.00 98.69 211 PHE A CA 1
ATOM 1723 C C . PHE A 1 211 ? -5.763 -4.740 1.889 1.00 98.69 211 PHE A C 1
ATOM 1725 O O . PHE A 1 211 ? -5.297 -5.852 1.647 1.00 98.69 211 PHE A O 1
ATOM 1732 N N . ASP A 1 212 ? -6.762 -4.196 1.192 1.00 98.62 212 ASP A N 1
ATOM 1733 C CA . ASP A 1 212 ? -7.445 -4.828 0.059 1.00 98.62 212 ASP A CA 1
ATOM 1734 C C . ASP A 1 212 ? -6.646 -4.738 -1.248 1.00 98.62 212 ASP A C 1
ATOM 1736 O O . ASP A 1 212 ? -6.785 -5.579 -2.134 1.00 98.62 212 ASP A O 1
ATOM 1740 N N . LEU A 1 213 ? -5.791 -3.723 -1.369 1.00 98.88 213 LEU A N 1
ATOM 1741 C CA . LEU A 1 213 ? -4.857 -3.575 -2.477 1.00 98.88 213 LEU A CA 1
ATOM 1742 C C . LEU A 1 213 ? -3.507 -3.103 -1.953 1.00 98.88 213 LEU A C 1
ATOM 1744 O O . LEU A 1 213 ? -3.419 -2.080 -1.279 1.00 98.88 213 LEU A O 1
ATOM 1748 N N . ILE A 1 214 ? -2.442 -3.809 -2.320 1.00 98.94 214 ILE A N 1
ATOM 1749 C CA . ILE A 1 214 ? -1.068 -3.368 -2.103 1.00 98.94 214 ILE A CA 1
ATOM 1750 C C . ILE A 1 214 ? -0.438 -3.067 -3.463 1.00 98.94 214 ILE A C 1
ATOM 1752 O O . ILE A 1 214 ? -0.286 -3.944 -4.311 1.00 98.94 214 ILE A O 1
ATOM 1756 N N . ALA A 1 215 ? -0.087 -1.808 -3.684 1.00 98.88 215 ALA A N 1
ATOM 1757 C CA . ALA A 1 215 ? 0.534 -1.304 -4.894 1.00 98.88 215 ALA A CA 1
ATOM 1758 C C . ALA A 1 215 ? 2.016 -1.006 -4.655 1.00 98.88 215 ALA A C 1
ATOM 1760 O O . ALA A 1 215 ? 2.387 -0.455 -3.619 1.00 98.88 215 ALA A O 1
ATOM 1761 N N . GLY A 1 216 ? 2.870 -1.327 -5.622 1.00 98.69 216 GLY A N 1
ATOM 1762 C CA . GLY A 1 216 ? 4.302 -1.101 -5.495 1.00 98.69 216 GLY A CA 1
ATOM 1763 C C . GLY A 1 216 ? 5.001 -0.808 -6.814 1.00 98.69 216 GLY A C 1
ATOM 1764 O O . GLY A 1 216 ? 4.714 -1.424 -7.845 1.00 98.69 216 GLY A O 1
ATOM 1765 N N . THR A 1 217 ? 5.982 0.090 -6.746 1.00 98.38 217 THR A N 1
ATOM 1766 C CA . THR A 1 217 ? 6.905 0.390 -7.847 1.00 98.38 217 THR A CA 1
ATOM 1767 C C . THR A 1 217 ? 8.335 0.060 -7.429 1.00 98.38 217 THR A C 1
ATOM 1769 O O . THR A 1 217 ? 8.758 0.403 -6.328 1.00 98.38 217 THR A O 1
ATOM 1772 N N . SER A 1 218 ? 9.117 -0.603 -8.286 1.00 95.00 218 SER A N 1
ATOM 1773 C CA . SER A 1 218 ? 10.523 -0.934 -8.021 1.00 95.00 218 SER A CA 1
ATOM 1774 C C . SER A 1 218 ? 10.714 -1.718 -6.716 1.00 95.00 218 SER A C 1
ATOM 1776 O O . SER A 1 218 ? 10.098 -2.760 -6.515 1.00 95.00 218 SER A O 1
ATOM 1778 N N . THR A 1 219 ? 11.562 -1.233 -5.807 1.00 95.00 219 THR A N 1
ATOM 1779 C CA . THR A 1 219 ? 11.722 -1.768 -4.445 1.00 95.00 219 THR A CA 1
ATOM 1780 C C . THR A 1 219 ? 10.363 -1.945 -3.743 1.00 95.00 219 THR A C 1
ATOM 1782 O O . THR A 1 219 ? 10.108 -2.992 -3.154 1.00 95.00 219 THR A O 1
ATOM 1785 N N . GLY A 1 220 ? 9.432 -0.999 -3.918 1.00 98.00 220 GLY A N 1
ATOM 1786 C CA . GLY A 1 220 ? 8.063 -1.092 -3.419 1.00 98.00 220 GLY A CA 1
ATOM 1787 C C . GLY A 1 220 ? 7.286 -2.271 -4.007 1.00 98.00 220 GLY A C 1
ATOM 1788 O O . GLY A 1 220 ? 6.484 -2.862 -3.297 1.00 98.00 220 GLY A O 1
ATOM 1789 N N . ALA A 1 221 ? 7.560 -2.695 -5.247 1.00 98.38 221 ALA A N 1
ATOM 1790 C CA . ALA A 1 221 ? 6.951 -3.889 -5.843 1.00 98.38 221 ALA A CA 1
ATOM 1791 C C . ALA A 1 221 ? 7.441 -5.194 -5.195 1.00 98.38 221 ALA A C 1
ATOM 1793 O O . ALA A 1 221 ? 6.661 -6.136 -5.061 1.00 98.38 221 ALA A O 1
ATOM 1794 N N . ILE A 1 222 ? 8.709 -5.255 -4.762 1.00 97.50 222 ILE A N 1
ATOM 1795 C CA . ILE A 1 222 ? 9.230 -6.395 -3.986 1.00 97.50 222 ILE A CA 1
ATOM 1796 C C . ILE A 1 222 ? 8.487 -6.481 -2.650 1.00 97.50 222 ILE A C 1
ATOM 1798 O O . ILE A 1 222 ? 7.987 -7.549 -2.296 1.00 97.50 222 ILE A O 1
ATOM 1802 N N . ILE A 1 223 ? 8.388 -5.354 -1.935 1.00 98.56 223 ILE A N 1
ATOM 1803 C CA . ILE A 1 223 ? 7.706 -5.276 -0.636 1.00 98.56 223 ILE A CA 1
ATOM 1804 C C . ILE A 1 223 ? 6.217 -5.608 -0.801 1.00 98.56 223 ILE A C 1
ATOM 1806 O O . ILE A 1 223 ? 5.702 -6.453 -0.075 1.00 98.56 223 ILE A O 1
ATOM 1810 N N . ALA A 1 224 ? 5.546 -5.013 -1.792 1.00 98.81 224 ALA A N 1
ATOM 1811 C CA . ALA A 1 224 ? 4.133 -5.242 -2.079 1.00 98.81 224 ALA A CA 1
ATOM 1812 C C . ALA A 1 224 ? 3.840 -6.716 -2.370 1.00 98.81 224 ALA A C 1
ATOM 1814 O O . ALA A 1 224 ? 2.928 -7.287 -1.780 1.00 98.81 224 ALA A O 1
ATOM 1815 N N . ALA A 1 225 ? 4.641 -7.359 -3.224 1.00 98.62 225 ALA A N 1
ATOM 1816 C CA . ALA A 1 225 ? 4.468 -8.768 -3.565 1.00 98.62 225 ALA A CA 1
ATOM 1817 C C . ALA A 1 225 ? 4.707 -9.710 -2.371 1.00 98.62 225 ALA A C 1
ATOM 1819 O O . ALA A 1 225 ? 4.027 -10.731 -2.258 1.00 98.62 225 ALA A O 1
ATOM 1820 N N . ALA A 1 226 ? 5.655 -9.388 -1.485 1.00 98.44 226 ALA A N 1
ATOM 1821 C CA . ALA A 1 226 ? 5.900 -10.164 -0.269 1.00 98.44 226 ALA A CA 1
ATOM 1822 C C . ALA A 1 226 ? 4.754 -9.998 0.744 1.00 98.44 226 ALA A C 1
ATOM 1824 O O . ALA A 1 226 ? 4.178 -10.992 1.190 1.00 98.44 226 ALA A O 1
ATOM 1825 N N . LEU A 1 227 ? 4.345 -8.755 1.030 1.00 98.75 227 LEU A N 1
ATOM 1826 C CA . LEU A 1 227 ? 3.202 -8.475 1.904 1.00 98.75 227 LEU A CA 1
ATOM 1827 C C . LEU A 1 227 ? 1.924 -9.123 1.376 1.00 98.75 227 LEU A C 1
ATOM 1829 O O . LEU A 1 227 ? 1.223 -9.779 2.136 1.00 98.75 227 LEU A O 1
ATOM 1833 N N . ALA A 1 228 ? 1.650 -9.011 0.073 1.00 98.62 228 ALA A N 1
ATOM 1834 C CA . ALA A 1 228 ? 0.446 -9.569 -0.532 1.00 98.62 228 ALA A CA 1
ATOM 1835 C C . ALA A 1 228 ? 0.383 -11.101 -0.454 1.00 98.62 228 ALA A C 1
ATOM 1837 O O . ALA A 1 228 ? -0.690 -11.676 -0.601 1.00 98.62 228 ALA A O 1
ATOM 1838 N N . ARG A 1 229 ? 1.511 -11.776 -0.205 1.00 97.19 229 ARG A N 1
ATOM 1839 C CA . ARG A 1 229 ? 1.584 -13.223 0.046 1.00 97.19 229 ARG A CA 1
ATOM 1840 C C . ARG A 1 229 ? 1.507 -13.605 1.525 1.00 97.19 229 ARG A C 1
ATOM 1842 O O . ARG A 1 229 ? 1.565 -14.795 1.835 1.00 97.19 229 ARG A O 1
ATOM 1849 N N . GLY A 1 230 ? 1.384 -12.631 2.421 1.00 96.62 230 GLY A N 1
ATOM 1850 C CA . GLY A 1 230 ? 1.310 -12.849 3.863 1.00 96.62 230 GLY A CA 1
ATOM 1851 C C . GLY A 1 230 ? 2.659 -12.890 4.575 1.00 96.62 230 GLY A C 1
ATOM 1852 O O . GLY A 1 230 ? 2.729 -13.429 5.681 1.00 96.62 230 GLY A O 1
ATOM 1853 N N . SER A 1 231 ? 3.724 -12.336 3.985 1.00 97.56 231 SER A N 1
ATOM 1854 C CA . SER A 1 231 ? 4.969 -12.098 4.725 1.00 97.56 231 SER A CA 1
ATOM 1855 C C . SER A 1 231 ? 4.764 -11.022 5.793 1.00 97.56 231 SER A C 1
ATOM 1857 O O . SER A 1 231 ? 4.078 -10.024 5.557 1.00 97.56 231 SER A O 1
ATOM 1859 N N . ARG A 1 232 ? 5.388 -11.204 6.957 1.00 98.19 232 ARG A N 1
ATOM 1860 C CA . ARG A 1 232 ? 5.498 -10.173 7.999 1.00 98.19 232 ARG A CA 1
ATOM 1861 C C . ARG A 1 232 ? 6.485 -9.101 7.562 1.00 98.19 232 ARG A C 1
ATOM 1863 O O . ARG A 1 232 ? 7.443 -9.390 6.839 1.00 98.19 232 ARG A O 1
ATOM 1870 N N . VAL A 1 233 ? 6.340 -7.883 8.076 1.00 98.44 233 VAL A N 1
ATOM 1871 C CA . VAL A 1 233 ? 7.300 -6.814 7.759 1.00 98.44 233 VAL A CA 1
ATOM 1872 C C . VAL A 1 233 ? 8.723 -7.183 8.206 1.00 98.44 233 VAL A C 1
ATOM 1874 O O . VAL A 1 233 ? 9.684 -6.906 7.486 1.00 98.44 233 VAL A O 1
ATOM 1877 N N . SER A 1 234 ? 8.874 -7.872 9.343 1.00 97.69 234 SER A N 1
ATOM 1878 C CA . SER A 1 234 ? 10.175 -8.352 9.839 1.00 97.69 234 SER A CA 1
ATOM 1879 C C . SER A 1 234 ? 10.875 -9.316 8.875 1.00 97.69 234 SER A C 1
ATOM 1881 O O . SER A 1 234 ? 12.072 -9.183 8.631 1.00 97.69 234 SER A O 1
ATOM 1883 N N . GLU A 1 235 ? 10.131 -10.236 8.260 1.00 97.06 235 GLU A N 1
ATOM 1884 C CA . GLU A 1 235 ? 10.670 -11.197 7.288 1.00 97.06 235 GLU A CA 1
ATOM 1885 C C . GLU A 1 235 ? 11.178 -10.486 6.026 1.00 97.06 235 GLU A C 1
ATOM 1887 O O . GLU A 1 235 ? 12.196 -10.875 5.444 1.00 97.06 235 GLU A O 1
ATOM 1892 N N . ILE A 1 236 ? 10.500 -9.405 5.626 1.00 97.06 236 ILE A N 1
ATOM 1893 C CA . ILE A 1 236 ? 10.903 -8.584 4.481 1.00 97.06 236 ILE A CA 1
ATOM 1894 C C . ILE A 1 236 ? 12.149 -7.756 4.822 1.00 97.06 236 ILE A C 1
ATOM 1896 O O . ILE A 1 236 ? 13.040 -7.630 3.983 1.00 97.06 236 ILE A O 1
ATOM 1900 N N . ILE A 1 237 ? 12.277 -7.244 6.051 1.00 95.44 237 ILE A N 1
ATOM 1901 C CA . ILE A 1 237 ? 13.518 -6.600 6.522 1.00 95.44 237 ILE A CA 1
ATOM 1902 C C . ILE A 1 237 ? 14.697 -7.577 6.428 1.00 95.44 237 ILE A C 1
ATOM 1904 O O . ILE A 1 237 ? 15.750 -7.223 5.891 1.00 95.44 237 ILE A O 1
ATOM 1908 N N . ASP A 1 238 ? 14.513 -8.822 6.867 1.00 92.56 238 ASP A N 1
ATOM 1909 C CA . ASP A 1 238 ? 15.550 -9.851 6.771 1.00 92.56 238 ASP A CA 1
ATOM 1910 C C . ASP A 1 238 ? 15.897 -10.192 5.317 1.00 92.56 238 ASP A C 1
ATOM 1912 O O . ASP A 1 238 ? 17.073 -10.357 4.976 1.00 92.56 238 ASP A O 1
ATOM 1916 N N . LEU A 1 239 ? 14.893 -10.256 4.435 1.00 89.62 239 LEU A N 1
ATOM 1917 C CA . LEU A 1 239 ? 15.105 -10.403 2.996 1.00 89.62 239 LEU A CA 1
ATOM 1918 C C . LEU A 1 239 ? 15.956 -9.253 2.444 1.00 89.62 239 LEU A C 1
ATOM 1920 O O . LEU A 1 239 ? 16.927 -9.512 1.734 1.00 89.62 239 LEU A O 1
ATOM 1924 N N . TYR A 1 240 ? 15.650 -8.005 2.799 1.00 87.94 240 TYR A N 1
ATOM 1925 C CA . TYR A 1 240 ? 16.419 -6.836 2.366 1.00 87.94 240 TYR A CA 1
ATOM 1926 C C . TYR A 1 240 ? 17.865 -6.882 2.851 1.00 87.94 240 TYR A C 1
ATOM 1928 O O . TYR A 1 240 ? 18.771 -6.613 2.065 1.00 87.94 240 TYR A O 1
ATOM 1936 N N . ASN A 1 241 ? 18.101 -7.274 4.103 1.00 85.88 241 ASN A N 1
ATOM 1937 C CA . ASN A 1 241 ? 19.453 -7.418 4.644 1.00 85.88 241 ASN A CA 1
ATOM 1938 C C . ASN A 1 241 ? 20.267 -8.479 3.879 1.00 85.88 241 ASN A C 1
ATOM 1940 O O . ASN A 1 241 ? 21.442 -8.258 3.580 1.00 85.88 241 ASN A O 1
ATOM 1944 N N . ARG A 1 242 ? 19.638 -9.597 3.481 1.00 84.19 242 ARG A N 1
ATOM 1945 C CA . ARG A 1 242 ? 20.269 -10.611 2.615 1.00 84.19 242 ARG A CA 1
ATOM 1946 C C . ARG A 1 242 ? 20.546 -10.071 1.206 1.00 84.19 242 ARG A C 1
ATOM 1948 O O . ARG A 1 242 ? 21.667 -10.192 0.716 1.00 84.19 242 ARG A O 1
ATOM 1955 N N . LEU A 1 243 ? 19.564 -9.415 0.578 1.00 79.88 243 LEU A N 1
ATOM 1956 C CA . LEU A 1 243 ? 19.715 -8.809 -0.755 1.00 79.88 243 LEU A CA 1
ATOM 1957 C C . LEU A 1 243 ? 20.841 -7.773 -0.787 1.00 79.88 243 LEU A C 1
ATOM 1959 O O . LEU A 1 243 ? 21.625 -7.734 -1.735 1.00 79.88 243 LEU A O 1
ATOM 1963 N N . ALA A 1 244 ? 20.934 -6.951 0.256 1.00 75.25 244 ALA A N 1
ATOM 1964 C CA . ALA A 1 244 ? 21.959 -5.933 0.421 1.00 75.25 244 ALA A CA 1
ATOM 1965 C C . ALA A 1 244 ? 23.371 -6.531 0.421 1.00 75.25 244 ALA A C 1
ATOM 1967 O O . ALA A 1 244 ? 24.250 -6.051 -0.299 1.00 75.25 244 ALA A O 1
ATOM 1968 N N . ALA A 1 245 ? 23.564 -7.611 1.184 1.00 73.25 245 ALA A N 1
ATOM 1969 C CA . ALA A 1 245 ? 24.840 -8.307 1.299 1.00 73.25 245 ALA A CA 1
ATOM 1970 C C . ALA A 1 245 ? 25.286 -8.981 -0.014 1.00 73.25 245 ALA A C 1
ATOM 1972 O O . ALA A 1 245 ? 26.492 -9.071 -0.269 1.00 73.25 245 ALA A O 1
ATOM 1973 N N . ASP A 1 246 ? 24.334 -9.415 -0.850 1.00 72.44 246 ASP A N 1
ATOM 1974 C CA . ASP A 1 246 ? 24.600 -10.237 -2.037 1.00 72.44 246 ASP A CA 1
ATOM 1975 C C . ASP A 1 246 ? 24.585 -9.473 -3.370 1.00 72.44 246 ASP A C 1
ATOM 1977 O O . ASP A 1 246 ? 25.417 -9.752 -4.240 1.00 72.44 246 ASP A O 1
ATOM 1981 N N . ILE A 1 247 ? 23.665 -8.522 -3.570 1.00 64.94 247 ILE A N 1
ATOM 1982 C CA . ILE A 1 247 ? 23.470 -7.823 -4.857 1.00 64.94 247 ILE A CA 1
ATOM 1983 C C . ILE A 1 247 ? 24.463 -6.674 -5.034 1.00 64.94 247 ILE A C 1
ATOM 1985 O O . ILE A 1 247 ? 24.913 -6.406 -6.152 1.00 64.94 247 ILE A O 1
ATOM 1989 N N . PHE A 1 248 ? 24.831 -6.011 -3.941 1.00 60.06 248 PHE A N 1
ATOM 1990 C CA . PHE A 1 248 ? 25.549 -4.742 -3.997 1.00 60.06 248 PHE A CA 1
ATOM 1991 C C . PHE A 1 248 ? 27.038 -4.835 -3.641 1.00 60.06 248 PHE A C 1
ATOM 1993 O O . PHE A 1 248 ? 27.724 -3.812 -3.598 1.00 60.06 248 PHE A O 1
ATOM 2000 N N . ARG A 1 249 ? 27.591 -6.046 -3.473 1.00 55.00 249 ARG A N 1
ATOM 2001 C CA . ARG A 1 249 ? 29.049 -6.232 -3.517 1.00 55.00 249 ARG A CA 1
ATOM 2002 C C . ARG A 1 249 ? 29.550 -5.762 -4.883 1.00 55.00 249 ARG A C 1
ATOM 2004 O O . ARG A 1 249 ? 29.285 -6.403 -5.901 1.00 55.00 249 ARG A O 1
ATOM 2011 N N . ARG A 1 250 ? 30.249 -4.621 -4.907 1.00 48.09 250 ARG A N 1
ATOM 2012 C CA . ARG A 1 250 ? 30.844 -4.044 -6.121 1.00 48.09 250 ARG A CA 1
ATOM 2013 C C . ARG A 1 250 ? 31.667 -5.115 -6.833 1.00 48.09 250 ARG A C 1
ATOM 2015 O O . ARG A 1 250 ? 32.663 -5.596 -6.305 1.00 48.09 250 ARG A O 1
ATOM 2022 N N . SER A 1 251 ? 31.263 -5.489 -8.043 1.00 40.84 251 SER A N 1
ATOM 2023 C CA . SER A 1 251 ? 32.110 -6.319 -8.894 1.00 40.84 251 SER A CA 1
ATOM 2024 C C . SER A 1 251 ? 33.232 -5.433 -9.433 1.00 40.84 251 SER A C 1
ATOM 2026 O O . SER A 1 251 ? 32.991 -4.593 -10.299 1.00 40.84 251 SER A O 1
ATOM 2028 N N . TRP A 1 252 ? 34.452 -5.612 -8.918 1.00 35.78 252 TRP A N 1
ATOM 2029 C CA . TRP A 1 252 ? 35.656 -4.887 -9.357 1.00 35.78 252 TRP A CA 1
ATOM 2030 C C . TRP A 1 252 ? 35.931 -4.995 -10.873 1.00 35.78 252 TRP A C 1
ATOM 2032 O O . TRP A 1 252 ? 36.643 -4.167 -11.426 1.00 35.78 252 TRP A O 1
ATOM 2042 N N . PHE A 1 253 ? 35.315 -5.960 -11.565 1.00 40.56 253 PHE A N 1
ATOM 2043 C CA . PHE A 1 253 ? 35.542 -6.280 -12.980 1.00 40.56 253 PHE A CA 1
ATOM 2044 C C . PHE A 1 253 ? 34.576 -5.606 -13.979 1.00 40.56 253 PHE A C 1
ATOM 2046 O O . PHE A 1 253 ? 34.585 -5.953 -15.158 1.00 40.56 253 PHE A O 1
ATOM 2053 N N . ARG A 1 254 ? 33.714 -4.665 -13.557 1.00 47.69 254 ARG A N 1
ATOM 2054 C CA . ARG A 1 254 ? 32.670 -4.061 -14.424 1.00 47.69 254 ARG A CA 1
ATOM 2055 C C . ARG A 1 254 ? 32.908 -2.590 -14.802 1.00 47.69 254 ARG A C 1
ATOM 2057 O O . ARG A 1 254 ? 31.956 -1.841 -14.999 1.00 47.69 254 ARG A O 1
ATOM 2064 N N . PHE A 1 255 ? 34.168 -2.175 -14.932 1.00 36.41 255 PHE A N 1
ATOM 2065 C CA . PHE A 1 255 ? 34.554 -0.845 -15.425 1.00 36.41 255 PHE A CA 1
ATOM 2066 C C . PHE A 1 255 ? 34.458 -0.758 -16.959 1.00 36.41 255 PHE A C 1
ATOM 2068 O O . PHE A 1 255 ? 35.451 -0.862 -17.671 1.00 36.41 255 PHE A O 1
ATOM 2075 N N . GLY A 1 256 ? 33.251 -0.565 -17.487 1.00 38.53 256 GLY A N 1
ATOM 2076 C CA . GLY A 1 256 ? 33.047 -0.193 -18.887 1.00 38.53 256 GLY A CA 1
ATOM 2077 C C . GLY A 1 256 ? 31.665 0.419 -19.081 1.00 38.53 256 GLY A C 1
ATOM 2078 O O . GLY A 1 256 ? 30.682 -0.157 -18.623 1.00 38.53 256 GLY A O 1
ATOM 2079 N N . LEU A 1 257 ? 31.584 1.560 -19.775 1.00 42.22 257 LEU A N 1
ATOM 2080 C CA . LEU A 1 257 ? 30.368 2.359 -20.028 1.00 42.22 257 LEU A CA 1
ATOM 2081 C C . LEU A 1 257 ? 29.192 1.602 -20.699 1.00 42.22 257 LEU A C 1
ATOM 2083 O O . LEU A 1 257 ? 28.151 2.199 -20.944 1.00 42.22 257 LEU A O 1
ATOM 2087 N N . MET A 1 258 ? 29.332 0.308 -21.012 1.00 44.66 258 MET A N 1
ATOM 2088 C CA . MET A 1 258 ? 28.382 -0.467 -21.821 1.00 44.66 258 MET A CA 1
ATOM 2089 C C . MET A 1 258 ? 27.629 -1.582 -21.069 1.00 44.66 258 MET A C 1
ATOM 2091 O O . MET A 1 258 ? 26.911 -2.353 -21.704 1.00 44.66 258 MET A O 1
ATOM 2095 N N . ARG A 1 259 ? 27.771 -1.733 -19.741 1.00 51.56 259 ARG A N 1
ATOM 2096 C CA . ARG A 1 259 ? 27.062 -2.787 -18.978 1.00 51.56 259 ARG A CA 1
ATOM 2097 C C . ARG A 1 259 ? 26.405 -2.258 -17.700 1.00 51.56 259 ARG A C 1
ATOM 2099 O O . ARG A 1 259 ? 26.963 -1.414 -17.011 1.00 51.56 259 ARG A O 1
ATOM 2106 N N . ALA A 1 260 ? 25.224 -2.796 -17.384 1.00 57.06 260 ALA A N 1
ATOM 2107 C CA . ALA A 1 260 ? 24.447 -2.462 -16.190 1.00 57.06 260 ALA A CA 1
ATOM 2108 C C . ALA A 1 260 ? 25.261 -2.634 -14.891 1.00 57.06 260 ALA A C 1
ATOM 2110 O O . ALA A 1 260 ? 26.021 -3.599 -14.742 1.00 57.06 260 ALA A O 1
ATOM 2111 N N . LYS A 1 261 ? 25.080 -1.704 -13.941 1.00 56.91 261 LYS A N 1
ATOM 2112 C CA . LYS A 1 261 ? 25.882 -1.614 -12.707 1.00 56.91 261 LYS A CA 1
ATOM 2113 C C . LYS A 1 261 ? 25.785 -2.859 -11.810 1.00 56.91 261 LYS A C 1
ATOM 2115 O O . LYS A 1 261 ? 26.779 -3.237 -11.190 1.00 56.91 261 LYS A O 1
ATOM 2120 N N . PHE A 1 262 ? 24.631 -3.530 -11.769 1.00 63.81 262 PHE A N 1
ATOM 2121 C CA . PHE A 1 262 ? 24.361 -4.672 -10.888 1.00 63.81 262 PHE A CA 1
ATOM 2122 C C . PHE A 1 262 ? 24.057 -5.971 -11.651 1.00 63.81 262 PHE A C 1
ATOM 2124 O O . PHE A 1 262 ? 23.724 -5.980 -12.835 1.00 63.81 262 PHE A O 1
ATOM 2131 N N . SER A 1 263 ? 24.234 -7.122 -10.988 1.00 66.06 263 SER A N 1
ATOM 2132 C CA . SER A 1 263 ? 23.903 -8.432 -11.572 1.00 66.06 263 SER A CA 1
ATOM 2133 C C . SER A 1 263 ? 22.397 -8.679 -11.495 1.00 66.06 263 SER A C 1
ATOM 2135 O O . SER A 1 263 ? 21.856 -8.924 -10.419 1.00 66.06 263 SER A O 1
ATOM 2137 N N . ALA A 1 264 ? 21.736 -8.669 -12.655 1.00 72.50 264 ALA A N 1
ATOM 2138 C CA . ALA A 1 264 ? 20.340 -9.083 -12.775 1.00 72.50 264 ALA A CA 1
ATOM 2139 C C . ALA A 1 264 ? 20.121 -10.537 -12.318 1.00 72.50 264 ALA A C 1
ATOM 2141 O O . ALA A 1 264 ? 19.053 -10.851 -11.801 1.00 72.50 264 ALA A O 1
ATOM 2142 N N . ASP A 1 265 ? 21.123 -11.407 -12.472 1.00 78.50 265 ASP A N 1
ATOM 2143 C CA . ASP A 1 265 ? 21.012 -12.835 -12.152 1.00 78.50 265 ASP A CA 1
ATOM 2144 C C . ASP A 1 265 ? 20.911 -13.098 -10.649 1.00 78.50 265 ASP A C 1
ATOM 2146 O O . ASP A 1 265 ? 20.102 -13.925 -10.235 1.00 78.50 265 ASP A O 1
ATOM 2150 N N . ARG A 1 266 ? 21.650 -12.347 -9.817 1.00 81.75 266 ARG A N 1
ATOM 2151 C CA . ARG A 1 266 ? 21.531 -12.451 -8.351 1.00 81.75 266 ARG A CA 1
ATOM 2152 C C . ARG A 1 266 ? 20.140 -12.047 -7.882 1.00 81.75 266 ARG A C 1
ATOM 2154 O O . ARG A 1 266 ? 19.491 -12.799 -7.162 1.00 81.75 266 ARG A O 1
ATOM 2161 N N . LEU A 1 267 ? 19.644 -10.901 -8.357 1.00 83.31 267 LEU A N 1
ATOM 2162 C CA . LEU A 1 267 ? 18.279 -10.468 -8.057 1.00 83.31 267 LEU A CA 1
ATOM 2163 C C . LEU A 1 267 ? 17.255 -11.516 -8.522 1.00 83.31 267 LEU A C 1
ATOM 2165 O O . LEU A 1 267 ? 16.384 -11.899 -7.747 1.00 83.31 267 LEU A O 1
ATOM 2169 N N . ARG A 1 268 ? 17.394 -12.058 -9.741 1.00 87.44 268 ARG A N 1
ATOM 2170 C CA . ARG A 1 268 ? 16.533 -13.144 -10.245 1.00 87.44 268 ARG A CA 1
ATOM 2171 C C . ARG A 1 268 ? 16.576 -14.387 -9.357 1.00 87.44 268 ARG A C 1
ATOM 2173 O O . ARG A 1 268 ? 15.531 -14.998 -9.152 1.00 87.44 268 ARG A O 1
ATOM 2180 N N . GLN A 1 269 ? 17.739 -14.763 -8.826 1.00 88.56 269 GLN A N 1
ATOM 2181 C CA . GLN A 1 269 ? 17.876 -15.906 -7.924 1.00 88.56 269 GLN A CA 1
ATOM 2182 C C . GLN A 1 269 ? 17.102 -15.689 -6.622 1.00 88.56 269 GLN A C 1
ATOM 2184 O O . GLN A 1 269 ? 16.336 -16.568 -6.227 1.00 88.56 269 GLN A O 1
ATOM 2189 N N . HIS A 1 270 ? 17.233 -14.518 -5.993 1.00 88.62 270 HIS A N 1
ATOM 2190 C CA . HIS A 1 270 ? 16.475 -14.216 -4.779 1.00 88.62 270 HIS A CA 1
ATOM 2191 C C . HIS A 1 270 ? 14.970 -14.122 -5.044 1.00 88.62 270 HIS A C 1
ATOM 2193 O O . HIS A 1 270 ? 14.195 -14.739 -4.322 1.00 88.62 270 HIS A O 1
ATOM 2199 N N . LEU A 1 271 ? 14.546 -13.443 -6.118 1.00 91.62 271 LEU A N 1
ATOM 2200 C CA . LEU A 1 271 ? 13.131 -13.380 -6.505 1.00 91.62 271 LEU A CA 1
ATOM 2201 C C . LEU A 1 271 ? 12.567 -14.774 -6.819 1.00 91.62 271 LEU A C 1
ATOM 2203 O O . LEU A 1 271 ? 11.407 -15.055 -6.532 1.00 91.62 271 LEU A O 1
ATOM 2207 N N . ARG A 1 272 ? 13.377 -15.673 -7.393 1.00 93.81 272 ARG A N 1
ATOM 2208 C CA . ARG A 1 272 ? 12.998 -17.072 -7.624 1.00 93.81 272 ARG A CA 1
ATOM 2209 C C . ARG A 1 272 ? 12.866 -17.856 -6.320 1.00 93.81 272 ARG A C 1
ATOM 2211 O O . ARG A 1 272 ? 11.940 -18.655 -6.223 1.00 93.81 272 ARG A O 1
ATOM 2218 N N . ALA A 1 273 ? 13.761 -17.652 -5.357 1.00 91.75 273 ALA A N 1
ATOM 2219 C CA . ALA A 1 273 ? 13.687 -18.302 -4.050 1.00 91.75 273 ALA A CA 1
ATOM 2220 C C . ALA A 1 273 ? 12.454 -17.833 -3.260 1.00 91.75 273 ALA A C 1
ATOM 2222 O O . ALA A 1 273 ? 11.705 -18.661 -2.746 1.00 91.75 273 ALA A O 1
ATOM 2223 N N . GLU A 1 274 ? 12.212 -16.522 -3.252 1.00 92.75 274 GLU A N 1
ATOM 2224 C CA . GLU A 1 274 ? 11.115 -15.888 -2.521 1.00 92.75 274 GLU A CA 1
ATOM 2225 C C . GLU A 1 274 ? 9.754 -16.209 -3.156 1.00 92.75 274 GLU A C 1
ATOM 2227 O O . GLU A 1 274 ? 8.846 -16.781 -2.539 1.00 92.75 274 GLU A O 1
ATOM 2232 N N . PHE A 1 275 ? 9.614 -15.909 -4.451 1.00 94.56 275 PHE A N 1
ATOM 2233 C CA . PHE A 1 275 ? 8.319 -15.975 -5.117 1.00 94.56 275 PHE A CA 1
ATOM 2234 C C . PHE A 1 275 ? 8.021 -17.318 -5.789 1.00 94.56 275 PHE A C 1
ATOM 2236 O O . PHE A 1 275 ? 6.871 -17.576 -6.156 1.00 94.56 275 PHE A O 1
ATOM 2243 N N . LYS A 1 276 ? 9.011 -18.215 -5.887 1.00 93.75 276 LYS A N 1
ATOM 2244 C CA . LYS A 1 276 ? 8.878 -19.542 -6.511 1.00 93.75 276 LYS A CA 1
ATOM 2245 C C . LYS A 1 276 ? 8.272 -19.418 -7.917 1.00 93.75 276 LYS A C 1
ATOM 2247 O O . LYS A 1 276 ? 8.620 -18.491 -8.651 1.00 93.75 276 LYS A O 1
ATOM 2252 N N . ASN A 1 277 ? 7.428 -20.364 -8.324 1.00 95.06 277 ASN A N 1
ATOM 2253 C CA . ASN A 1 277 ? 6.715 -20.354 -9.607 1.00 95.06 277 ASN A CA 1
ATOM 2254 C C . ASN A 1 277 ? 5.299 -19.762 -9.487 1.00 95.06 277 ASN A C 1
ATOM 2256 O O . ASN A 1 277 ? 4.460 -20.033 -10.336 1.00 95.06 277 ASN A O 1
ATOM 2260 N N . ASN A 1 278 ? 5.015 -18.981 -8.441 1.00 96.12 278 ASN A N 1
ATOM 2261 C CA . ASN A 1 278 ? 3.684 -18.410 -8.263 1.00 96.12 278 ASN A CA 1
ATOM 2262 C C . ASN A 1 278 ? 3.429 -17.365 -9.356 1.00 96.12 278 ASN A C 1
ATOM 2264 O O . ASN A 1 278 ? 4.290 -16.521 -9.628 1.00 96.12 278 ASN A O 1
ATOM 2268 N N . THR A 1 279 ? 2.259 -17.430 -9.980 1.00 97.44 279 THR A N 1
ATOM 2269 C CA . THR A 1 279 ? 1.780 -16.434 -10.941 1.00 97.44 279 THR A CA 1
ATOM 2270 C C . THR A 1 279 ? 0.979 -15.338 -10.233 1.00 97.44 279 THR A C 1
ATOM 2272 O O . THR A 1 279 ? 0.655 -15.474 -9.049 1.00 97.44 279 THR A O 1
ATOM 2275 N N . MET A 1 280 ? 0.639 -14.256 -10.936 1.00 96.62 280 MET A N 1
ATOM 2276 C CA . MET A 1 280 ? -0.278 -13.219 -10.434 1.00 96.62 280 MET A CA 1
ATOM 2277 C C . MET A 1 280 ? -1.665 -13.792 -10.084 1.00 96.62 280 MET A C 1
ATOM 2279 O O . MET A 1 280 ? -2.328 -13.299 -9.174 1.00 96.62 280 MET A O 1
ATOM 2283 N N . GLY A 1 281 ? -2.075 -14.865 -10.769 1.00 94.19 281 GLY A N 1
ATOM 2284 C CA . GLY A 1 281 ? -3.291 -15.642 -10.531 1.00 94.19 281 GLY A CA 1
ATOM 2285 C C . GLY A 1 281 ? -3.178 -16.707 -9.435 1.00 94.19 281 GLY A C 1
ATOM 2286 O O . GLY A 1 281 ? -4.171 -17.364 -9.120 1.00 94.19 281 GLY A O 1
ATOM 2287 N N . SER A 1 282 ? -2.023 -16.867 -8.787 1.00 93.56 282 SER A N 1
ATOM 2288 C CA . SER A 1 282 ? -1.839 -17.865 -7.728 1.00 93.56 282 SER A CA 1
ATOM 2289 C C . SER A 1 282 ? -2.644 -17.542 -6.462 1.00 93.56 282 SER A C 1
ATOM 2291 O O . SER A 1 282 ? -2.691 -16.393 -6.020 1.00 93.56 282 SER A O 1
ATOM 2293 N N . THR A 1 283 ? -3.201 -18.575 -5.823 1.00 89.31 283 THR A N 1
ATOM 2294 C CA . THR A 1 283 ? -3.866 -18.495 -4.506 1.00 89.31 283 THR A CA 1
ATOM 2295 C C . THR A 1 283 ? -2.903 -18.208 -3.353 1.00 89.31 283 THR A C 1
ATOM 2297 O O . THR A 1 283 ? -3.336 -17.887 -2.253 1.00 89.31 283 THR A O 1
ATOM 2300 N N . ALA A 1 284 ? -1.591 -18.292 -3.591 1.00 92.69 284 ALA A N 1
ATOM 2301 C CA . ALA A 1 284 ? -0.586 -17.883 -2.618 1.00 92.69 284 ALA A CA 1
ATOM 2302 C C . ALA A 1 284 ? -0.527 -16.358 -2.420 1.00 92.69 284 ALA A C 1
ATOM 2304 O O . ALA A 1 284 ? 0.080 -15.901 -1.455 1.00 92.69 284 ALA A O 1
ATOM 2305 N N . ILE A 1 285 ? -1.095 -15.576 -3.344 1.00 96.38 285 ILE A N 1
ATOM 2306 C CA . ILE A 1 285 ? -1.314 -14.141 -3.162 1.00 96.38 285 ILE A CA 1
ATOM 2307 C C . ILE A 1 285 ? -2.683 -13.989 -2.499 1.00 96.38 285 ILE A C 1
ATOM 2309 O O . ILE A 1 285 ? -3.681 -14.446 -3.049 1.00 96.38 285 ILE A O 1
ATOM 2313 N N . GLN A 1 286 ? -2.710 -13.381 -1.319 1.00 96.44 286 GLN A N 1
ATOM 2314 C CA . GLN A 1 286 ? -3.858 -13.344 -0.415 1.00 96.44 286 GLN A CA 1
ATOM 2315 C C . GLN A 1 286 ? -4.714 -12.081 -0.587 1.00 96.44 286 GLN A C 1
ATOM 2317 O O . GLN A 1 286 ? -5.890 -12.116 -0.257 1.00 96.44 286 GLN A O 1
ATOM 2322 N N . THR A 1 287 ? -4.165 -11.004 -1.162 1.00 98.38 287 THR A N 1
ATOM 2323 C CA . THR A 1 287 ? -4.867 -9.723 -1.383 1.00 98.38 287 THR A CA 1
ATOM 2324 C C . THR A 1 287 ? -4.628 -9.142 -2.784 1.00 98.38 287 THR A C 1
ATOM 2326 O O . THR A 1 287 ? -3.843 -9.687 -3.573 1.00 98.38 287 THR A O 1
ATOM 2329 N N . GLY A 1 288 ? -5.310 -8.046 -3.122 1.00 98.50 288 GLY A N 1
ATOM 2330 C CA . GLY A 1 288 ? -5.066 -7.290 -4.342 1.00 98.50 288 GLY A CA 1
ATOM 2331 C C . GLY A 1 288 ? -3.608 -6.834 -4.432 1.00 98.50 288 GLY A C 1
ATOM 2332 O O . GLY A 1 288 ? -3.028 -6.332 -3.472 1.00 98.50 288 GLY A O 1
ATOM 2333 N N . LEU A 1 289 ? -2.995 -7.013 -5.597 1.00 98.81 289 LEU A N 1
ATOM 2334 C CA . LEU A 1 289 ? -1.622 -6.614 -5.886 1.00 98.81 289 LEU A CA 1
ATOM 2335 C C . LEU A 1 289 ? -1.600 -5.794 -7.171 1.00 98.81 289 LEU A C 1
ATOM 2337 O O . LEU A 1 289 ? -2.132 -6.234 -8.191 1.00 98.81 289 LEU A O 1
ATOM 2341 N N . LEU A 1 290 ? -0.926 -4.647 -7.126 1.00 98.75 290 LEU A N 1
ATOM 2342 C CA . LEU A 1 290 ? -0.569 -3.845 -8.292 1.00 98.75 290 LEU A CA 1
ATOM 2343 C C . LEU A 1 290 ? 0.952 -3.669 -8.338 1.00 98.75 290 LEU A C 1
ATOM 2345 O O . LEU A 1 290 ? 1.557 -3.133 -7.413 1.00 98.75 290 LEU A O 1
ATOM 2349 N N . VAL A 1 291 ? 1.568 -4.076 -9.443 1.00 98.62 291 VAL A N 1
ATOM 2350 C CA . VAL A 1 291 ? 2.979 -3.817 -9.728 1.00 98.62 291 VAL A CA 1
ATOM 2351 C C . VAL A 1 291 ? 3.087 -2.897 -10.935 1.00 98.62 291 VAL A C 1
ATOM 2353 O O . VAL A 1 291 ? 2.537 -3.181 -11.999 1.00 98.62 291 VAL A O 1
ATOM 2356 N N . VAL A 1 292 ? 3.818 -1.797 -10.779 1.00 98.25 292 VAL A N 1
ATOM 2357 C CA . VAL A 1 292 ? 4.017 -0.826 -11.860 1.00 98.25 292 VAL A CA 1
ATOM 2358 C C . VAL A 1 292 ? 5.304 -1.137 -12.614 1.00 98.25 292 VAL A C 1
ATOM 2360 O O . VAL A 1 292 ? 6.383 -1.178 -12.023 1.00 98.25 292 VAL A O 1
ATOM 2363 N N . ALA A 1 293 ? 5.214 -1.307 -13.929 1.00 97.19 293 ALA A N 1
ATOM 2364 C CA . ALA A 1 293 ? 6.369 -1.383 -14.819 1.00 97.19 293 ALA A CA 1
ATOM 2365 C C . ALA A 1 293 ? 6.226 -0.376 -15.968 1.00 97.19 293 ALA A C 1
ATOM 2367 O O . ALA A 1 293 ? 5.128 0.098 -16.269 1.00 97.19 293 ALA A O 1
ATOM 2368 N N . LYS A 1 294 ? 7.332 -0.046 -16.636 1.00 95.56 294 LYS A N 1
ATOM 2369 C CA . LYS A 1 294 ? 7.321 0.789 -17.842 1.00 95.56 294 LYS A CA 1
ATOM 2370 C C . LYS A 1 294 ? 7.717 -0.066 -19.036 1.00 95.56 294 LYS A C 1
ATOM 2372 O O . LYS A 1 294 ? 8.797 -0.654 -19.046 1.00 95.56 294 LYS A O 1
ATOM 2377 N N . ARG A 1 295 ? 6.863 -0.109 -20.056 1.00 94.00 295 ARG A N 1
ATOM 2378 C CA . ARG A 1 295 ? 7.185 -0.739 -21.335 1.00 94.00 295 ARG A CA 1
ATOM 2379 C C . ARG A 1 295 ? 7.941 0.269 -22.201 1.00 94.00 295 ARG A C 1
ATOM 2381 O O . ARG A 1 295 ? 7.392 1.296 -22.598 1.00 94.00 295 ARG A O 1
ATOM 2388 N N . LEU A 1 296 ? 9.221 0.003 -22.430 1.00 91.00 296 LEU A N 1
ATOM 2389 C CA . LEU A 1 296 ? 10.144 0.919 -23.095 1.00 91.00 296 LEU A CA 1
ATOM 2390 C C . LEU A 1 296 ? 9.882 1.003 -24.602 1.00 91.00 296 LEU A C 1
ATOM 2392 O O . LEU A 1 296 ? 9.902 2.094 -25.160 1.00 91.00 296 LEU A O 1
ATOM 2396 N N . ASP A 1 297 ? 9.585 -0.126 -25.243 1.00 88.69 297 ASP A N 1
ATOM 2397 C CA . ASP A 1 297 ? 9.404 -0.235 -26.695 1.00 88.69 297 ASP A CA 1
ATOM 2398 C C . ASP A 1 297 ? 8.101 0.401 -27.212 1.00 88.69 297 ASP A C 1
ATOM 2400 O O . ASP A 1 297 ? 8.024 0.770 -28.381 1.00 88.69 297 ASP A O 1
ATOM 2404 N N . SER A 1 298 ? 7.094 0.581 -26.351 1.00 89.75 298 SER A N 1
ATOM 2405 C CA . SER A 1 298 ? 5.858 1.320 -26.665 1.00 89.75 298 SER A CA 1
ATOM 2406 C C . SER A 1 298 ? 5.740 2.669 -25.948 1.00 89.75 298 SER A C 1
ATOM 2408 O O . SER A 1 298 ? 4.816 3.428 -26.224 1.00 89.75 298 SER A O 1
ATOM 2410 N N . GLY A 1 299 ? 6.611 2.956 -24.976 1.00 89.56 299 GLY A N 1
ATOM 2411 C CA . GLY A 1 299 ? 6.512 4.140 -24.120 1.00 89.56 299 GLY A CA 1
ATOM 2412 C C . GLY A 1 299 ? 5.357 4.116 -23.106 1.00 89.56 299 GLY A C 1
ATOM 2413 O O . GLY A 1 299 ? 5.141 5.114 -22.417 1.00 89.56 299 GLY A O 1
ATOM 2414 N N . SER A 1 300 ? 4.625 3.009 -22.952 1.00 92.19 300 SER A N 1
ATOM 2415 C CA . SER A 1 300 ? 3.440 2.930 -22.080 1.00 92.19 300 SER A CA 1
ATOM 2416 C C . SER A 1 300 ? 3.768 2.498 -20.647 1.00 92.19 300 SER A C 1
ATOM 2418 O O . SER A 1 300 ? 4.564 1.581 -20.434 1.00 92.19 300 SER A O 1
ATOM 2420 N N . THR A 1 301 ? 3.105 3.097 -19.657 1.00 94.88 301 THR A N 1
ATOM 2421 C CA . THR A 1 301 ? 3.055 2.559 -18.285 1.00 94.88 301 THR A CA 1
ATOM 2422 C C . THR A 1 301 ? 2.198 1.294 -18.265 1.00 94.88 301 THR A C 1
ATOM 2424 O O . THR A 1 301 ? 1.146 1.259 -18.895 1.00 94.88 301 THR A O 1
ATOM 2427 N N . TRP A 1 302 ? 2.644 0.261 -17.555 1.00 94.31 302 TRP A N 1
ATOM 2428 C CA . TRP A 1 302 ? 1.948 -1.016 -17.416 1.00 94.31 302 TRP A CA 1
ATOM 2429 C C . TRP A 1 302 ? 1.571 -1.269 -15.947 1.00 94.31 302 TRP A C 1
ATOM 2431 O O . TRP A 1 302 ? 2.434 -1.671 -15.158 1.00 94.31 302 TRP A O 1
ATOM 2441 N N . PRO A 1 303 ? 0.301 -1.029 -15.563 1.00 95.44 303 PRO A N 1
ATOM 2442 C CA . PRO A 1 303 ? -0.237 -1.411 -14.261 1.00 95.44 303 PRO A CA 1
ATOM 2443 C C . PRO A 1 303 ? -0.578 -2.909 -14.246 1.00 95.44 303 PRO A C 1
ATOM 2445 O O . PRO A 1 303 ? -1.682 -3.318 -14.601 1.00 95.44 303 PRO A O 1
ATOM 2448 N N . MET A 1 304 ? 0.374 -3.749 -13.845 1.00 95.94 304 MET A N 1
ATOM 2449 C CA . MET A 1 304 ? 0.175 -5.198 -13.790 1.00 95.94 304 MET A CA 1
ATOM 2450 C C . MET A 1 304 ? -0.510 -5.563 -12.471 1.00 95.94 304 MET A C 1
ATOM 2452 O O . MET A 1 304 ? 0.136 -5.593 -11.421 1.00 95.94 304 MET A O 1
ATOM 2456 N N . SER A 1 305 ? -1.819 -5.817 -12.514 1.00 97.19 305 SER A N 1
ATOM 2457 C CA . SER A 1 305 ? -2.617 -6.167 -11.334 1.00 97.19 305 SER A CA 1
ATOM 2458 C C . SER A 1 305 ? -3.169 -7.589 -11.382 1.00 97.19 305 SER A C 1
ATOM 2460 O O . SER A 1 305 ? -3.308 -8.183 -12.452 1.00 97.19 305 SER A O 1
ATOM 2462 N N . ASN A 1 306 ? -3.500 -8.130 -10.208 1.00 97.25 306 ASN A N 1
ATOM 2463 C CA . ASN A 1 306 ? -4.209 -9.405 -10.066 1.00 97.25 306 ASN A CA 1
ATOM 2464 C C . ASN A 1 306 ? -5.738 -9.234 -9.926 1.00 97.25 306 ASN A C 1
ATOM 2466 O O . ASN A 1 306 ? -6.388 -10.076 -9.305 1.00 97.25 306 ASN A O 1
ATOM 2470 N N . ASN A 1 307 ? -6.293 -8.140 -10.461 1.00 96.69 307 ASN A N 1
ATOM 2471 C CA . ASN A 1 307 ? -7.722 -7.843 -10.419 1.00 96.69 307 ASN A CA 1
ATOM 2472 C C . ASN A 1 307 ? -8.504 -8.776 -11.358 1.00 96.69 307 ASN A C 1
ATOM 2474 O O . ASN A 1 307 ? -8.393 -8.595 -12.569 1.00 96.69 307 ASN A O 1
ATOM 2478 N N . PRO A 1 308 ? -9.336 -9.706 -10.849 1.00 94.56 308 PRO A N 1
ATOM 2479 C CA . PRO A 1 308 ? -10.086 -10.639 -11.682 1.00 94.56 308 PRO A CA 1
ATOM 2480 C C . PRO A 1 308 ? -11.177 -9.980 -12.534 1.00 94.56 308 PRO A C 1
ATOM 2482 O O . PRO A 1 308 ? -11.679 -10.615 -13.454 1.00 94.56 308 PRO A O 1
ATOM 2485 N N . LEU A 1 309 ? -11.544 -8.731 -12.234 1.00 93.00 309 LEU A N 1
ATOM 2486 C CA . LEU A 1 309 ? -12.549 -7.953 -12.962 1.00 93.00 309 LEU A CA 1
ATOM 2487 C C . LEU A 1 309 ? -11.937 -7.117 -14.101 1.00 93.00 309 LEU A C 1
ATOM 2489 O O . LEU A 1 309 ? -12.662 -6.460 -14.843 1.00 93.00 309 LEU A O 1
ATOM 2493 N N . SER A 1 310 ? -10.607 -7.117 -14.236 1.00 93.19 310 SER A N 1
ATOM 2494 C CA . SER A 1 310 ? -9.911 -6.380 -15.292 1.00 93.19 310 SER A CA 1
ATOM 2495 C C . SER A 1 310 ? -10.024 -7.102 -16.643 1.00 93.19 310 SER A C 1
ATOM 2497 O O . SER A 1 310 ? -9.797 -8.315 -16.683 1.00 93.19 310 SER A O 1
ATOM 2499 N N . PRO A 1 311 ? -10.241 -6.382 -17.764 1.00 90.06 311 PRO A N 1
ATOM 2500 C CA . PRO A 1 311 ? -10.311 -6.978 -19.104 1.00 90.06 311 PRO A CA 1
ATOM 2501 C C . PRO A 1 311 ? -9.068 -7.779 -19.514 1.00 90.06 311 PRO A C 1
ATOM 2503 O O . PRO A 1 311 ? -9.160 -8.683 -20.330 1.00 90.06 311 PRO A O 1
ATOM 2506 N N . PHE A 1 312 ? -7.901 -7.460 -18.947 1.00 91.62 312 PHE A N 1
ATOM 2507 C CA . PHE A 1 312 ? -6.640 -8.140 -19.264 1.00 91.62 312 PHE A CA 1
ATOM 2508 C C . PHE A 1 312 ? -6.277 -9.246 -18.264 1.00 91.62 312 PHE A C 1
ATOM 2510 O O . PHE A 1 312 ? -5.186 -9.814 -18.339 1.00 91.62 312 PHE A O 1
ATOM 2517 N N . PHE A 1 313 ? -7.132 -9.534 -17.276 1.00 94.44 313 PHE A N 1
ATOM 2518 C CA . PHE A 1 313 ? -6.805 -10.536 -16.262 1.00 94.44 313 PHE A CA 1
ATOM 2519 C C . PHE A 1 313 ? -6.800 -11.953 -16.816 1.00 94.44 313 PHE A C 1
ATOM 2521 O O . PHE A 1 313 ? -5.854 -12.691 -16.540 1.00 94.44 313 PHE A O 1
ATOM 2528 N N . ARG A 1 314 ? -7.814 -12.280 -17.618 1.00 94.19 314 ARG A N 1
ATOM 2529 C CA . ARG A 1 314 ? -7.986 -13.556 -18.305 1.00 94.19 314 ARG A CA 1
ATOM 2530 C C . ARG A 1 314 ? -8.247 -13.286 -19.779 1.00 94.19 314 ARG A C 1
ATOM 2532 O O . ARG A 1 314 ? -9.172 -12.550 -20.097 1.00 94.19 314 ARG A O 1
ATOM 2539 N N . ALA A 1 315 ? -7.423 -13.867 -20.638 1.00 92.00 315 ALA A N 1
ATOM 2540 C CA . ALA A 1 315 ? -7.629 -13.843 -22.076 1.00 92.00 315 ALA A CA 1
ATOM 2541 C C . ALA A 1 315 ? -8.734 -14.833 -22.476 1.00 92.00 315 ALA A C 1
ATOM 2543 O O . ALA A 1 315 ? -8.789 -15.960 -21.971 1.00 92.00 315 ALA A O 1
ATOM 2544 N N . GLU A 1 316 ? -9.590 -14.423 -23.405 1.00 92.00 316 GLU A N 1
ATOM 2545 C CA . GLU A 1 316 ? -10.546 -15.289 -24.088 1.00 92.00 316 GLU A CA 1
ATOM 2546 C C . GLU A 1 316 ? -9.863 -16.045 -25.249 1.00 92.00 316 GLU A C 1
ATOM 2548 O O . GLU A 1 316 ? -8.804 -15.632 -25.724 1.00 92.00 316 GLU A O 1
ATOM 2553 N N . PRO A 1 317 ? -10.445 -17.142 -25.775 1.00 88.19 317 PRO A N 1
ATOM 2554 C CA . PRO A 1 317 ? -9.798 -17.971 -26.802 1.00 88.19 317 PRO A CA 1
ATOM 2555 C C . PRO A 1 317 ? -9.344 -17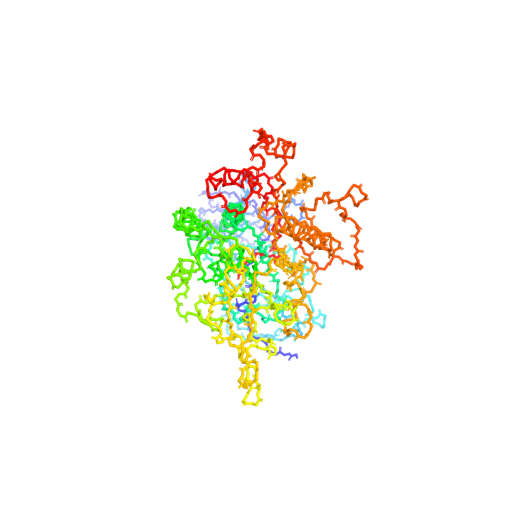.242 -28.078 1.00 88.19 317 PRO A C 1
ATOM 2557 O O . PRO A 1 317 ? -8.450 -17.729 -28.767 1.00 88.19 317 PRO A O 1
ATOM 2560 N N . ASN A 1 318 ? -9.969 -16.107 -28.406 1.00 89.69 318 ASN A N 1
ATOM 2561 C CA . ASN A 1 318 ? -9.655 -15.306 -29.593 1.00 89.69 318 ASN A CA 1
ATOM 2562 C C . ASN A 1 318 ? -8.754 -14.100 -29.294 1.00 89.69 318 ASN A C 1
ATOM 2564 O O . ASN A 1 318 ? -8.389 -13.377 -30.223 1.00 89.69 318 ASN A O 1
ATOM 2568 N N . ASP A 1 319 ? -8.412 -13.863 -28.028 1.00 92.25 319 ASP A N 1
ATOM 2569 C CA . ASP A 1 319 ? -7.535 -12.765 -27.657 1.00 92.25 319 ASP A CA 1
ATOM 2570 C C . ASP A 1 319 ? -6.090 -13.072 -28.046 1.00 92.25 319 ASP A C 1
ATOM 2572 O O . ASP A 1 319 ? -5.600 -14.200 -27.946 1.00 92.25 319 ASP A O 1
ATOM 2576 N N . THR A 1 320 ? -5.377 -12.037 -28.488 1.00 90.56 320 THR A N 1
ATOM 2577 C CA . THR A 1 320 ? -3.965 -12.158 -28.860 1.00 90.56 320 THR A CA 1
ATOM 2578 C C . THR A 1 320 ? -3.018 -11.774 -27.732 1.00 90.56 320 THR A C 1
ATOM 2580 O O . THR A 1 320 ? -1.809 -11.911 -27.903 1.00 90.56 320 THR A O 1
ATOM 2583 N N . PHE A 1 321 ? -3.521 -11.306 -26.585 1.00 91.38 321 PHE A N 1
ATOM 2584 C CA . PHE A 1 321 ? -2.710 -10.962 -25.415 1.00 91.38 321 PHE A CA 1
ATOM 2585 C C . PHE A 1 321 ? -2.627 -12.128 -24.421 1.00 91.38 321 PHE A C 1
ATOM 2587 O O . PHE A 1 321 ? -3.519 -12.968 -24.353 1.00 91.38 321 PHE A O 1
ATOM 2594 N N . PHE A 1 322 ? -1.561 -12.173 -23.618 1.00 92.44 322 PHE A N 1
ATOM 2595 C CA . PHE A 1 322 ? -1.475 -13.121 -22.502 1.00 92.44 322 PHE A CA 1
ATOM 2596 C C . PHE A 1 322 ? -2.172 -12.583 -21.251 1.00 92.44 322 PHE A C 1
ATOM 2598 O O . PHE A 1 322 ? -1.958 -11.430 -20.864 1.00 92.44 322 PHE A O 1
ATOM 2605 N N . SER A 1 323 ? -2.946 -13.449 -20.594 1.00 95.00 323 SER A N 1
ATOM 2606 C CA . SER A 1 323 ? -3.624 -13.183 -19.326 1.00 95.00 323 SER A CA 1
ATOM 2607 C C . SER A 1 323 ? -2.657 -12.658 -18.267 1.00 95.00 323 SER A C 1
ATOM 2609 O O . SER A 1 323 ? -1.608 -13.262 -18.012 1.00 95.00 323 SER A O 1
ATOM 2611 N N . ASN A 1 324 ? -3.033 -11.589 -17.558 1.00 94.94 324 ASN A N 1
ATOM 2612 C CA . ASN A 1 324 ? -2.229 -11.135 -16.427 1.00 94.94 324 ASN A CA 1
ATOM 2613 C C . ASN A 1 324 ? -2.083 -12.226 -15.360 1.00 94.94 324 ASN A C 1
ATOM 2615 O O . ASN A 1 324 ? -1.030 -12.299 -14.726 1.00 94.94 324 ASN A O 1
ATOM 2619 N N . GLU A 1 325 ? -3.104 -13.074 -15.171 1.00 96.00 325 GLU A N 1
ATOM 2620 C CA . GLU A 1 325 ? -3.105 -14.139 -14.162 1.00 96.00 325 GLU A CA 1
ATOM 2621 C C . GLU A 1 325 ? -1.997 -15.188 -14.368 1.00 96.00 325 GLU A C 1
ATOM 2623 O O . GLU A 1 325 ? -1.532 -15.787 -13.393 1.00 96.00 325 GLU A O 1
ATOM 2628 N N . ASP A 1 326 ? -1.500 -15.335 -15.598 1.00 95.81 326 ASP A N 1
ATOM 2629 C CA . ASP A 1 326 ? -0.485 -16.322 -15.976 1.00 95.81 326 ASP A CA 1
ATOM 2630 C C . ASP A 1 326 ? 0.950 -15.809 -15.805 1.00 95.81 326 ASP A C 1
ATOM 2632 O O . ASP A 1 326 ? 1.905 -16.594 -15.735 1.00 95.81 326 ASP A O 1
ATOM 2636 N N . TYR A 1 327 ? 1.147 -14.493 -15.671 1.00 96.94 327 TYR A N 1
ATOM 2637 C CA . TYR A 1 327 ? 2.487 -13.956 -15.483 1.00 96.94 327 TYR A CA 1
ATOM 2638 C C . TYR A 1 327 ? 3.093 -14.420 -14.163 1.00 96.94 327 TYR A C 1
ATOM 2640 O O . TYR A 1 327 ? 2.542 -14.223 -13.081 1.00 96.94 327 TYR A O 1
ATOM 2648 N N . LEU A 1 328 ? 4.299 -14.987 -14.243 1.00 97.62 328 LEU A N 1
ATOM 2649 C CA . LEU A 1 328 ? 5.099 -15.316 -13.067 1.00 97.62 328 LEU A CA 1
ATOM 2650 C C . LEU A 1 328 ? 5.352 -14.054 -12.236 1.00 97.62 328 LEU A C 1
ATOM 2652 O O . LEU A 1 328 ? 5.995 -13.116 -12.714 1.00 97.62 328 LEU A O 1
ATOM 2656 N N . LEU A 1 329 ? 4.964 -14.082 -10.959 1.00 97.62 329 LEU A N 1
ATOM 2657 C CA . LEU A 1 329 ? 5.107 -12.959 -10.030 1.00 97.62 329 LEU A CA 1
ATOM 2658 C C . LEU A 1 329 ? 6.553 -12.445 -9.988 1.00 97.62 329 LEU A C 1
ATOM 2660 O O . LEU A 1 329 ? 6.805 -11.246 -10.074 1.00 97.62 329 LEU A O 1
ATOM 2664 N N . ARG A 1 330 ? 7.534 -13.359 -9.963 1.00 96.25 330 ARG A N 1
ATOM 2665 C CA . ARG A 1 330 ? 8.962 -12.996 -9.990 1.00 96.25 330 ARG A CA 1
ATOM 2666 C C . ARG A 1 330 ? 9.385 -12.229 -11.248 1.00 96.25 330 ARG A C 1
ATOM 2668 O O . ARG A 1 330 ? 10.316 -11.436 -11.160 1.00 96.25 330 ARG A O 1
ATOM 2675 N N . ARG A 1 331 ? 8.752 -12.466 -12.406 1.00 96.12 331 ARG A N 1
ATOM 2676 C CA . ARG A 1 331 ? 9.054 -11.744 -13.658 1.00 96.12 331 ARG A CA 1
ATOM 2677 C C . ARG A 1 331 ? 8.423 -10.358 -13.644 1.00 96.12 331 ARG A C 1
ATOM 2679 O O . ARG A 1 331 ? 9.105 -9.401 -13.986 1.00 96.12 331 ARG A O 1
ATOM 2686 N N . VAL A 1 332 ? 7.186 -10.248 -13.160 1.00 97.00 332 VAL A N 1
ATOM 2687 C CA . VAL A 1 332 ? 6.485 -8.966 -12.973 1.00 97.00 332 VAL A CA 1
ATOM 2688 C C . VAL A 1 332 ? 7.264 -8.051 -12.018 1.00 97.00 332 VAL A C 1
ATOM 2690 O O . VAL A 1 332 ? 7.602 -6.919 -12.362 1.00 97.00 332 VAL A O 1
ATOM 2693 N N . VAL A 1 333 ? 7.668 -8.568 -10.854 1.00 97.06 333 VAL A N 1
ATOM 2694 C CA . VAL A 1 333 ? 8.494 -7.821 -9.888 1.00 97.06 333 VAL A CA 1
ATOM 2695 C C . VAL A 1 333 ? 9.881 -7.496 -10.463 1.00 97.06 333 VAL A C 1
ATOM 2697 O O . VAL A 1 333 ? 10.406 -6.399 -10.258 1.00 97.06 333 VAL A O 1
ATOM 2700 N N . ARG A 1 334 ? 10.490 -8.414 -11.230 1.00 94.88 334 ARG A N 1
ATOM 2701 C CA . ARG A 1 334 ? 11.780 -8.153 -11.887 1.00 94.88 334 ARG A CA 1
ATOM 2702 C C . ARG A 1 334 ? 11.680 -7.042 -12.934 1.00 94.88 334 ARG A C 1
ATOM 2704 O O . ARG A 1 334 ? 12.597 -6.228 -13.004 1.00 94.88 334 ARG A O 1
ATOM 2711 N N . ALA A 1 335 ? 10.603 -6.993 -13.715 1.00 95.38 335 ALA A N 1
ATOM 2712 C CA . ALA A 1 335 ? 10.338 -5.915 -14.664 1.00 95.38 335 ALA A CA 1
ATOM 2713 C C . ALA A 1 335 ? 10.247 -4.560 -13.952 1.00 95.38 335 ALA A C 1
ATOM 2715 O O . ALA A 1 335 ? 10.962 -3.630 -14.314 1.00 95.38 335 ALA A O 1
ATOM 2716 N N . SER A 1 336 ? 9.483 -4.489 -12.859 1.00 96.38 336 SER A N 1
ATOM 2717 C CA . SER A 1 336 ? 9.339 -3.269 -12.054 1.00 96.38 336 SER A CA 1
ATOM 2718 C C . SER A 1 336 ? 10.645 -2.777 -11.419 1.00 96.38 336 SER A C 1
ATOM 2720 O O . SER A 1 336 ? 10.767 -1.592 -11.151 1.00 96.38 336 SER A O 1
ATOM 2722 N N . THR A 1 337 ? 11.639 -3.648 -11.215 1.00 91.38 337 THR A N 1
ATOM 2723 C CA . THR A 1 337 ? 12.939 -3.327 -10.582 1.00 91.38 337 THR A CA 1
ATOM 2724 C C . THR A 1 337 ? 14.089 -3.160 -11.585 1.00 91.38 337 THR A C 1
ATOM 2726 O O . THR A 1 337 ? 15.257 -3.045 -11.204 1.00 91.38 337 THR A O 1
ATOM 2729 N N . ALA A 1 338 ? 13.794 -3.174 -12.888 1.00 86.31 338 ALA A N 1
ATOM 2730 C CA . ALA A 1 338 ? 14.771 -3.074 -13.970 1.00 86.31 338 ALA A CA 1
ATOM 2731 C C . ALA A 1 338 ? 15.259 -1.628 -14.193 1.00 86.31 338 ALA A C 1
ATOM 2733 O O . ALA A 1 338 ? 15.059 -1.061 -15.268 1.00 86.31 338 ALA A O 1
ATOM 2734 N N . ALA A 1 339 ? 15.852 -1.010 -13.165 1.00 81.56 339 ALA A N 1
ATOM 2735 C CA . ALA A 1 339 ? 16.203 0.408 -13.198 1.00 81.56 339 ALA A CA 1
ATOM 2736 C C . ALA A 1 339 ? 17.232 0.695 -14.307 1.00 81.56 339 ALA A C 1
ATOM 2738 O O . ALA A 1 339 ? 18.291 0.048 -14.320 1.00 81.56 339 ALA A O 1
ATOM 2739 N N . PRO A 1 340 ? 16.962 1.651 -15.224 1.00 71.12 340 PRO A N 1
ATOM 2740 C CA . PRO A 1 340 ? 17.912 2.044 -16.261 1.00 71.12 340 PRO A CA 1
ATOM 2741 C C . PRO A 1 340 ? 19.273 2.387 -15.654 1.00 71.12 340 PRO A C 1
ATOM 2743 O O . PRO A 1 340 ? 19.340 2.897 -14.539 1.00 71.12 340 PRO A O 1
ATOM 2746 N N . HIS A 1 341 ? 20.367 2.076 -16.357 1.00 69.81 341 HIS A N 1
ATOM 2747 C CA . HIS A 1 341 ? 21.755 2.203 -15.873 1.00 69.81 341 HIS A CA 1
ATOM 2748 C C . HIS A 1 341 ? 22.167 1.193 -14.767 1.00 69.81 341 HIS A C 1
ATOM 2750 O O . HIS A 1 341 ? 23.345 0.835 -14.654 1.00 69.81 341 HIS A O 1
ATOM 2756 N N . TYR A 1 342 ? 21.225 0.663 -13.980 1.00 67.06 342 TYR A N 1
ATOM 2757 C CA . TYR A 1 342 ? 21.495 -0.269 -12.878 1.00 67.06 342 TYR A CA 1
ATOM 2758 C C . TYR A 1 342 ? 21.301 -1.740 -13.249 1.00 67.06 342 TYR A C 1
ATOM 2760 O O . TYR A 1 342 ? 22.141 -2.568 -12.892 1.00 67.06 342 TYR A O 1
ATOM 2768 N N . PHE A 1 343 ? 20.245 -2.059 -13.998 1.00 74.94 343 PHE A N 1
ATOM 2769 C CA . PHE A 1 343 ? 19.886 -3.415 -14.413 1.00 74.94 343 PHE A CA 1
ATOM 2770 C C . PHE A 1 343 ? 19.506 -3.459 -15.898 1.00 74.94 343 PHE A C 1
ATOM 2772 O O . PHE A 1 343 ? 19.056 -2.472 -16.471 1.00 74.94 343 PHE A O 1
ATOM 2779 N N . ALA A 1 344 ? 19.680 -4.623 -16.532 1.00 81.12 344 ALA A N 1
ATOM 2780 C CA . ALA A 1 344 ? 19.168 -4.849 -17.884 1.00 81.12 344 ALA A CA 1
ATOM 2781 C C . ALA A 1 344 ? 17.622 -4.895 -17.887 1.00 81.12 344 ALA A C 1
ATOM 2783 O O . ALA A 1 344 ? 17.048 -5.335 -16.878 1.00 81.12 344 ALA A O 1
ATOM 2784 N N . PRO A 1 345 ? 16.959 -4.509 -18.996 1.00 86.88 345 PRO A N 1
ATOM 2785 C CA . PRO A 1 345 ? 15.517 -4.681 -19.163 1.00 86.88 345 PRO A CA 1
ATOM 2786 C C . PRO A 1 345 ? 15.076 -6.138 -18.981 1.00 86.88 345 PRO A C 1
ATOM 2788 O O . PRO A 1 345 ? 15.841 -7.072 -19.243 1.00 86.88 345 PRO A O 1
ATOM 2791 N N . GLU A 1 346 ? 13.835 -6.328 -18.546 1.00 92.19 346 GLU A N 1
ATOM 2792 C CA . GLU A 1 346 ? 13.182 -7.634 -18.500 1.00 92.19 346 GLU A CA 1
ATOM 2793 C C . GLU A 1 346 ? 12.273 -7.772 -19.724 1.00 92.19 346 GLU A C 1
ATOM 2795 O O . GLU A 1 346 ? 11.468 -6.892 -20.012 1.00 92.19 346 GLU A O 1
ATOM 2800 N N . TYR A 1 347 ? 12.397 -8.874 -20.455 1.00 92.44 347 TYR A N 1
ATOM 2801 C CA . TYR A 1 347 ? 11.516 -9.168 -21.582 1.00 92.44 347 TYR A CA 1
ATOM 2802 C C . TYR A 1 347 ? 10.395 -10.065 -21.084 1.00 92.44 347 TYR A C 1
ATOM 2804 O O . TYR A 1 347 ? 10.680 -11.049 -20.401 1.00 92.44 347 TYR A O 1
ATOM 2812 N N . ILE A 1 348 ? 9.146 -9.740 -21.401 1.00 93.69 348 ILE A N 1
ATOM 2813 C CA . ILE A 1 348 ? 7.968 -10.547 -21.054 1.00 93.69 348 ILE A CA 1
ATOM 2814 C C . ILE A 1 348 ? 7.203 -10.821 -22.343 1.00 93.69 348 ILE A C 1
ATOM 2816 O O . ILE A 1 348 ? 7.054 -9.922 -23.162 1.00 93.69 348 ILE A O 1
ATOM 2820 N N . GLU A 1 349 ? 6.770 -12.063 -22.537 1.00 92.69 349 GLU A N 1
ATOM 2821 C CA . GLU A 1 349 ? 5.838 -12.420 -23.611 1.00 92.69 349 GLU A CA 1
ATOM 2822 C C . GLU A 1 349 ? 4.489 -11.789 -23.311 1.00 92.69 349 GLU A C 1
ATOM 2824 O O . GLU A 1 349 ? 3.939 -12.057 -22.256 1.00 92.69 349 GLU A O 1
ATOM 2829 N N . ILE A 1 350 ? 3.989 -10.929 -24.189 1.00 92.00 350 ILE A N 1
ATOM 2830 C CA . ILE A 1 350 ? 2.745 -10.176 -23.975 1.00 92.00 350 ILE A CA 1
ATOM 2831 C C . ILE A 1 350 ? 1.666 -10.514 -24.996 1.00 92.00 350 ILE A C 1
ATOM 2833 O O . ILE A 1 350 ? 0.506 -10.174 -24.783 1.00 92.00 350 ILE A O 1
ATOM 2837 N N . SER A 1 351 ? 2.044 -11.173 -26.094 1.00 89.62 351 SER A N 1
ATOM 2838 C CA . SER A 1 351 ? 1.128 -11.532 -27.163 1.00 89.62 351 SER A CA 1
ATOM 2839 C C . SER A 1 351 ? 1.525 -12.837 -27.847 1.00 89.62 351 SER A C 1
ATOM 2841 O O . SER A 1 351 ? 2.708 -13.169 -27.935 1.00 89.62 351 SER A O 1
ATOM 2843 N N . THR A 1 352 ? 0.528 -13.557 -28.360 1.00 86.19 352 THR A N 1
ATOM 2844 C CA . THR A 1 352 ? 0.703 -14.720 -29.240 1.00 86.19 352 THR A CA 1
ATOM 2845 C C . THR A 1 352 ? 1.064 -14.324 -30.679 1.00 86.19 352 THR A C 1
ATOM 2847 O O . THR A 1 352 ? 1.413 -15.186 -31.490 1.00 86.19 352 THR A O 1
ATOM 2850 N N . GLU A 1 353 ? 1.016 -13.031 -31.014 1.00 85.31 353 GLU A N 1
ATOM 2851 C CA . GLU A 1 353 ? 1.380 -12.516 -32.331 1.00 85.31 353 GLU A CA 1
ATOM 2852 C C . GLU A 1 353 ? 2.872 -12.695 -32.624 1.00 85.31 353 GLU A C 1
ATOM 2854 O O . GLU A 1 353 ? 3.745 -12.415 -31.802 1.00 85.31 353 GLU A O 1
ATOM 2859 N N . LYS A 1 354 ? 3.183 -13.115 -33.854 1.00 76.62 354 LYS A N 1
ATOM 2860 C CA . LYS A 1 354 ? 4.558 -13.436 -34.265 1.00 76.62 354 LYS A CA 1
ATOM 2861 C C . LYS A 1 354 ? 5.463 -12.211 -34.420 1.00 76.62 354 LYS A C 1
ATOM 2863 O O . LYS A 1 354 ? 6.676 -12.355 -34.305 1.00 76.62 354 LYS A O 1
ATOM 2868 N N . GLU A 1 355 ? 4.907 -11.031 -34.700 1.00 75.75 355 GLU A N 1
ATOM 2869 C CA . GLU A 1 355 ? 5.706 -9.835 -35.013 1.00 75.75 355 GLU A CA 1
ATOM 2870 C C . GLU A 1 355 ? 6.245 -9.120 -33.767 1.00 75.75 355 GLU A C 1
ATOM 2872 O O . GLU A 1 355 ? 7.377 -8.634 -33.778 1.00 75.75 355 GLU A O 1
ATOM 2877 N N . LYS A 1 356 ? 5.463 -9.061 -32.681 1.00 71.19 356 LYS A N 1
ATOM 2878 C CA . LYS A 1 356 ? 5.865 -8.441 -31.406 1.00 71.19 356 LYS A CA 1
ATOM 2879 C C . LYS A 1 356 ? 5.417 -9.282 -30.202 1.00 71.19 356 LYS A C 1
ATOM 2881 O O . LYS A 1 356 ? 4.673 -8.784 -29.355 1.00 71.19 356 LYS A O 1
ATOM 2886 N N . PRO A 1 357 ? 5.902 -10.531 -30.079 1.00 81.81 357 PRO A N 1
ATOM 2887 C CA . PRO A 1 357 ? 5.476 -11.424 -29.004 1.00 81.81 357 PRO A CA 1
ATOM 2888 C C . PRO A 1 357 ? 5.932 -10.937 -27.625 1.00 81.81 357 PRO A C 1
ATOM 2890 O O . PRO A 1 357 ? 5.340 -11.309 -26.615 1.00 81.81 357 PRO A O 1
ATOM 2893 N N . HIS A 1 358 ? 6.967 -10.089 -27.556 1.00 89.56 358 HIS A N 1
ATOM 2894 C CA . HIS A 1 358 ? 7.558 -9.619 -26.306 1.00 89.56 358 HIS A CA 1
ATOM 2895 C C . HIS A 1 358 ? 7.441 -8.102 -26.123 1.00 89.56 358 HIS A C 1
ATOM 2897 O O . HIS A 1 358 ? 7.649 -7.336 -27.062 1.00 89.56 358 HIS A O 1
ATOM 2903 N N . GLY A 1 359 ? 7.206 -7.674 -24.883 1.00 92.25 359 GLY A N 1
ATOM 2904 C CA . GLY A 1 359 ? 7.432 -6.303 -24.430 1.00 92.25 359 GLY A CA 1
ATOM 2905 C C . GLY A 1 359 ? 8.783 -6.173 -23.725 1.00 92.25 359 GLY A C 1
ATOM 2906 O O . GLY A 1 359 ? 9.225 -7.098 -23.034 1.00 92.25 359 GLY A O 1
ATOM 2907 N N . GLN A 1 360 ? 9.435 -5.019 -23.884 1.00 94.19 360 GLN A N 1
ATOM 2908 C CA . GLN A 1 360 ? 10.673 -4.687 -23.181 1.00 94.19 360 GLN A CA 1
ATOM 2909 C C . GLN A 1 360 ? 10.351 -3.820 -21.963 1.00 94.19 360 GLN A C 1
ATOM 2911 O O . GLN A 1 360 ? 9.959 -2.663 -22.099 1.00 94.19 360 GLN A O 1
ATOM 2916 N N . PHE A 1 361 ? 10.548 -4.359 -20.764 1.00 95.12 361 PHE A N 1
ATOM 2917 C CA . PHE A 1 361 ? 10.173 -3.697 -19.521 1.00 95.12 361 PHE A CA 1
ATOM 2918 C C . PHE A 1 361 ? 11.378 -3.165 -18.754 1.00 95.12 361 PHE A C 1
ATOM 2920 O O . PHE A 1 361 ? 12.383 -3.855 -18.559 1.00 95.12 361 PHE A O 1
ATOM 2927 N N . ILE A 1 362 ? 11.237 -1.932 -18.283 1.00 93.94 362 ILE A N 1
ATOM 2928 C CA . ILE A 1 362 ? 12.139 -1.278 -17.343 1.00 93.94 362 ILE A CA 1
ATOM 2929 C C . ILE A 1 362 ? 11.380 -0.901 -16.065 1.00 93.94 362 ILE A C 1
ATOM 2931 O O . ILE A 1 362 ? 10.154 -1.039 -15.980 1.00 93.94 362 ILE A O 1
ATOM 2935 N N . ASP A 1 363 ? 12.128 -0.411 -15.081 1.00 93.94 363 ASP A N 1
ATOM 2936 C CA . ASP A 1 363 ? 11.593 0.002 -13.788 1.00 93.94 363 ASP A CA 1
ATOM 2937 C C . ASP A 1 363 ? 10.410 0.968 -13.919 1.00 93.94 363 ASP A C 1
ATOM 2939 O O . ASP A 1 363 ? 10.448 1.917 -14.706 1.00 93.94 363 ASP A O 1
ATOM 2943 N N . GLY A 1 364 ? 9.355 0.718 -13.139 1.00 93.19 364 GLY A N 1
ATOM 2944 C CA . GLY A 1 364 ? 8.149 1.547 -13.141 1.00 93.19 364 GLY A CA 1
ATOM 2945 C C . GLY A 1 364 ? 8.402 2.984 -12.680 1.00 93.19 364 GLY A C 1
ATOM 2946 O O . GLY A 1 364 ? 7.632 3.873 -13.029 1.00 93.19 364 GLY A O 1
ATOM 2947 N N . GLY A 1 365 ? 9.503 3.235 -11.970 1.00 90.69 365 GLY A N 1
ATOM 2948 C CA . GLY A 1 365 ? 9.982 4.565 -11.620 1.00 90.69 365 GLY A CA 1
ATOM 2949 C C . GLY A 1 365 ? 10.361 5.403 -12.841 1.00 90.69 365 GLY A C 1
ATOM 2950 O O . GLY A 1 365 ? 10.276 6.618 -12.777 1.00 90.69 365 GLY A O 1
ATOM 2951 N N . ALA A 1 366 ? 10.654 4.798 -14.000 1.00 90.31 366 ALA A N 1
ATOM 2952 C CA . ALA A 1 366 ? 10.782 5.515 -15.278 1.00 90.31 366 ALA A CA 1
ATOM 2953 C C . ALA A 1 366 ? 9.411 5.914 -15.885 1.00 90.31 366 ALA A C 1
ATOM 2955 O O . ALA A 1 366 ? 9.226 5.970 -17.105 1.00 90.31 366 ALA A O 1
ATOM 2956 N N . SER A 1 367 ? 8.423 6.155 -15.026 1.00 91.94 367 SER A N 1
ATOM 2957 C CA . SER A 1 367 ? 7.086 6.654 -15.331 1.00 91.94 367 SER A CA 1
ATOM 2958 C C . SER A 1 367 ? 6.676 7.674 -14.258 1.00 91.94 367 SER A C 1
ATOM 2960 O O . SER A 1 367 ? 7.333 7.749 -13.218 1.00 91.94 367 SER A O 1
ATOM 2962 N N . PRO A 1 368 ? 5.565 8.409 -14.439 1.00 92.50 368 PRO A N 1
ATOM 2963 C CA . PRO A 1 368 ? 5.041 9.296 -13.395 1.00 92.50 368 PRO A CA 1
ATOM 2964 C C . PRO A 1 368 ? 4.684 8.586 -12.077 1.00 92.50 368 PRO A C 1
ATOM 2966 O O . PRO A 1 368 ? 4.437 9.234 -11.067 1.00 92.50 368 PRO A O 1
ATOM 2969 N N . HIS A 1 369 ? 4.656 7.251 -12.067 1.00 95.44 369 HIS A N 1
ATOM 2970 C CA . HIS A 1 369 ? 4.139 6.437 -10.973 1.00 95.44 369 HIS A CA 1
ATOM 2971 C C . HIS A 1 369 ? 5.250 5.769 -10.152 1.00 95.44 369 HIS A C 1
ATOM 2973 O O . HIS A 1 369 ? 5.098 4.631 -9.702 1.00 95.44 369 HIS A O 1
ATOM 2979 N N . ASN A 1 370 ? 6.371 6.471 -9.920 1.00 95.62 370 ASN A N 1
ATOM 2980 C CA . ASN A 1 370 ? 7.312 6.053 -8.873 1.00 95.62 370 ASN A CA 1
ATOM 2981 C C . ASN A 1 370 ? 6.618 6.000 -7.503 1.00 95.62 370 ASN A C 1
ATOM 2983 O O . ASN A 1 370 ? 6.870 5.076 -6.736 1.00 95.62 370 ASN A O 1
ATOM 2987 N N . ASN A 1 371 ? 5.720 6.957 -7.249 1.00 97.25 371 ASN A N 1
ATOM 2988 C CA . ASN A 1 371 ? 4.667 6.859 -6.246 1.00 97.25 371 ASN A CA 1
ATOM 2989 C C . ASN A 1 371 ? 3.410 6.261 -6.922 1.00 97.25 371 ASN A C 1
ATOM 2991 O O . ASN A 1 371 ? 2.772 6.949 -7.726 1.00 97.25 371 ASN A O 1
ATOM 2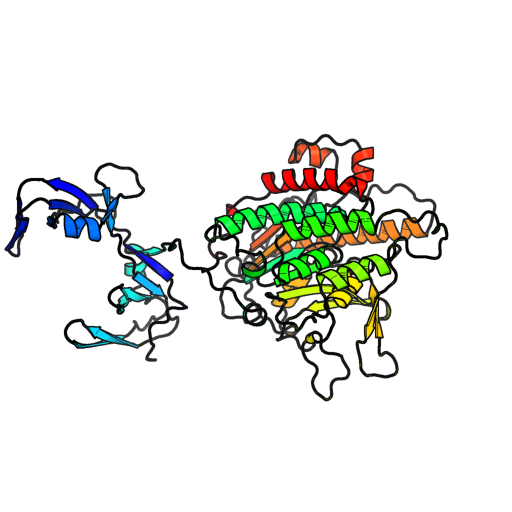995 N N . PRO A 1 372 ? 3.037 4.995 -6.644 1.00 98.44 372 PRO A N 1
ATOM 2996 C CA . PRO A 1 372 ? 1.938 4.330 -7.343 1.00 98.44 372 PRO A CA 1
ATOM 2997 C C . PRO A 1 372 ? 0.544 4.721 -6.827 1.00 98.44 372 PRO A C 1
ATOM 2999 O O . PRO A 1 372 ? -0.445 4.189 -7.323 1.00 98.44 372 PRO A O 1
ATOM 3002 N N . SER A 1 373 ? 0.437 5.632 -5.855 1.00 98.44 373 SER A N 1
ATOM 3003 C CA . SER A 1 373 ? -0.818 5.938 -5.148 1.00 98.44 373 SER A CA 1
ATOM 3004 C C . SER A 1 373 ? -1.942 6.393 -6.077 1.00 98.44 373 SER A C 1
ATOM 3006 O O . SER A 1 373 ? -3.032 5.828 -6.048 1.00 98.44 373 SER A O 1
ATOM 3008 N N . LEU A 1 374 ? -1.670 7.360 -6.960 1.00 97.62 374 LEU A N 1
ATOM 3009 C CA . LEU A 1 374 ? -2.681 7.847 -7.903 1.00 97.62 374 LEU A CA 1
ATOM 3010 C C . LEU A 1 374 ? -3.073 6.774 -8.928 1.00 97.62 374 LEU A C 1
ATOM 3012 O O . LEU A 1 374 ? -4.240 6.671 -9.287 1.00 97.62 374 LEU A O 1
ATOM 3016 N N . LEU A 1 375 ? -2.125 5.934 -9.360 1.00 98.00 375 LEU A N 1
ATOM 3017 C CA . LEU A 1 375 ? -2.414 4.832 -10.284 1.00 98.00 375 LEU A CA 1
ATOM 3018 C C . LEU A 1 375 ? -3.248 3.733 -9.617 1.00 98.00 375 LEU A C 1
ATOM 3020 O O . LEU A 1 375 ? -4.119 3.155 -10.257 1.00 98.00 375 LEU A O 1
ATOM 3024 N N . ALA A 1 376 ? -3.015 3.462 -8.331 1.00 98.44 376 ALA A N 1
ATOM 3025 C CA . ALA A 1 376 ? -3.836 2.548 -7.547 1.00 98.44 376 ALA A CA 1
ATOM 3026 C C . ALA A 1 376 ? -5.262 3.092 -7.374 1.00 98.44 376 ALA A C 1
ATOM 3028 O O . ALA A 1 376 ? -6.217 2.346 -7.572 1.00 98.44 376 ALA A O 1
ATOM 3029 N N . LEU A 1 377 ? -5.413 4.394 -7.097 1.00 98.19 377 LEU A N 1
ATOM 3030 C CA . LEU A 1 377 ? -6.722 5.051 -7.056 1.00 98.19 377 LEU A CA 1
ATOM 3031 C C . LEU A 1 377 ? -7.442 4.950 -8.412 1.00 98.19 377 LEU A C 1
ATOM 3033 O O . LEU A 1 377 ? -8.615 4.586 -8.460 1.00 98.19 377 LEU A O 1
ATOM 3037 N N . GLN A 1 378 ? -6.741 5.208 -9.520 1.00 96.75 378 GLN A N 1
ATOM 3038 C CA . GLN A 1 378 ? -7.286 5.044 -10.873 1.00 96.75 378 GLN A CA 1
ATOM 3039 C C . GLN A 1 378 ? -7.714 3.598 -11.143 1.00 96.75 378 GLN A C 1
ATOM 3041 O O . GLN A 1 378 ? -8.805 3.380 -11.662 1.00 96.75 378 GLN A O 1
ATOM 3046 N N . LEU A 1 379 ? -6.891 2.615 -10.758 1.00 96.75 379 LEU A N 1
ATOM 3047 C CA . LEU A 1 379 ? -7.184 1.192 -10.937 1.00 96.75 379 LEU A CA 1
ATOM 3048 C C . LEU A 1 379 ? -8.492 0.781 -10.249 1.00 96.75 379 LEU A C 1
ATOM 3050 O O . LEU A 1 379 ? -9.230 -0.032 -10.798 1.00 96.75 379 LEU A O 1
ATOM 3054 N N . VAL A 1 380 ? -8.777 1.321 -9.059 1.00 96.75 380 VAL A N 1
ATOM 3055 C CA . VAL A 1 380 ? -9.978 0.932 -8.303 1.00 96.75 380 VAL A CA 1
ATOM 3056 C C . VAL A 1 380 ? -11.232 1.721 -8.684 1.00 96.75 380 VAL A C 1
ATOM 3058 O O . VAL A 1 380 ? -12.335 1.224 -8.477 1.00 96.75 380 VAL A O 1
ATOM 3061 N N . SER A 1 381 ? -11.082 2.927 -9.243 1.00 94.31 381 SER A N 1
ATOM 3062 C CA . SER A 1 381 ? -12.197 3.862 -9.476 1.00 94.31 381 SER A CA 1
ATOM 3063 C C . SER A 1 381 ? -12.615 4.009 -10.939 1.00 94.31 381 SER A C 1
ATOM 3065 O O . SER A 1 381 ? -13.785 4.263 -11.221 1.00 94.31 381 SER A O 1
ATOM 3067 N N . VAL A 1 382 ? -11.696 3.842 -11.895 1.00 94.31 382 VAL A N 1
ATOM 3068 C CA . VAL A 1 382 ? -12.021 3.972 -13.320 1.00 94.31 382 VAL A CA 1
ATOM 3069 C C . VAL A 1 382 ? -12.741 2.710 -13.790 1.00 94.31 382 VAL A C 1
ATOM 3071 O O . VAL A 1 382 ? -12.206 1.603 -13.708 1.00 94.31 382 VAL A O 1
ATOM 3074 N N . SER A 1 383 ? -13.943 2.882 -14.345 1.00 89.88 383 SER A N 1
ATOM 3075 C CA . SER A 1 383 ? -14.826 1.784 -14.767 1.00 89.88 383 SER A CA 1
ATOM 3076 C C . SER A 1 383 ? -14.169 0.795 -15.734 1.00 89.88 383 SER A C 1
ATOM 3078 O O . SER A 1 383 ? -14.442 -0.399 -15.660 1.00 89.88 383 SER A O 1
ATOM 3080 N N . GLY A 1 384 ? -13.247 1.261 -16.583 1.00 89.25 384 GLY A N 1
ATOM 3081 C CA . GLY A 1 384 ? -12.494 0.414 -17.513 1.00 89.25 384 GLY A CA 1
ATOM 3082 C C . GLY A 1 384 ? -11.623 -0.662 -16.847 1.00 89.25 384 GLY A C 1
ATOM 3083 O O . GLY A 1 384 ? -11.280 -1.643 -17.501 1.00 89.25 384 GLY A O 1
ATOM 3084 N N . PHE A 1 385 ? -11.285 -0.518 -15.561 1.00 90.94 385 PHE A N 1
ATOM 3085 C CA . PHE A 1 385 ? -10.571 -1.544 -14.791 1.00 90.94 385 PHE A CA 1
ATOM 3086 C C . PHE A 1 385 ? -11.503 -2.478 -14.003 1.00 90.94 385 PHE A C 1
ATOM 3088 O O . PHE A 1 385 ? -11.029 -3.458 -13.433 1.00 90.94 385 PHE A O 1
ATOM 3095 N N . GLY A 1 386 ? -12.807 -2.196 -13.955 1.00 88.00 386 GLY A N 1
ATOM 3096 C CA . GLY A 1 386 ? -13.832 -3.108 -13.435 1.00 88.00 386 GLY A CA 1
ATOM 3097 C C . GLY A 1 386 ? -13.928 -3.257 -11.911 1.00 88.00 386 GLY A C 1
ATOM 3098 O O . GLY A 1 386 ? -14.827 -3.949 -11.451 1.00 88.00 386 GLY A O 1
ATOM 3099 N N . ALA A 1 387 ? -13.052 -2.630 -11.117 1.00 92.88 387 ALA A N 1
ATOM 3100 C CA . ALA A 1 387 ? -13.083 -2.745 -9.651 1.00 92.88 387 ALA A CA 1
ATOM 3101 C C . ALA A 1 387 ? -14.242 -1.959 -9.004 1.00 92.88 387 ALA A C 1
ATOM 3103 O O . ALA A 1 387 ? -14.946 -2.498 -8.156 1.00 92.88 387 ALA A O 1
ATOM 3104 N N . GLY A 1 388 ? -14.449 -0.701 -9.415 1.00 93.06 388 GLY A N 1
ATOM 3105 C CA . GLY A 1 388 ? -15.615 0.108 -9.036 1.00 93.06 388 GLY A CA 1
ATOM 3106 C C . GLY A 1 388 ? -15.769 0.361 -7.534 1.00 93.06 388 GLY A C 1
ATOM 3107 O O . GLY A 1 388 ? -16.876 0.254 -7.017 1.00 93.06 388 GLY A O 1
ATOM 3108 N N . TRP A 1 389 ? -14.678 0.645 -6.818 1.00 95.44 389 TRP A N 1
ATOM 3109 C CA . TRP A 1 389 ? -14.743 0.936 -5.382 1.00 95.44 389 TRP A CA 1
ATOM 3110 C C . TRP A 1 389 ? -15.346 2.320 -5.110 1.00 95.44 389 TRP A C 1
ATOM 3112 O O . TRP A 1 389 ? -15.089 3.274 -5.846 1.00 95.44 389 TRP A O 1
ATOM 3122 N N . ASP A 1 390 ? -16.109 2.427 -4.020 1.00 91.50 390 ASP A N 1
ATOM 3123 C CA . ASP A 1 390 ? -16.746 3.675 -3.597 1.00 91.50 390 ASP A CA 1
ATOM 3124 C C . ASP A 1 390 ? -15.701 4.743 -3.237 1.00 91.50 390 ASP A C 1
ATOM 3126 O O . ASP A 1 390 ? -14.807 4.512 -2.421 1.00 91.50 390 ASP A O 1
ATOM 3130 N N . LEU A 1 391 ? -15.856 5.938 -3.812 1.00 93.50 391 LEU A N 1
ATOM 3131 C CA . LEU A 1 391 ? -15.066 7.120 -3.468 1.00 93.50 391 LEU A CA 1
ATOM 3132 C C . LEU A 1 391 ? -15.768 7.903 -2.355 1.00 93.50 391 LEU A C 1
ATOM 3134 O O . LEU A 1 391 ? -16.675 8.705 -2.600 1.00 93.50 391 LEU A O 1
ATOM 3138 N N . ASP A 1 392 ? -15.372 7.618 -1.121 1.00 89.75 392 ASP A N 1
ATOM 3139 C CA . ASP A 1 392 ? -15.863 8.267 0.088 1.00 89.75 392 ASP A CA 1
ATOM 3140 C C . ASP A 1 392 ? -14.786 8.199 1.191 1.00 89.75 392 ASP A C 1
ATOM 3142 O O . ASP A 1 392 ? -14.132 7.159 1.321 1.00 89.75 392 ASP A O 1
ATOM 3146 N N . PRO A 1 393 ? -14.571 9.257 1.995 1.00 86.25 393 PRO A N 1
ATOM 3147 C CA . PRO A 1 393 ? -13.553 9.262 3.043 1.00 86.25 393 PRO A CA 1
ATOM 3148 C C . PRO A 1 393 ? -13.770 8.195 4.123 1.00 86.25 393 PRO A C 1
ATOM 3150 O O . PRO A 1 393 ? -12.791 7.720 4.692 1.00 86.25 393 PRO A O 1
ATOM 3153 N N . ASP A 1 394 ? -15.006 7.748 4.356 1.00 87.75 394 ASP A N 1
ATOM 3154 C CA . ASP A 1 394 ? -15.314 6.677 5.308 1.00 87.75 394 ASP A CA 1
ATOM 3155 C C . ASP A 1 394 ? -15.309 5.280 4.668 1.00 87.75 394 ASP A C 1
ATOM 3157 O O . ASP A 1 394 ? -15.420 4.271 5.372 1.00 87.75 394 ASP A O 1
ATOM 3161 N N . LYS A 1 395 ? -15.163 5.199 3.337 1.00 93.31 395 LYS A N 1
ATOM 3162 C CA . LYS A 1 395 ? -15.141 3.931 2.590 1.00 93.31 395 LYS A CA 1
ATOM 3163 C C . LYS A 1 395 ? -13.847 3.652 1.841 1.00 93.31 395 LYS A C 1
ATOM 3165 O O . LYS A 1 395 ? -13.635 2.500 1.474 1.00 93.31 395 LYS A O 1
ATOM 3170 N N . LEU A 1 396 ? -12.968 4.629 1.633 1.00 97.81 396 LEU A N 1
ATOM 3171 C CA . LEU A 1 396 ? -11.689 4.421 0.960 1.00 97.81 396 LEU A CA 1
ATOM 3172 C C . LEU A 1 396 ? -10.532 5.037 1.744 1.00 97.81 396 LEU A C 1
ATOM 3174 O O . LEU A 1 396 ? -10.384 6.254 1.813 1.00 97.81 396 LEU A O 1
ATOM 3178 N N . LEU A 1 397 ? -9.676 4.170 2.280 1.00 98.62 397 LEU A N 1
ATOM 3179 C CA . LEU A 1 397 ? -8.408 4.536 2.901 1.00 98.62 397 LEU A CA 1
ATOM 3180 C C . LEU A 1 397 ? -7.280 4.316 1.894 1.00 98.62 397 LEU A C 1
ATOM 3182 O O . LEU A 1 397 ? -7.129 3.210 1.379 1.00 98.62 397 LEU A O 1
ATOM 3186 N N . LEU A 1 398 ? -6.440 5.321 1.661 1.00 98.81 398 LEU A N 1
ATOM 3187 C CA . LEU A 1 398 ? -5.206 5.178 0.890 1.00 98.81 398 LEU A CA 1
ATOM 3188 C C . LEU A 1 398 ? -4.012 5.565 1.757 1.00 98.81 398 LEU A C 1
ATOM 3190 O O . LEU A 1 398 ? -3.849 6.721 2.133 1.00 98.81 398 LEU A O 1
ATOM 3194 N N . VAL A 1 399 ? -3.146 4.596 2.036 1.00 98.81 399 VAL A N 1
ATOM 3195 C CA . VAL A 1 399 ? -1.893 4.792 2.767 1.00 98.81 399 VAL A CA 1
ATOM 3196 C C . VAL A 1 399 ? -0.733 4.724 1.793 1.00 98.81 399 VAL A C 1
ATOM 3198 O O . VAL A 1 399 ? -0.535 3.720 1.120 1.00 98.81 399 VAL A O 1
ATOM 3201 N N . SER A 1 400 ? 0.057 5.784 1.729 1.00 98.62 400 SER A N 1
ATOM 3202 C CA . SER A 1 400 ? 1.194 5.925 0.834 1.00 98.62 400 SER A CA 1
ATOM 3203 C C . SER A 1 400 ? 2.484 6.060 1.632 1.00 98.62 400 SER A C 1
ATOM 3205 O O . SER A 1 400 ? 2.590 6.911 2.516 1.00 98.62 400 SER A O 1
ATOM 3207 N N . VAL A 1 401 ? 3.478 5.222 1.336 1.00 98.56 401 VAL A N 1
ATOM 3208 C CA . VAL A 1 401 ? 4.742 5.180 2.083 1.00 98.56 401 VAL A CA 1
ATOM 3209 C C . VAL A 1 401 ? 5.925 5.362 1.137 1.00 98.56 401 VAL A C 1
ATOM 3211 O O . VAL A 1 401 ? 6.188 4.534 0.261 1.00 98.56 401 VAL A O 1
ATOM 3214 N N . GLY A 1 402 ? 6.657 6.455 1.345 1.00 96.50 402 GLY A N 1
ATOM 3215 C CA . GLY A 1 402 ? 7.804 6.848 0.540 1.00 96.50 402 GLY A CA 1
ATOM 3216 C C . GLY A 1 402 ? 9.104 6.119 0.890 1.00 96.50 402 GLY A C 1
ATOM 3217 O O . GLY A 1 402 ? 9.226 5.441 1.914 1.00 96.50 402 GLY A O 1
ATOM 3218 N N . THR A 1 403 ? 10.116 6.296 0.037 1.00 94.50 403 THR A N 1
ATOM 3219 C CA . THR A 1 403 ? 11.499 5.814 0.251 1.00 94.50 403 THR A CA 1
ATOM 3220 C C . THR A 1 403 ? 12.469 6.944 0.616 1.00 94.50 403 THR A C 1
ATOM 3222 O O . THR A 1 403 ? 13.685 6.824 0.448 1.00 94.50 403 THR A O 1
ATOM 3225 N N . GLY A 1 404 ? 11.938 8.064 1.104 1.00 91.19 404 GLY A N 1
ATOM 3226 C CA . GLY A 1 404 ? 12.681 9.292 1.328 1.00 91.19 404 GLY A CA 1
ATOM 3227 C C . GLY A 1 404 ? 12.812 10.133 0.057 1.00 91.19 404 GLY A C 1
ATOM 3228 O O . GLY A 1 404 ? 13.089 9.627 -1.035 1.00 91.19 404 GLY A O 1
ATOM 3229 N N . MET A 1 405 ? 12.671 11.443 0.202 1.00 85.75 405 MET A N 1
ATOM 3230 C CA . MET A 1 405 ? 12.860 12.419 -0.867 1.00 85.75 405 MET A CA 1
ATOM 3231 C C . MET A 1 405 ? 14.050 13.313 -0.560 1.00 85.75 405 MET A C 1
ATOM 3233 O O . MET A 1 405 ? 14.459 13.446 0.585 1.00 85.75 405 MET A O 1
ATOM 3237 N N . ALA A 1 406 ? 14.653 13.889 -1.585 1.00 77.00 406 ALA A N 1
ATOM 3238 C CA . ALA A 1 406 ? 15.831 14.714 -1.438 1.00 77.00 406 ALA A CA 1
ATOM 3239 C C . ALA A 1 406 ? 15.739 15.903 -2.375 1.00 77.00 406 ALA A C 1
ATOM 3241 O O . ALA A 1 406 ? 15.431 15.709 -3.551 1.00 77.00 406 ALA A O 1
ATOM 3242 N N . ASN A 1 407 ? 16.095 17.090 -1.882 1.00 68.88 407 ASN A N 1
ATOM 3243 C CA . ASN A 1 407 ? 16.207 18.254 -2.748 1.00 68.88 407 ASN A CA 1
ATOM 3244 C C . ASN A 1 407 ? 17.251 17.977 -3.843 1.00 68.88 407 ASN A C 1
ATOM 3246 O O . ASN A 1 407 ? 18.372 17.535 -3.512 1.00 68.88 407 ASN A O 1
ATOM 3250 N N . PRO A 1 408 ? 16.899 18.198 -5.124 1.00 59.31 408 PRO A N 1
ATOM 3251 C CA . PRO A 1 408 ? 17.835 18.083 -6.226 1.00 59.31 408 PRO A CA 1
ATOM 3252 C C . PRO A 1 408 ? 18.855 19.219 -6.110 1.00 59.31 408 PRO A C 1
ATOM 3254 O O . PRO A 1 408 ? 18.634 20.339 -6.551 1.00 59.31 408 PRO A O 1
ATOM 3257 N N . ASP A 1 409 ? 19.994 18.935 -5.482 1.00 56.12 409 ASP A N 1
ATOM 3258 C CA . ASP A 1 409 ? 21.118 19.868 -5.446 1.00 56.12 409 ASP A CA 1
ATOM 3259 C C . ASP A 1 409 ? 21.830 19.770 -6.805 1.00 56.12 409 ASP A C 1
ATOM 3261 O O . ASP A 1 409 ? 22.538 18.793 -7.093 1.00 56.12 409 ASP A O 1
ATOM 3265 N N . VAL A 1 410 ? 21.546 20.714 -7.709 1.00 52.19 410 VAL A N 1
ATOM 3266 C CA . VAL A 1 410 ? 22.004 20.654 -9.106 1.00 52.19 410 VAL A CA 1
ATOM 3267 C C . VAL A 1 410 ? 23.477 21.062 -9.194 1.00 52.19 410 VAL A C 1
ATOM 3269 O O . VAL A 1 410 ? 23.840 22.138 -9.663 1.00 52.19 410 VAL A O 1
ATOM 3272 N N . SER A 1 411 ? 24.367 20.171 -8.764 1.00 52.81 411 SER A N 1
ATOM 3273 C CA . SER A 1 411 ? 25.780 20.246 -9.143 1.00 52.81 411 SER A CA 1
ATOM 3274 C C . SER A 1 411 ? 25.940 19.902 -10.630 1.00 52.81 411 SER A C 1
ATOM 3276 O O . SER A 1 411 ? 25.399 18.898 -11.112 1.00 52.81 411 SER A O 1
ATOM 3278 N N . ARG A 1 412 ? 26.706 20.723 -11.368 1.00 49.38 412 ARG A N 1
ATOM 3279 C CA . ARG A 1 412 ? 27.106 20.434 -12.758 1.00 49.38 412 AR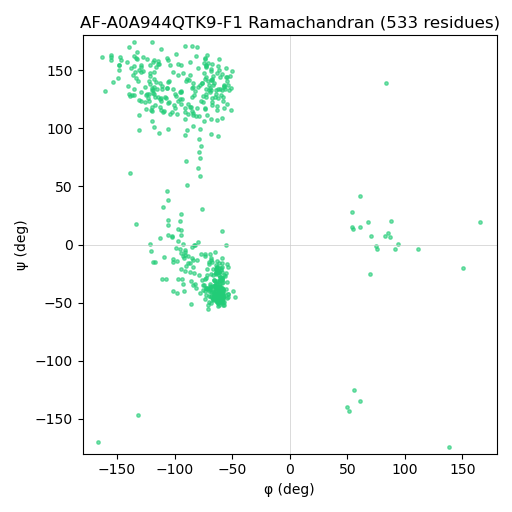G A CA 1
ATOM 3280 C C . ARG A 1 412 ? 27.783 19.058 -12.798 1.00 49.38 412 ARG A C 1
ATOM 3282 O O . ARG A 1 412 ? 28.779 18.855 -12.110 1.00 49.38 412 ARG A O 1
ATOM 3289 N N . SER A 1 413 ? 27.249 18.113 -13.572 1.00 56.38 413 SER A N 1
ATOM 3290 C CA . SER A 1 413 ? 28.001 16.913 -13.944 1.00 56.38 413 SER A CA 1
ATOM 3291 C C . SER A 1 413 ? 28.811 17.227 -15.208 1.00 56.38 413 SER A C 1
ATOM 3293 O O . SER A 1 413 ? 28.534 18.168 -15.942 1.00 56.38 413 SER A O 1
ATOM 3295 N N . TRP A 1 414 ? 29.887 16.489 -15.442 1.00 51.66 414 TRP A N 1
ATOM 3296 C CA . TRP A 1 414 ? 30.689 16.633 -16.659 1.00 51.66 414 TRP A CA 1
ATOM 3297 C C . TRP A 1 414 ? 30.318 15.578 -17.713 1.00 51.66 414 TRP A C 1
ATOM 3299 O O . TRP A 1 414 ? 30.676 15.700 -18.881 1.00 51.66 414 TRP A O 1
ATOM 3309 N N . PHE A 1 415 ? 29.572 14.538 -17.320 1.00 63.75 415 PHE A N 1
ATOM 3310 C CA . PHE A 1 415 ? 29.288 13.377 -18.159 1.00 63.75 415 PHE A CA 1
ATOM 3311 C C . PHE A 1 415 ? 27.809 13.320 -18.551 1.00 63.75 415 PHE A C 1
ATOM 3313 O O . PHE A 1 415 ? 26.925 13.280 -17.695 1.00 63.75 415 PHE A O 1
ATOM 3320 N N . ALA A 1 416 ? 27.534 13.238 -19.857 1.00 67.38 416 ALA A N 1
ATOM 3321 C CA . ALA A 1 416 ? 26.175 13.245 -20.408 1.00 67.38 416 ALA A CA 1
ATOM 3322 C C . ALA A 1 416 ? 25.259 12.150 -19.818 1.00 67.38 416 ALA A C 1
ATOM 3324 O O . ALA A 1 416 ? 24.089 12.408 -19.546 1.00 67.38 416 ALA A O 1
ATOM 3325 N N . GLY A 1 417 ? 25.786 10.946 -19.560 1.00 67.31 417 GLY A N 1
ATOM 3326 C CA . GLY A 1 417 ? 25.010 9.845 -18.970 1.00 67.31 417 GLY A CA 1
ATOM 3327 C C . GLY A 1 417 ? 24.619 10.070 -17.505 1.00 67.31 417 GLY A C 1
ATOM 3328 O O . GLY A 1 417 ? 23.505 9.741 -17.103 1.00 67.31 417 GLY A O 1
ATOM 3329 N N . GLU A 1 418 ? 25.500 10.679 -16.707 1.00 70.12 418 GLU A N 1
ATOM 3330 C CA . GLU A 1 418 ? 25.189 11.036 -15.317 1.00 70.12 418 GLU A CA 1
ATOM 3331 C C . GLU A 1 418 ? 24.179 12.191 -15.267 1.00 70.12 418 GLU A C 1
ATOM 3333 O O . GLU A 1 418 ? 23.263 12.178 -14.446 1.00 70.12 418 GLU A O 1
ATOM 3338 N N . HIS A 1 419 ? 24.302 13.154 -16.184 1.00 75.25 419 HIS A N 1
ATOM 3339 C CA . HIS A 1 419 ? 23.313 14.211 -16.366 1.00 75.25 419 HIS A CA 1
ATOM 3340 C C . HIS A 1 419 ? 21.926 13.667 -16.711 1.00 75.25 419 HIS A C 1
ATOM 3342 O O . HIS A 1 419 ? 20.963 14.032 -16.043 1.00 75.25 419 HIS A O 1
ATOM 3348 N N . ALA A 1 420 ? 21.825 12.754 -17.682 1.00 75.25 420 ALA A N 1
ATOM 3349 C CA . ALA A 1 420 ? 20.554 12.137 -18.056 1.00 75.25 420 ALA A CA 1
ATOM 3350 C C . ALA A 1 420 ? 19.894 11.398 -16.876 1.00 75.25 420 ALA A C 1
ATOM 3352 O O . ALA A 1 420 ? 18.690 11.530 -16.658 1.00 75.25 420 ALA A O 1
ATOM 3353 N N . LEU A 1 421 ? 20.682 10.674 -16.069 1.00 74.69 421 LEU A N 1
ATOM 3354 C CA . LEU A 1 421 ? 20.180 10.004 -14.866 1.00 74.69 421 LEU A CA 1
ATOM 3355 C C . LEU A 1 421 ? 19.700 11.005 -13.803 1.00 74.69 421 LEU A C 1
ATOM 3357 O O . LEU A 1 421 ? 18.631 10.811 -13.230 1.00 74.69 421 LEU A O 1
ATOM 3361 N N . LYS A 1 422 ? 20.455 12.083 -13.550 1.00 77.38 422 LYS A N 1
ATOM 3362 C CA . LYS A 1 422 ? 20.050 13.153 -12.619 1.00 77.38 422 LYS A CA 1
ATOM 3363 C C . LYS A 1 422 ? 18.745 13.821 -13.061 1.00 77.38 422 LYS A C 1
ATOM 3365 O O . LYS A 1 422 ? 17.872 14.025 -12.225 1.00 77.38 422 LYS A O 1
ATOM 3370 N N . SER A 1 423 ? 18.588 14.107 -14.354 1.00 79.88 423 SER A N 1
ATOM 3371 C CA . SER A 1 423 ? 17.354 14.675 -14.909 1.00 79.88 423 SER A CA 1
ATOM 3372 C C . SER A 1 423 ? 16.162 13.731 -14.763 1.00 79.88 423 SER A C 1
ATOM 3374 O O . SER A 1 423 ? 15.090 14.177 -14.368 1.00 79.88 423 SER A O 1
ATOM 3376 N N . LEU A 1 424 ? 16.345 12.428 -15.013 1.00 81.31 424 LEU A N 1
ATOM 3377 C CA . LEU A 1 424 ? 15.289 11.438 -14.797 1.00 81.31 424 LEU A CA 1
ATOM 3378 C C . LEU A 1 424 ? 14.877 11.370 -13.320 1.00 81.31 424 LEU A C 1
ATOM 3380 O O . LEU A 1 424 ? 13.690 11.393 -13.025 1.00 81.31 424 LEU A O 1
ATOM 3384 N N . LEU A 1 425 ? 15.842 11.329 -12.395 1.00 80.31 425 LEU A N 1
ATOM 3385 C CA . LEU A 1 425 ? 15.562 11.327 -10.955 1.00 80.31 425 LEU A CA 1
ATOM 3386 C C . LEU A 1 425 ? 14.854 12.611 -10.494 1.00 80.31 425 LEU A C 1
ATOM 3388 O O . LEU A 1 425 ? 13.979 12.533 -9.638 1.00 80.31 425 LEU A O 1
ATOM 3392 N N . SER A 1 426 ? 15.203 13.768 -11.067 1.00 83.06 426 SER A N 1
ATOM 3393 C CA . SER A 1 426 ? 14.491 15.028 -10.814 1.00 83.06 426 SER A CA 1
ATOM 3394 C C . SER A 1 426 ? 13.036 14.927 -11.265 1.00 83.06 426 SER A C 1
ATOM 3396 O O . SER A 1 426 ? 12.142 15.125 -10.455 1.00 83.06 426 SER A O 1
ATOM 3398 N N . LEU A 1 427 ? 12.797 14.501 -12.510 1.00 85.56 427 LEU A N 1
ATOM 3399 C CA . LEU A 1 427 ? 11.445 14.324 -13.045 1.00 85.56 427 LEU A CA 1
ATOM 3400 C C . LEU A 1 427 ? 10.620 13.326 -12.218 1.00 85.56 427 LEU A C 1
ATOM 3402 O O . LEU A 1 427 ? 9.424 13.519 -12.020 1.00 85.56 427 LEU A O 1
ATOM 3406 N N . MET A 1 428 ? 11.249 12.252 -11.732 1.00 86.44 428 MET A N 1
ATOM 3407 C CA . MET A 1 428 ? 10.605 11.285 -10.841 1.00 86.44 428 MET A CA 1
ATOM 3408 C C . MET A 1 428 ? 10.151 11.924 -9.525 1.00 86.44 428 MET A C 1
ATOM 3410 O O . MET A 1 428 ? 9.055 11.607 -9.062 1.00 86.44 428 MET A O 1
ATOM 3414 N N . ASN A 1 429 ? 10.969 12.802 -8.933 1.00 84.44 429 ASN A N 1
ATOM 3415 C CA . ASN A 1 429 ? 10.594 13.547 -7.732 1.00 84.44 429 ASN A CA 1
ATOM 3416 C C . ASN A 1 429 ? 9.450 14.525 -8.033 1.00 84.44 429 ASN A C 1
ATOM 3418 O O . ASN A 1 429 ? 8.447 14.480 -7.327 1.00 84.44 429 ASN A O 1
ATOM 3422 N N . ASP A 1 430 ? 9.539 15.299 -9.121 1.00 86.88 430 ASP A N 1
ATOM 3423 C CA . ASP A 1 430 ? 8.491 16.248 -9.534 1.00 86.88 430 ASP A CA 1
ATOM 3424 C C . ASP A 1 430 ? 7.138 15.536 -9.734 1.00 86.88 430 ASP A C 1
ATOM 3426 O O . ASP A 1 430 ? 6.083 16.007 -9.301 1.00 86.88 430 ASP A O 1
ATOM 3430 N N . CYS A 1 431 ? 7.158 14.350 -10.356 1.00 91.56 431 CYS A N 1
ATOM 3431 C CA . CYS A 1 431 ? 5.963 13.524 -10.529 1.00 91.56 431 CYS A CA 1
ATOM 3432 C C . CYS A 1 431 ? 5.421 13.004 -9.190 1.00 91.56 431 CYS A C 1
ATOM 3434 O O . CYS A 1 431 ? 4.208 12.990 -8.989 1.00 91.56 431 CYS A O 1
ATOM 3436 N N . ALA A 1 432 ? 6.294 12.567 -8.276 1.00 89.81 432 ALA A N 1
ATOM 3437 C CA . ALA A 1 432 ? 5.881 12.068 -6.967 1.00 89.81 432 ALA A CA 1
ATOM 3438 C C . ALA A 1 432 ? 5.261 13.173 -6.096 1.00 89.81 432 ALA A C 1
ATOM 3440 O O . ALA A 1 432 ? 4.247 12.917 -5.445 1.00 89.81 432 ALA A O 1
ATOM 3441 N N . GLU A 1 433 ? 5.823 14.385 -6.128 1.00 88.88 433 GLU A N 1
ATOM 3442 C CA . GLU A 1 433 ? 5.244 15.572 -5.487 1.00 88.88 433 GLU A CA 1
ATOM 3443 C C . GLU A 1 433 ? 3.903 15.940 -6.122 1.00 88.88 433 GLU A C 1
ATOM 3445 O O . GLU A 1 433 ? 2.925 16.127 -5.407 1.00 88.88 433 GLU A O 1
ATOM 3450 N N . SER A 1 434 ? 3.808 15.929 -7.455 1.00 91.25 434 SER A N 1
ATOM 3451 C CA . SER A 1 434 ? 2.545 16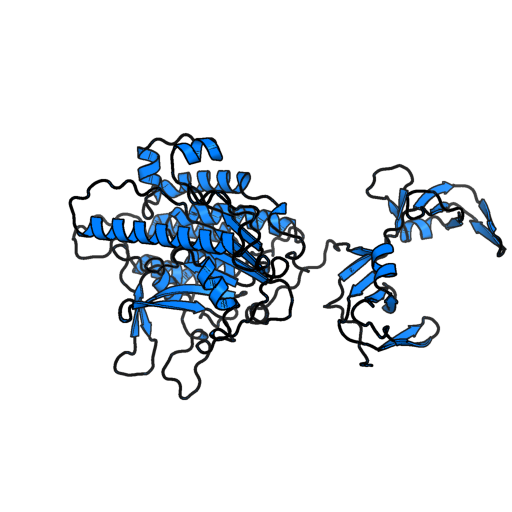.189 -8.163 1.00 91.25 434 SER A CA 1
ATOM 3452 C C . SER A 1 434 ? 1.446 15.190 -7.780 1.00 91.25 434 SER A C 1
ATOM 3454 O O . SER A 1 434 ? 0.297 15.576 -7.569 1.00 91.25 434 SER A O 1
ATOM 3456 N N . VAL A 1 435 ? 1.789 13.902 -7.653 1.00 94.12 435 VAL A N 1
ATOM 3457 C CA . VAL A 1 435 ? 0.868 12.861 -7.169 1.00 94.12 435 VAL A CA 1
ATOM 3458 C C . VAL A 1 435 ? 0.409 13.151 -5.739 1.00 94.12 435 VAL A C 1
ATOM 3460 O O . VAL A 1 435 ? -0.776 13.013 -5.446 1.00 94.12 435 VAL A O 1
ATOM 3463 N N . GLU A 1 436 ? 1.323 13.551 -4.854 1.00 91.81 436 GLU A N 1
ATOM 3464 C CA . GLU A 1 436 ? 1.006 13.882 -3.462 1.00 91.81 436 GLU A CA 1
ATOM 3465 C C . GLU A 1 436 ? 0.090 15.109 -3.367 1.00 91.81 436 GLU A C 1
ATOM 3467 O O . GLU A 1 436 ? -0.912 15.049 -2.657 1.00 91.81 436 GLU A O 1
ATOM 3472 N N . THR A 1 437 ? 0.358 16.159 -4.150 1.00 90.69 437 THR A N 1
ATOM 3473 C CA . THR A 1 437 ? -0.481 17.363 -4.241 1.00 90.69 437 THR A CA 1
ATOM 3474 C C . THR A 1 437 ? -1.898 17.023 -4.685 1.00 90.69 437 THR A C 1
ATOM 3476 O O . THR A 1 437 ? -2.860 17.410 -4.026 1.00 90.69 437 THR A O 1
ATOM 3479 N N . VAL A 1 438 ? -2.047 16.256 -5.770 1.00 92.44 438 VAL A N 1
ATOM 3480 C CA . VAL A 1 438 ? -3.369 15.852 -6.272 1.00 92.44 438 VAL A CA 1
ATOM 3481 C C . VAL A 1 438 ? -4.113 15.007 -5.239 1.00 92.44 438 VAL A C 1
ATOM 3483 O O . VAL A 1 438 ? -5.308 15.201 -5.043 1.00 92.44 438 VAL A O 1
ATOM 3486 N N . LEU A 1 439 ? -3.434 14.088 -4.550 1.00 93.75 439 LEU A N 1
ATOM 3487 C CA . LEU A 1 439 ? -4.089 13.263 -3.536 1.00 93.75 439 LEU A CA 1
ATOM 3488 C C . LEU A 1 439 ? -4.483 14.068 -2.298 1.00 93.75 439 LEU A C 1
ATOM 3490 O O . LEU A 1 439 ? -5.591 13.866 -1.812 1.00 93.75 439 LEU A O 1
ATOM 3494 N N . GLN A 1 440 ? -3.657 15.009 -1.827 1.00 90.88 440 GLN A N 1
ATOM 3495 C CA . GLN A 1 440 ? -4.058 15.943 -0.766 1.00 90.88 440 GLN A CA 1
ATOM 3496 C C . GLN A 1 440 ? -5.283 16.766 -1.191 1.00 90.88 440 GLN A C 1
ATOM 3498 O O . GLN A 1 440 ? -6.220 16.887 -0.415 1.00 90.88 440 GLN A O 1
ATOM 3503 N N . TRP A 1 441 ? -5.330 17.222 -2.445 1.00 88.56 441 TRP A N 1
ATOM 3504 C CA . TRP A 1 441 ? -6.462 17.980 -2.992 1.00 88.56 441 TRP A CA 1
ATOM 3505 C C . TRP A 1 441 ? -7.769 17.171 -3.111 1.00 88.56 441 TRP A C 1
ATOM 3507 O O . TRP A 1 441 ? -8.869 17.723 -3.108 1.00 88.56 441 TRP A O 1
ATOM 3517 N N . LEU A 1 442 ? -7.668 15.848 -3.246 1.00 90.81 442 LEU A N 1
ATOM 3518 C CA . LEU A 1 442 ? -8.814 14.948 -3.397 1.00 90.81 442 LEU A CA 1
ATOM 3519 C C . LEU A 1 442 ? -9.352 14.404 -2.065 1.00 90.81 442 LEU A C 1
ATOM 3521 O O . LEU A 1 442 ? -10.380 13.726 -2.076 1.00 90.81 442 LEU A O 1
ATOM 3525 N N . SER A 1 443 ? -8.667 14.612 -0.937 1.00 90.25 443 SER A N 1
ATOM 3526 C CA . SER A 1 443 ? -8.837 13.775 0.259 1.00 90.25 443 SER A CA 1
ATOM 3527 C C . SER A 1 443 ? -9.002 14.544 1.565 1.00 90.25 443 SER A C 1
ATOM 3529 O O . SER A 1 443 ? -8.711 15.730 1.669 1.00 90.25 443 SER A O 1
ATOM 3531 N N . SER A 1 444 ? -9.443 13.815 2.592 1.00 87.56 444 SER A N 1
ATOM 3532 C CA . SER A 1 444 ? -9.182 14.170 3.983 1.00 87.56 444 SER A CA 1
ATOM 3533 C C . SER A 1 444 ? -7.834 13.562 4.359 1.00 87.56 444 SER A C 1
ATOM 3535 O O . SER A 1 444 ? -7.670 12.342 4.283 1.00 87.56 444 SER A O 1
ATOM 3537 N N . SER A 1 445 ? -6.856 14.395 4.715 1.00 89.94 445 SER A N 1
ATOM 3538 C CA . SER A 1 445 ? -5.489 13.948 4.994 1.00 89.94 445 SER A CA 1
ATOM 3539 C C . SER A 1 445 ? -4.980 14.530 6.316 1.00 89.94 445 SER A C 1
ATOM 3541 O O . SER A 1 445 ? -4.525 15.676 6.345 1.00 89.94 445 SER A O 1
ATOM 3543 N N . PRO A 1 446 ? -5.024 13.769 7.429 1.00 86.69 446 PRO A N 1
ATOM 3544 C CA . PRO A 1 446 ? -4.471 14.218 8.711 1.00 86.69 446 PRO A CA 1
ATOM 3545 C C . PRO A 1 446 ? -2.939 14.319 8.689 1.00 86.69 446 PRO A C 1
ATOM 3547 O O . PRO A 1 446 ? -2.342 14.908 9.580 1.00 86.69 446 PRO A O 1
ATOM 3550 N N . THR A 1 447 ? -2.297 13.755 7.665 1.00 89.25 447 THR A N 1
ATOM 3551 C CA . THR A 1 447 ? -0.846 13.816 7.452 1.00 89.25 447 THR A CA 1
ATOM 3552 C C . THR A 1 447 ? -0.473 14.778 6.325 1.00 89.25 447 THR A C 1
ATOM 3554 O O . THR A 1 447 ? 0.613 14.651 5.757 1.00 89.25 447 THR A O 1
ATOM 3557 N N . ALA A 1 448 ? -1.386 15.668 5.918 1.00 83.44 448 ALA A N 1
ATOM 3558 C CA . ALA A 1 448 ? -1.102 16.649 4.880 1.00 83.44 448 ALA A CA 1
ATOM 3559 C C . ALA A 1 448 ? 0.103 17.496 5.290 1.00 83.44 448 ALA A C 1
ATOM 3561 O O . ALA A 1 448 ? 0.222 17.922 6.439 1.00 83.44 448 ALA A O 1
ATOM 3562 N N . ARG A 1 449 ? 1.015 17.722 4.348 1.00 76.81 449 ARG A N 1
ATOM 3563 C CA . ARG A 1 449 ? 2.220 18.513 4.588 1.00 76.81 449 ARG A CA 1
ATOM 3564 C C . ARG A 1 449 ? 2.312 19.669 3.609 1.00 76.81 449 ARG A C 1
ATOM 3566 O O . ARG A 1 449 ? 1.735 19.636 2.523 1.00 76.81 449 ARG A O 1
ATOM 3573 N N . HIS A 1 450 ? 3.096 20.668 3.993 1.00 71.00 450 HIS A N 1
ATOM 3574 C CA . HIS A 1 450 ? 3.508 21.745 3.105 1.00 71.00 450 HIS A CA 1
ATOM 3575 C C . HIS A 1 450 ? 4.347 21.179 1.950 1.00 71.00 450 HIS A C 1
ATOM 3577 O O . HIS A 1 450 ? 5.489 20.762 2.160 1.00 71.00 450 HIS A O 1
ATOM 3583 N N . LEU A 1 451 ? 3.771 21.138 0.748 1.00 65.56 451 LEU A N 1
ATOM 3584 C CA . LEU A 1 451 ? 4.457 20.669 -0.463 1.00 65.56 451 LEU A CA 1
ATOM 3585 C C . LEU A 1 451 ? 5.123 21.813 -1.222 1.00 65.56 451 LEU A C 1
ATOM 3587 O O . LEU A 1 451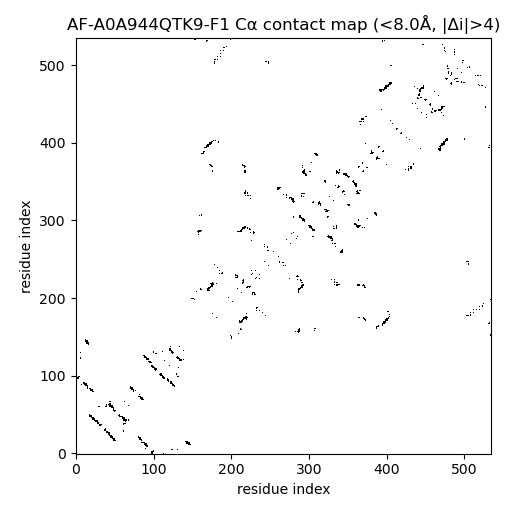 ? 6.253 21.676 -1.674 1.00 65.56 451 LEU A O 1
ATOM 3591 N N . ASP A 1 452 ? 4.443 22.954 -1.299 1.00 60.81 452 ASP A N 1
ATOM 3592 C CA . ASP A 1 452 ? 4.914 24.146 -1.992 1.00 60.81 452 ASP A CA 1
ATOM 3593 C C . ASP A 1 452 ? 4.651 25.392 -1.132 1.00 60.81 452 ASP A C 1
ATOM 3595 O O . ASP A 1 452 ? 3.657 25.470 -0.398 1.00 60.81 452 ASP A O 1
ATOM 3599 N N . ALA A 1 453 ? 5.550 26.377 -1.215 1.00 57.81 453 ALA A N 1
ATOM 3600 C CA . ALA A 1 453 ? 5.462 27.614 -0.441 1.00 57.81 453 ALA A CA 1
ATOM 3601 C C . ALA A 1 453 ? 4.181 28.420 -0.738 1.00 57.81 453 ALA A C 1
ATOM 3603 O O . ALA A 1 453 ? 3.694 29.136 0.141 1.00 57.81 453 ALA A O 1
ATOM 3604 N N . ALA A 1 454 ? 3.622 28.290 -1.944 1.00 55.47 454 ALA A N 1
ATOM 3605 C CA . ALA A 1 454 ? 2.359 28.898 -2.343 1.00 55.47 454 ALA A CA 1
ATOM 3606 C C . ALA A 1 454 ? 1.132 28.068 -1.924 1.00 55.47 454 ALA A C 1
ATOM 3608 O O . ALA A 1 454 ? 0.115 28.658 -1.564 1.00 55.47 454 ALA A O 1
ATOM 3609 N N . LEU A 1 455 ? 1.217 26.730 -1.935 1.00 56.31 455 LEU A N 1
ATOM 3610 C CA . LEU A 1 455 ? 0.069 25.831 -1.698 1.00 56.31 455 LEU A CA 1
ATOM 3611 C C . LEU A 1 455 ? -0.241 25.570 -0.212 1.00 56.31 455 LEU A C 1
ATOM 3613 O O . LEU A 1 455 ? -1.357 25.183 0.126 1.00 56.31 455 LEU A O 1
ATOM 3617 N N . LYS A 1 456 ? 0.713 25.809 0.696 1.00 64.06 456 LYS A N 1
ATOM 3618 C CA . LYS A 1 456 ? 0.577 25.509 2.136 1.00 64.06 456 LYS A CA 1
ATOM 3619 C C . LYS A 1 456 ? 0.088 24.058 2.387 1.00 64.06 456 LYS A C 1
ATOM 3621 O O . LYS A 1 456 ? 0.598 23.152 1.738 1.00 64.06 456 LYS A O 1
ATOM 3626 N N . GLU A 1 457 ? -0.806 23.815 3.354 1.00 59.84 457 GLU A N 1
ATOM 3627 C CA . GLU A 1 457 ? -1.232 22.463 3.790 1.00 59.84 457 GLU A CA 1
ATOM 3628 C C . GLU A 1 457 ? -2.476 21.924 3.058 1.00 59.84 457 GLU A C 1
ATOM 3630 O O . GLU A 1 457 ? -2.785 20.743 3.182 1.00 59.84 457 GLU A O 1
ATOM 3635 N N . MET A 1 458 ? -3.193 22.764 2.300 1.00 63.62 458 MET A N 1
ATOM 3636 C CA . MET A 1 458 ? -4.392 22.405 1.516 1.00 63.62 458 MET A CA 1
ATOM 3637 C C . MET A 1 458 ? -5.542 21.708 2.282 1.00 63.62 458 MET A C 1
ATOM 3639 O O . MET A 1 458 ? -6.457 21.192 1.652 1.00 63.62 458 MET A O 1
ATOM 3643 N N . HIS A 1 459 ? -5.569 21.716 3.623 1.00 59.25 459 HIS A N 1
ATOM 3644 C CA . HIS A 1 459 ? -6.570 20.989 4.432 1.00 59.25 459 HIS A CA 1
ATOM 3645 C C . HIS A 1 459 ? -8.042 21.385 4.158 1.00 59.25 459 HIS A C 1
ATOM 3647 O O . HIS A 1 459 ? -8.955 20.663 4.550 1.00 59.25 459 HIS A O 1
ATOM 3653 N N . GLY A 1 460 ? -8.286 22.520 3.491 1.00 59.72 460 GLY A N 1
ATOM 3654 C CA . GLY A 1 460 ? -9.621 22.984 3.090 1.00 59.72 460 GLY A CA 1
ATOM 3655 C C . GLY A 1 460 ? -9.812 23.187 1.584 1.00 59.72 460 GLY A C 1
ATOM 3656 O O . GLY A 1 460 ? -10.900 23.583 1.172 1.00 59.72 460 GLY A O 1
ATOM 3657 N N . ASP A 1 461 ? -8.787 22.930 0.769 1.00 61.44 461 ASP A N 1
ATOM 3658 C CA . ASP A 1 461 ? -8.880 23.040 -0.684 1.00 61.44 461 ASP A CA 1
ATOM 3659 C C . ASP A 1 461 ? -9.295 21.673 -1.232 1.00 61.44 461 ASP A C 1
ATOM 3661 O O . ASP A 1 461 ? -8.540 20.710 -1.120 1.00 61.44 461 ASP A O 1
ATOM 3665 N N . LEU A 1 462 ? -10.494 21.569 -1.811 1.00 71.62 462 LEU A N 1
ATOM 3666 C CA . LEU A 1 462 ? -11.025 20.318 -2.362 1.00 71.62 462 LEU A CA 1
ATOM 3667 C C . LEU A 1 462 ? -11.303 20.461 -3.860 1.00 71.62 462 LEU A C 1
ATOM 3669 O O . LEU A 1 462 ? -11.866 21.460 -4.303 1.00 71.62 462 LEU A O 1
ATOM 3673 N N . LEU A 1 463 ? -10.899 19.463 -4.655 1.00 77.81 463 LEU A N 1
ATOM 3674 C CA . LEU A 1 463 ? -11.193 19.441 -6.098 1.00 77.81 463 LEU A CA 1
ATOM 3675 C C . LEU A 1 463 ? -12.671 19.125 -6.364 1.00 77.81 463 LEU A C 1
ATOM 3677 O O . LEU A 1 463 ? -13.228 19.533 -7.381 1.00 77.81 463 LEU A O 1
ATOM 3681 N N . ALA A 1 464 ? -13.287 18.369 -5.460 1.00 78.38 464 ALA A N 1
ATOM 3682 C CA . ALA A 1 464 ? -14.690 17.985 -5.497 1.00 78.38 464 ALA A CA 1
ATOM 3683 C C . ALA A 1 464 ? -15.462 18.661 -4.353 1.00 78.38 464 ALA A C 1
ATOM 3685 O O . ALA A 1 464 ? -14.868 19.192 -3.420 1.00 78.38 464 ALA A O 1
ATOM 3686 N N . GLU A 1 465 ? -16.795 18.596 -4.392 1.00 77.94 465 GLU A N 1
ATOM 3687 C CA . GLU A 1 465 ? -17.669 19.172 -3.353 1.00 77.94 465 GLU A CA 1
ATOM 3688 C C . GLU A 1 465 ? -17.427 18.583 -1.950 1.00 77.94 465 GLU A C 1
ATOM 3690 O O . GLU A 1 465 ? -17.786 19.189 -0.943 1.00 77.94 465 GLU A O 1
ATOM 3695 N N . ARG A 1 466 ? -16.816 17.395 -1.882 1.00 84.38 466 ARG A N 1
ATOM 3696 C CA . ARG A 1 466 ? -16.445 16.680 -0.659 1.00 84.38 466 ARG A CA 1
ATOM 3697 C C . ARG A 1 466 ? -15.146 15.895 -0.876 1.00 84.38 466 ARG A C 1
ATOM 3699 O O . ARG A 1 466 ? -14.835 15.571 -2.026 1.00 84.38 466 ARG A O 1
ATOM 3706 N N . PRO A 1 467 ? -14.415 15.528 0.192 1.00 87.19 467 PRO A N 1
ATOM 3707 C CA . PRO A 1 467 ? -13.308 14.586 0.081 1.00 87.19 467 PRO A CA 1
ATOM 3708 C C . PRO A 1 467 ? -13.764 13.277 -0.570 1.00 87.19 467 PRO A C 1
ATOM 3710 O O . PRO A 1 467 ? -14.883 12.825 -0.336 1.00 87.19 467 PRO A O 1
ATOM 3713 N N . LEU A 1 468 ? -12.899 12.659 -1.371 1.00 92.44 468 LEU A N 1
ATOM 3714 C CA . LEU A 1 468 ? -13.189 11.399 -2.065 1.00 92.44 468 LEU A CA 1
ATOM 3715 C C . LEU A 1 468 ? -12.565 10.174 -1.385 1.00 92.44 468 LEU A C 1
ATOM 3717 O O . LEU A 1 468 ? -12.880 9.047 -1.751 1.00 92.44 468 LEU A O 1
ATOM 3721 N N . LEU A 1 469 ? -11.649 10.384 -0.440 1.00 95.75 469 LEU A N 1
ATOM 3722 C CA . LEU A 1 469 ? -10.936 9.333 0.283 1.00 95.75 469 LEU A CA 1
ATOM 3723 C C . LEU A 1 469 ? -10.283 9.889 1.556 1.00 95.75 469 LEU A C 1
ATOM 3725 O O . LEU A 1 469 ? -10.051 11.096 1.665 1.00 95.75 469 LEU A O 1
ATOM 3729 N N . HIS A 1 470 ? -9.939 8.999 2.487 1.00 95.50 470 HIS A N 1
ATOM 3730 C CA . HIS A 1 470 ? -9.027 9.281 3.596 1.00 95.50 470 HIS A CA 1
ATOM 3731 C C . HIS A 1 470 ? -7.606 8.921 3.160 1.00 95.50 470 HIS A C 1
ATOM 3733 O O . HIS A 1 470 ? -7.324 7.769 2.825 1.00 95.50 470 HIS A O 1
ATOM 3739 N N . TYR A 1 471 ? -6.708 9.901 3.119 1.00 97.31 471 TYR A N 1
ATOM 3740 C CA . TYR A 1 471 ? -5.355 9.738 2.589 1.00 97.31 471 TYR A CA 1
ATOM 3741 C C . TYR A 1 471 ? -4.311 9.924 3.683 1.00 97.31 471 TYR A C 1
ATOM 3743 O O . TYR A 1 471 ? -4.354 10.880 4.450 1.00 97.31 471 TYR A O 1
ATOM 3751 N N . LEU A 1 472 ? -3.345 9.013 3.733 1.00 97.62 472 LEU A N 1
ATOM 3752 C CA . LEU A 1 472 ? -2.197 9.083 4.626 1.00 97.62 472 LEU A CA 1
ATOM 3753 C C . LEU A 1 472 ? -0.923 9.015 3.793 1.00 97.62 472 LEU A C 1
ATOM 3755 O O . LEU A 1 472 ? -0.756 8.092 2.994 1.00 97.62 472 LEU A O 1
ATOM 3759 N N . ARG A 1 473 ? 0.007 9.941 4.013 1.00 96.56 473 ARG A N 1
ATOM 3760 C CA . ARG A 1 473 ? 1.324 9.937 3.374 1.00 96.56 473 ARG A CA 1
ATOM 3761 C C . ARG A 1 473 ? 2.417 10.003 4.423 1.00 96.56 473 ARG A C 1
ATOM 3763 O O . ARG A 1 473 ? 2.503 10.949 5.196 1.00 96.56 473 ARG A O 1
ATOM 3770 N N . TYR A 1 474 ? 3.298 9.011 4.388 1.00 96.94 474 TYR A N 1
ATOM 3771 C CA . TYR A 1 474 ? 4.466 8.943 5.254 1.00 96.94 474 TYR A CA 1
ATOM 3772 C C . TYR A 1 474 ? 5.736 8.981 4.417 1.00 96.94 474 TYR A C 1
ATOM 3774 O O . TYR A 1 474 ? 5.957 8.1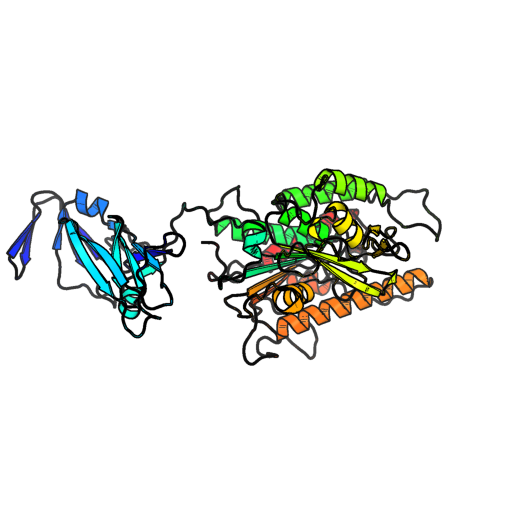21 3.561 1.00 96.94 474 TYR A O 1
ATOM 3782 N N . ASN A 1 475 ? 6.578 9.985 4.652 1.00 94.69 475 ASN A N 1
ATOM 3783 C CA . ASN A 1 475 ? 7.845 10.131 3.951 1.00 94.69 475 ASN A CA 1
ATOM 3784 C C . ASN A 1 475 ? 8.852 10.944 4.779 1.00 94.69 475 ASN A C 1
ATOM 3786 O O . ASN A 1 475 ? 8.486 11.728 5.655 1.00 94.69 475 ASN A O 1
ATOM 3790 N N . VAL A 1 476 ? 10.134 10.770 4.460 1.00 93.44 476 VAL A N 1
ATOM 3791 C CA . VAL A 1 476 ? 11.251 11.505 5.069 1.00 93.44 476 VAL A CA 1
ATOM 3792 C C . VAL A 1 476 ? 11.855 12.447 4.039 1.00 93.44 476 VAL A C 1
ATOM 3794 O O . VAL A 1 476 ? 12.170 12.014 2.930 1.00 93.44 476 VAL A O 1
ATOM 3797 N N . MET A 1 477 ? 12.112 13.700 4.410 1.00 91.00 477 MET A N 1
ATOM 3798 C CA . MET A 1 477 ? 13.009 14.548 3.624 1.00 91.00 477 MET A CA 1
ATOM 3799 C C . MET A 1 477 ? 14.449 14.296 4.075 1.00 91.00 477 MET A C 1
ATOM 3801 O O . MET A 1 477 ? 14.812 14.511 5.228 1.00 91.00 477 MET A O 1
ATOM 3805 N N . LEU A 1 478 ? 15.281 13.813 3.157 1.00 91.00 478 LEU A N 1
ATOM 3806 C CA . LEU A 1 478 ? 16.722 13.633 3.317 1.00 91.00 478 LEU A CA 1
ATOM 3807 C C . LEU A 1 478 ? 17.421 14.980 3.110 1.00 91.00 478 LEU A C 1
ATOM 3809 O O . LEU A 1 478 ? 18.152 15.193 2.137 1.00 91.00 478 LEU A O 1
ATOM 3813 N N . ASP A 1 479 ? 17.132 15.883 4.037 1.00 90.25 479 ASP A N 1
ATOM 3814 C CA . ASP A 1 479 ? 17.643 17.239 4.136 1.00 90.25 479 ASP A CA 1
ATOM 3815 C C . ASP A 1 479 ? 18.119 17.488 5.575 1.00 90.25 479 ASP A C 1
ATOM 3817 O O . ASP A 1 479 ? 17.508 16.993 6.524 1.00 90.25 479 ASP A O 1
ATOM 3821 N N . SER A 1 480 ? 19.240 18.193 5.742 1.00 89.56 480 SER A N 1
ATOM 3822 C CA . SER A 1 480 ? 19.860 18.381 7.061 1.00 89.56 480 SER A CA 1
ATOM 3823 C C . SER A 1 480 ? 18.948 19.121 8.036 1.00 89.56 480 SER A C 1
ATOM 3825 O O . SER A 1 480 ? 18.848 18.702 9.190 1.00 89.56 480 SER A O 1
ATOM 3827 N N . ASP A 1 481 ? 18.285 20.184 7.580 1.00 90.38 481 ASP A N 1
ATOM 3828 C CA . ASP A 1 481 ? 17.434 21.010 8.436 1.00 90.38 481 ASP A CA 1
ATOM 3829 C C . ASP A 1 481 ? 16.154 20.248 8.764 1.00 90.38 481 ASP A C 1
ATOM 3831 O O . ASP A 1 481 ? 15.785 20.118 9.930 1.00 90.38 481 ASP A O 1
ATOM 3835 N N . TRP A 1 482 ? 15.552 19.596 7.763 1.00 91.62 482 TRP A N 1
ATOM 3836 C CA . TRP A 1 482 ? 14.358 18.791 8.002 1.00 91.62 482 TRP A CA 1
ATOM 3837 C C . TRP A 1 482 ? 14.607 17.644 8.993 1.00 91.62 482 TRP A C 1
ATOM 3839 O O . TRP A 1 482 ? 13.805 17.450 9.907 1.00 91.62 482 TRP A O 1
ATOM 3849 N N . LEU A 1 483 ? 15.710 16.892 8.857 1.00 93.81 483 LEU A N 1
ATOM 3850 C CA . LEU A 1 483 ? 16.037 15.792 9.778 1.00 93.81 483 LEU A CA 1
ATOM 3851 C C . LEU A 1 483 ? 16.294 16.292 11.203 1.00 93.81 483 LEU A C 1
ATOM 3853 O O . LEU A 1 483 ? 15.919 15.620 12.168 1.00 93.81 483 LEU A O 1
ATOM 3857 N N . LYS A 1 484 ? 16.911 17.465 11.347 1.00 93.75 484 LYS A N 1
ATOM 3858 C CA . LYS A 1 484 ? 17.143 18.086 12.647 1.00 93.75 484 LYS A CA 1
ATOM 3859 C C . LYS A 1 484 ? 15.830 18.531 13.285 1.00 93.75 484 LYS A C 1
ATOM 3861 O O . LYS A 1 484 ? 15.567 18.156 14.424 1.00 93.75 484 LYS A O 1
ATOM 3866 N N . ASP A 1 485 ? 15.006 19.265 12.547 1.00 92.75 485 ASP A N 1
ATOM 3867 C CA . ASP A 1 485 ? 13.802 19.903 13.082 1.00 92.75 485 ASP A CA 1
ATOM 3868 C C . ASP A 1 485 ? 12.672 18.897 13.333 1.00 92.75 485 ASP A C 1
ATOM 3870 O O . ASP A 1 485 ? 11.941 19.021 14.311 1.00 92.75 485 ASP A O 1
ATOM 3874 N N . ASN A 1 486 ? 12.557 17.863 12.492 1.00 92.50 486 ASN A N 1
ATOM 3875 C CA . ASN A 1 486 ? 11.462 16.893 12.577 1.00 92.50 486 ASN A CA 1
ATOM 3876 C C . ASN A 1 486 ? 11.847 15.621 13.337 1.00 92.50 486 ASN A C 1
ATOM 3878 O O . ASN A 1 486 ? 10.977 14.986 13.926 1.00 92.50 486 ASN A O 1
ATOM 3882 N N . LEU A 1 487 ? 13.125 15.218 13.317 1.00 95.31 487 LEU A N 1
ATOM 3883 C CA . LEU A 1 487 ? 13.579 13.964 13.937 1.00 95.31 487 LEU A CA 1
ATOM 3884 C C . LEU A 1 487 ? 14.634 14.155 15.036 1.00 95.31 487 LEU A C 1
ATOM 3886 O O . LEU A 1 487 ? 15.028 13.170 15.664 1.00 95.31 487 LEU A O 1
ATOM 3890 N N . GLY A 1 488 ? 15.131 15.376 15.264 1.00 94.12 488 GLY A N 1
ATOM 3891 C CA . GLY A 1 488 ? 16.226 15.634 16.205 1.00 94.12 488 GLY A CA 1
ATOM 3892 C C . GLY A 1 488 ? 17.572 15.049 15.759 1.00 94.12 488 GLY A C 1
ATOM 3893 O O . GLY A 1 488 ? 18.454 14.829 16.591 1.00 94.12 488 GLY A O 1
ATOM 3894 N N . LEU A 1 489 ? 17.739 14.747 14.465 1.00 92.62 489 LEU A N 1
ATOM 3895 C CA . LEU A 1 489 ? 18.926 14.084 13.923 1.00 92.62 489 LEU A CA 1
ATOM 3896 C C . LEU A 1 489 ? 19.831 15.084 13.199 1.00 92.62 489 LEU A C 1
ATOM 3898 O O . LEU A 1 489 ? 19.501 15.579 12.126 1.00 92.62 489 LEU A O 1
ATOM 3902 N N . ASN A 1 490 ? 21.015 15.334 13.758 1.00 92.81 490 ASN A N 1
ATOM 3903 C CA . ASN A 1 490 ? 22.022 16.176 13.117 1.00 92.81 490 ASN A CA 1
ATOM 3904 C C . ASN A 1 490 ? 22.810 15.363 12.078 1.00 92.81 490 ASN A C 1
ATOM 3906 O O . ASN A 1 490 ? 23.598 14.487 12.440 1.00 92.81 490 ASN A O 1
ATOM 3910 N N . CYS A 1 491 ? 22.619 15.670 10.795 1.00 89.62 491 CYS A N 1
ATOM 3911 C CA . CYS A 1 491 ? 23.367 15.073 9.687 1.00 89.62 491 CYS A CA 1
ATOM 3912 C C . CYS A 1 491 ? 24.126 16.152 8.914 1.00 89.62 491 CYS A C 1
ATOM 3914 O O . CYS A 1 491 ? 23.561 17.188 8.556 1.00 89.62 491 CYS A O 1
ATOM 3916 N N . THR A 1 492 ? 25.405 15.907 8.628 1.00 89.25 492 THR A N 1
ATOM 3917 C CA . THR A 1 492 ? 26.208 16.820 7.808 1.00 89.25 492 THR A CA 1
ATOM 3918 C C . THR A 1 492 ? 25.804 16.717 6.334 1.00 89.25 492 THR A C 1
ATOM 3920 O O . THR A 1 492 ? 25.252 15.703 5.905 1.00 89.25 492 THR A O 1
ATOM 3923 N N . LYS A 1 493 ? 26.116 17.730 5.515 1.00 85.56 493 LYS A N 1
ATOM 3924 C CA . LYS A 1 493 ? 25.864 17.671 4.063 1.00 85.56 493 LYS A CA 1
ATOM 3925 C C . LYS A 1 493 ? 26.480 16.422 3.390 1.00 85.56 493 LYS A C 1
ATOM 3927 O O . LYS A 1 493 ? 25.768 15.770 2.629 1.00 85.56 493 LYS A O 1
ATOM 3932 N N . PRO A 1 494 ? 27.722 16.000 3.715 1.00 87.81 494 PRO A N 1
ATOM 3933 C CA . PRO A 1 494 ? 28.263 14.719 3.250 1.00 87.81 494 PRO A CA 1
ATOM 3934 C C . PRO A 1 494 ? 27.443 13.486 3.658 1.00 87.81 494 PRO A C 1
ATOM 3936 O O . PRO A 1 494 ? 27.319 12.552 2.864 1.00 87.81 494 PRO A O 1
ATOM 3939 N N . ASP A 1 495 ? 26.875 13.464 4.869 1.00 88.81 495 ASP A N 1
ATOM 3940 C CA . ASP A 1 495 ? 25.996 12.368 5.300 1.00 88.81 495 ASP A CA 1
ATOM 3941 C C . ASP A 1 495 ? 24.730 12.334 4.445 1.00 88.81 495 ASP A C 1
ATOM 3943 O O . ASP A 1 495 ? 24.353 11.283 3.926 1.00 88.81 495 ASP A O 1
ATOM 3947 N N . ILE A 1 496 ? 24.120 13.502 4.236 1.00 89.44 496 ILE A N 1
ATOM 3948 C CA . ILE A 1 496 ? 22.944 13.673 3.387 1.00 89.44 496 ILE A CA 1
ATOM 3949 C C . ILE A 1 496 ? 23.229 13.199 1.956 1.00 89.44 496 ILE A C 1
ATOM 3951 O O . ILE A 1 496 ? 22.516 12.335 1.447 1.00 89.44 496 ILE A O 1
ATOM 3955 N N . ASP A 1 497 ? 24.307 13.666 1.325 1.00 85.75 497 ASP A N 1
ATOM 3956 C CA . ASP A 1 497 ? 24.676 13.280 -0.044 1.00 85.75 497 ASP A CA 1
ATOM 3957 C C . ASP A 1 497 ? 24.877 11.768 -0.205 1.00 85.75 497 ASP A C 1
ATOM 3959 O O . ASP A 1 497 ? 24.574 11.202 -1.263 1.00 85.75 497 ASP A O 1
ATOM 3963 N N . ARG A 1 498 ? 25.345 11.092 0.853 1.00 88.06 498 ARG A N 1
ATOM 3964 C CA . ARG A 1 498 ? 25.401 9.629 0.904 1.00 88.06 498 ARG A CA 1
ATOM 3965 C C . ARG A 1 498 ? 24.007 9.027 1.030 1.00 88.06 498 ARG A C 1
ATOM 3967 O O . ARG A 1 498 ? 23.674 8.165 0.219 1.00 88.06 498 ARG A O 1
ATOM 3974 N N . LEU A 1 499 ? 23.199 9.462 1.998 1.00 89.38 499 LEU A N 1
ATOM 3975 C CA . LEU A 1 499 ? 21.855 8.927 2.271 1.00 89.38 499 LEU A CA 1
ATOM 3976 C C . LEU A 1 499 ? 20.902 9.051 1.070 1.00 89.38 499 LEU A C 1
ATOM 3978 O O . LEU A 1 499 ? 20.042 8.191 0.882 1.00 89.38 499 LEU A O 1
ATOM 3982 N N . LYS A 1 500 ? 21.089 10.068 0.216 1.00 86.25 500 LYS A N 1
ATOM 3983 C CA . LYS A 1 500 ? 20.337 10.250 -1.040 1.00 86.25 500 LYS A CA 1
ATOM 3984 C C . LYS A 1 500 ? 20.555 9.119 -2.055 1.00 86.25 500 LYS A C 1
ATOM 3986 O O . LYS A 1 500 ? 19.718 8.916 -2.935 1.00 86.25 500 LYS A O 1
ATOM 3991 N N . LYS A 1 501 ? 21.675 8.391 -1.984 1.00 82.06 501 LYS A N 1
ATOM 3992 C CA . LYS A 1 501 ? 22.020 7.352 -2.965 1.00 82.06 501 LYS A CA 1
ATOM 3993 C C . LYS A 1 501 ? 21.140 6.114 -2.790 1.00 82.06 501 LYS A C 1
ATOM 3995 O O . LYS A 1 501 ? 21.086 5.515 -1.721 1.00 82.06 501 LYS A O 1
ATOM 4000 N N . MET A 1 502 ? 20.502 5.694 -3.880 1.00 78.38 502 MET A N 1
ATOM 4001 C CA . MET A 1 502 ? 19.576 4.551 -3.906 1.00 78.38 502 MET A CA 1
ATOM 4002 C C . MET A 1 502 ? 20.275 3.190 -4.035 1.00 78.38 502 MET A C 1
ATOM 4004 O O . MET A 1 502 ? 19.622 2.147 -4.069 1.00 78.38 502 MET A O 1
ATOM 4008 N N . ASP A 1 503 ? 21.601 3.193 -4.121 1.00 75.38 503 ASP A N 1
ATOM 4009 C CA . ASP A 1 503 ? 22.425 2.061 -4.532 1.00 75.38 503 ASP A CA 1
ATOM 4010 C C . ASP A 1 503 ? 23.640 1.822 -3.613 1.00 75.38 503 ASP A C 1
ATOM 4012 O O . ASP A 1 503 ? 24.584 1.137 -4.012 1.00 75.38 503 ASP A O 1
ATOM 4016 N N . LEU A 1 504 ? 23.614 2.388 -2.396 1.00 81.75 504 LEU A N 1
ATOM 4017 C CA . LEU A 1 504 ? 24.645 2.249 -1.357 1.00 81.75 504 LEU A CA 1
ATOM 4018 C C . LEU A 1 504 ? 24.113 1.469 -0.136 1.00 81.75 504 LEU A C 1
ATOM 4020 O O . LEU A 1 504 ? 23.486 2.063 0.747 1.00 81.75 504 LEU A O 1
ATOM 4024 N N . PRO A 1 505 ? 24.353 0.149 -0.048 1.00 80.56 505 PRO A N 1
ATOM 4025 C CA . PRO A 1 505 ? 23.906 -0.686 1.074 1.00 80.56 505 PRO A CA 1
ATOM 4026 C C . PRO A 1 505 ? 24.460 -0.268 2.424 1.00 80.56 505 PRO A C 1
ATOM 4028 O O . PRO A 1 505 ? 23.822 -0.496 3.446 1.00 80.56 505 PRO A O 1
ATOM 4031 N N . GLU A 1 506 ? 25.645 0.342 2.442 1.00 85.19 506 GLU A N 1
ATOM 4032 C CA . GLU A 1 506 ? 26.311 0.777 3.669 1.00 85.19 506 GLU A CA 1
ATOM 4033 C C . GLU A 1 506 ? 25.452 1.790 4.442 1.00 85.19 506 GLU A C 1
ATOM 4035 O O . GLU A 1 506 ? 25.593 1.941 5.653 1.00 85.19 506 GLU A O 1
ATOM 4040 N N . ASN A 1 507 ? 24.520 2.452 3.752 1.00 87.81 507 ASN A N 1
ATOM 4041 C CA . ASN A 1 507 ? 23.598 3.407 4.347 1.00 87.81 507 ASN A CA 1
ATOM 4042 C C . ASN A 1 507 ? 22.353 2.752 4.960 1.00 87.81 507 ASN A C 1
ATOM 4044 O O . ASN A 1 507 ? 21.623 3.430 5.680 1.00 87.81 507 ASN A O 1
ATOM 4048 N N . MET A 1 508 ? 22.078 1.466 4.710 1.00 88.75 508 MET A N 1
ATOM 4049 C CA . MET A 1 508 ? 20.822 0.834 5.135 1.00 88.75 508 MET A CA 1
ATOM 4050 C C . MET A 1 508 ? 20.611 0.885 6.644 1.00 88.75 508 MET A C 1
ATOM 4052 O O . MET A 1 508 ? 19.493 1.121 7.086 1.00 88.75 508 MET A O 1
ATOM 4056 N N . GLN A 1 509 ? 21.669 0.732 7.444 1.00 91.25 509 GLN A N 1
ATOM 4057 C CA . GLN A 1 509 ? 21.544 0.822 8.898 1.00 91.25 509 GLN A CA 1
ATOM 4058 C C . GLN A 1 509 ? 21.186 2.245 9.355 1.00 91.25 509 GLN A C 1
ATOM 4060 O O . GLN A 1 509 ? 20.354 2.415 10.244 1.00 91.25 509 GLN A O 1
ATOM 4065 N N . ALA A 1 510 ? 21.784 3.271 8.742 1.00 93.19 510 ALA A N 1
ATOM 4066 C CA . ALA A 1 510 ? 21.470 4.667 9.040 1.00 93.19 510 ALA A CA 1
ATOM 4067 C C . ALA A 1 510 ? 20.039 5.020 8.603 1.00 93.19 510 ALA A C 1
ATOM 4069 O O . ALA A 1 510 ? 19.269 5.561 9.392 1.00 93.19 510 ALA A O 1
ATOM 4070 N N . LEU A 1 511 ? 19.654 4.619 7.389 1.00 94.44 511 LEU A N 1
ATOM 4071 C CA . LEU A 1 511 ? 18.299 4.779 6.860 1.00 94.44 511 LEU A CA 1
ATOM 4072 C C . LEU A 1 511 ? 17.268 4.047 7.727 1.00 94.44 511 LEU A C 1
ATOM 4074 O O . LEU A 1 511 ? 16.228 4.609 8.043 1.00 94.44 511 LEU A O 1
ATOM 4078 N N . SER A 1 512 ? 17.570 2.836 8.196 1.00 95.12 512 SER A N 1
ATOM 4079 C CA . SER A 1 512 ? 16.700 2.101 9.118 1.00 95.12 512 SER A CA 1
ATOM 4080 C C . SER A 1 512 ? 16.505 2.843 10.444 1.00 95.12 512 SER A C 1
ATOM 4082 O O . SER A 1 512 ? 15.401 2.846 10.978 1.00 95.12 512 SER A O 1
ATOM 4084 N N . LYS A 1 513 ? 17.545 3.486 10.991 1.00 96.00 513 LYS A N 1
ATOM 4085 C CA . LYS A 1 513 ? 17.410 4.299 12.213 1.00 96.00 513 LYS A CA 1
ATOM 4086 C C . LYS A 1 513 ? 16.535 5.527 11.968 1.00 96.00 513 LYS A C 1
ATOM 4088 O O . LYS A 1 513 ? 15.611 5.762 12.738 1.00 96.00 513 LYS A O 1
ATOM 4093 N N . ILE A 1 514 ? 16.788 6.254 10.877 1.00 97.12 514 ILE A N 1
ATOM 4094 C CA . ILE A 1 514 ? 15.991 7.421 10.470 1.00 97.12 514 ILE A CA 1
ATOM 4095 C C . ILE A 1 514 ? 14.519 7.028 10.308 1.00 97.12 514 ILE A C 1
ATOM 4097 O O . ILE A 1 514 ? 13.650 7.657 10.903 1.00 97.12 514 ILE A O 1
ATOM 4101 N N . GLY A 1 515 ? 14.243 5.950 9.569 1.00 97.25 515 GLY A N 1
ATOM 4102 C CA . GLY A 1 515 ? 12.885 5.460 9.334 1.00 97.25 515 GLY A CA 1
ATOM 4103 C C . GLY A 1 515 ? 12.182 5.027 10.615 1.00 97.25 515 GLY A C 1
ATOM 4104 O O . GLY A 1 515 ? 11.008 5.326 10.788 1.00 97.25 515 GLY A O 1
ATOM 4105 N N . ASN A 1 516 ? 12.890 4.378 11.545 1.00 97.62 516 ASN A N 1
ATOM 4106 C CA . ASN A 1 516 ? 12.309 3.988 12.831 1.00 97.62 516 ASN A CA 1
ATOM 4107 C C . ASN A 1 516 ? 11.909 5.205 13.676 1.00 97.62 516 ASN A C 1
ATOM 4109 O O . ASN A 1 516 ? 10.824 5.219 14.258 1.00 97.62 516 ASN A O 1
ATOM 4113 N N . THR A 1 517 ? 12.774 6.221 13.737 1.00 98.00 517 THR A N 1
ATOM 4114 C CA . THR A 1 517 ? 12.488 7.474 14.445 1.00 98.00 517 THR A CA 1
ATOM 4115 C C . THR A 1 517 ? 11.317 8.206 13.795 1.00 98.00 517 THR A C 1
ATOM 4117 O O . THR A 1 517 ? 10.366 8.560 14.487 1.00 98.00 517 THR A O 1
ATOM 4120 N N . ALA A 1 518 ? 11.336 8.358 12.469 1.00 97.62 518 ALA A N 1
ATOM 4121 C CA . ALA A 1 518 ? 10.268 9.026 11.734 1.00 97.62 518 ALA A CA 1
ATOM 4122 C C . ALA A 1 518 ? 8.922 8.309 11.887 1.00 97.62 518 ALA A C 1
ATOM 4124 O O . ALA A 1 518 ? 7.924 8.951 12.186 1.00 97.62 518 ALA A O 1
ATOM 4125 N N . ALA A 1 519 ? 8.895 6.977 11.793 1.00 98.06 519 ALA A N 1
ATOM 4126 C CA . ALA A 1 519 ? 7.679 6.191 11.978 1.00 98.06 519 ALA A CA 1
ATOM 4127 C C . ALA A 1 519 ? 7.049 6.383 13.368 1.00 98.06 519 ALA A C 1
ATOM 4129 O O . ALA A 1 519 ? 5.829 6.440 13.487 1.00 98.06 519 ALA A O 1
ATOM 4130 N N . LYS A 1 520 ? 7.865 6.502 14.423 1.00 97.06 520 LYS A N 1
ATOM 4131 C CA . LYS A 1 520 ? 7.376 6.756 15.789 1.00 97.06 520 LYS A CA 1
ATOM 4132 C C . LYS A 1 520 ? 6.781 8.151 15.960 1.00 97.06 520 LYS A C 1
ATOM 4134 O O . LYS A 1 520 ? 5.834 8.285 16.723 1.00 97.06 520 LYS A O 1
ATOM 4139 N N . LEU A 1 521 ? 7.358 9.150 15.296 1.00 96.12 521 LEU A N 1
ATOM 4140 C CA . LEU A 1 521 ? 6.949 10.550 15.420 1.00 96.12 521 LEU A CA 1
ATOM 4141 C C . LEU A 1 521 ? 5.791 10.916 14.486 1.00 96.12 521 LEU A C 1
ATOM 4143 O O . LEU A 1 521 ? 4.994 11.774 14.829 1.00 96.12 521 LEU A O 1
ATOM 4147 N N . GLN A 1 522 ? 5.698 10.274 13.320 1.00 95.44 522 GLN A N 1
ATOM 4148 C CA . GLN A 1 522 ? 4.727 10.625 12.283 1.00 95.44 522 GLN A CA 1
ATOM 4149 C C . GLN A 1 522 ? 3.509 9.700 12.219 1.00 95.44 522 GLN A C 1
ATOM 4151 O O . GLN A 1 522 ? 2.560 10.037 11.523 1.00 95.44 522 GLN A O 1
ATOM 4156 N N . ILE A 1 523 ? 3.519 8.516 12.850 1.00 97.44 523 ILE A N 1
ATOM 4157 C CA . ILE A 1 523 ? 2.371 7.594 12.809 1.00 97.44 523 ILE A CA 1
ATOM 4158 C C . ILE A 1 523 ? 1.688 7.518 14.173 1.00 97.44 523 ILE A C 1
ATOM 4160 O O . ILE A 1 523 ? 2.214 6.929 15.127 1.00 97.44 523 ILE A O 1
ATOM 4164 N N . GLU A 1 524 ? 0.453 8.006 14.199 1.00 93.81 524 GLU A N 1
ATOM 4165 C CA . GLU A 1 524 ? -0.478 7.920 15.315 1.00 93.81 524 GLU A CA 1
ATOM 4166 C C . GLU A 1 524 ? -1.564 6.863 15.062 1.00 93.81 524 GLU A C 1
ATOM 4168 O O . GLU A 1 524 ? -1.898 6.546 13.920 1.00 93.81 524 GLU A O 1
ATOM 4173 N N . GLU A 1 525 ? -2.139 6.303 16.132 1.00 91.38 525 GLU A N 1
ATOM 4174 C CA . GLU A 1 525 ? -3.236 5.322 16.022 1.00 91.38 525 GLU A CA 1
ATOM 4175 C C . GLU A 1 525 ? -4.514 5.955 15.434 1.00 91.38 525 GLU A C 1
ATOM 4177 O O . GLU A 1 525 ? -5.263 5.297 14.709 1.00 91.38 525 GLU A O 1
ATOM 4182 N N . THR A 1 526 ? -4.717 7.249 15.697 1.00 89.19 526 THR A N 1
ATOM 4183 C CA . THR A 1 526 ? -5.818 8.101 15.213 1.00 89.19 526 THR A CA 1
ATOM 4184 C C . THR A 1 526 ? -5.820 8.283 13.698 1.00 89.19 526 THR A C 1
ATOM 4186 O O . THR A 1 526 ? -6.870 8.560 13.125 1.00 89.19 526 THR A O 1
ATOM 4189 N N . HIS A 1 527 ? -4.682 8.073 13.028 1.00 95.31 527 HIS A N 1
ATOM 4190 C CA . HIS A 1 527 ? -4.600 8.135 11.569 1.00 95.31 527 HIS A CA 1
ATOM 4191 C C . HIS A 1 527 ? -5.441 7.062 10.875 1.00 95.31 527 HIS A C 1
ATOM 4193 O O . HIS A 1 527 ? -5.779 7.245 9.709 1.00 95.31 527 HIS A O 1
ATOM 4199 N N . PHE A 1 528 ? -5.786 5.977 11.577 1.00 94.38 528 PHE A N 1
ATOM 4200 C CA . PHE A 1 528 ? -6.608 4.874 11.081 1.00 94.38 528 PHE A CA 1
ATOM 4201 C C . PHE A 1 528 ? -8.015 4.955 11.707 1.00 94.38 528 PHE A C 1
ATOM 4203 O O . PHE A 1 528 ? -8.195 4.538 12.859 1.00 94.38 528 PHE A O 1
ATOM 4210 N N . PRO A 1 529 ? -9.024 5.499 11.002 1.00 87.50 529 PRO A N 1
ATOM 4211 C CA . PRO A 1 529 ? -10.375 5.624 11.543 1.00 87.50 529 PRO A CA 1
ATOM 4212 C C . PRO A 1 529 ? -11.022 4.258 11.837 1.00 87.50 529 PRO A C 1
ATOM 4214 O O . PRO A 1 529 ? -10.778 3.305 11.095 1.00 87.50 529 PRO A O 1
ATOM 4217 N N . PRO A 1 530 ? -11.887 4.141 12.867 1.00 84.88 530 PRO A N 1
ATOM 4218 C CA . PRO A 1 530 ? -12.586 2.891 13.183 1.00 84.88 530 PRO A CA 1
ATOM 4219 C C . PRO A 1 530 ? -13.468 2.340 12.054 1.00 84.88 530 PRO A C 1
ATOM 4221 O O . PRO A 1 530 ? -13.699 1.136 11.998 1.00 84.88 530 PRO A O 1
ATOM 4224 N N . SER A 1 531 ? -13.933 3.183 11.122 1.00 87.38 531 SER A N 1
ATOM 4225 C CA . SER A 1 531 ? -14.639 2.735 9.908 1.00 87.38 531 SER A CA 1
ATOM 4226 C C . SER A 1 531 ? -13.803 1.748 9.083 1.00 87.38 531 SER A C 1
ATOM 4228 O O . SER A 1 531 ? -14.355 0.859 8.436 1.00 87.38 531 SER A O 1
ATOM 4230 N N . PHE A 1 532 ? -12.475 1.836 9.183 1.00 93.94 532 PHE A N 1
ATOM 4231 C CA . PHE A 1 532 ? -11.527 0.941 8.537 1.00 93.94 532 PHE A CA 1
ATOM 4232 C C . PHE A 1 532 ? -11.017 -0.187 9.442 1.00 93.94 532 PHE A C 1
ATOM 4234 O O . PHE A 1 532 ? -10.085 -0.884 9.041 1.00 93.94 532 PHE A O 1
ATOM 4241 N N . ASP A 1 533 ? -11.609 -0.458 10.600 1.00 90.62 533 ASP A N 1
ATOM 4242 C CA . ASP A 1 533 ? -11.259 -1.661 11.366 1.00 90.62 533 ASP A CA 1
ATOM 4243 C C . ASP A 1 533 ? -11.820 -2.927 10.686 1.00 90.62 533 ASP A C 1
ATOM 4245 O O . ASP A 1 533 ? -12.758 -2.866 9.881 1.00 90.62 533 ASP A O 1
ATOM 4249 N N . LEU A 1 534 ? -11.165 -4.066 10.911 1.00 87.50 534 LEU A N 1
ATOM 4250 C CA . LEU A 1 534 ? -11.612 -5.371 10.429 1.00 87.50 534 LEU A CA 1
ATOM 4251 C C . LEU A 1 534 ? -12.615 -5.948 11.429 1.00 87.50 534 LEU A C 1
ATOM 4253 O O . LEU A 1 534 ? -12.355 -5.929 12.633 1.00 87.50 534 LEU A O 1
ATOM 4257 N N . TRP A 1 535 ? -13.721 -6.475 10.908 1.00 70.56 535 TRP A N 1
ATOM 4258 C CA . TRP A 1 535 ? -14.810 -7.073 11.678 1.00 70.56 535 TRP A CA 1
ATOM 4259 C C . TRP A 1 535 ? -14.968 -8.545 11.306 1.00 70.56 535 TRP A C 1
ATOM 4261 O O . TRP A 1 535 ? -14.782 -8.889 10.109 1.00 70.56 535 TRP A O 1
#

Solvent-accessible surface area (backbone atoms only — not comparable to full-atom values): 28640 Å² total; per-residue (Å²): 118,48,75,58,76,90,54,75,90,68,35,44,44,28,28,58,64,58,39,28,41,47,46,82,35,82,59,56,52,73,44,86,48,99,90,46,76,50,73,37,87,47,46,24,30,46,37,32,39,41,39,96,90,76,46,76,43,90,72,60,46,77,38,47,47,68,60,42,62,72,41,42,41,78,39,92,82,75,52,86,51,33,26,26,58,62,64,54,33,36,34,36,67,81,73,53,54,35,29,41,78,29,66,46,98,88,70,50,78,44,78,51,67,50,55,94,72,23,80,43,39,30,45,35,29,44,85,91,66,46,53,49,79,38,52,43,69,61,41,61,72,40,42,40,81,46,85,69,91,76,71,77,51,67,71,61,51,30,68,62,44,51,55,65,78,87,67,57,42,29,37,36,19,20,20,31,40,46,55,31,38,44,25,31,46,28,36,47,44,49,50,46,53,53,53,26,53,73,66,74,57,44,90,82,60,34,64,30,62,68,28,30,29,27,25,6,3,17,41,14,18,53,52,26,56,40,29,21,46,57,43,49,58,69,58,52,52,53,49,49,56,52,47,42,68,66,49,64,60,78,66,88,86,65,88,50,100,85,60,48,73,41,60,58,65,56,53,50,50,52,36,40,68,73,45,48,88,39,27,45,58,32,82,65,40,36,21,25,39,36,36,29,22,19,31,63,84,79,70,42,78,41,80,52,42,49,48,83,59,24,77,60,23,60,56,57,98,86,51,54,50,57,28,38,31,69,42,42,39,39,56,58,38,46,16,8,50,8,34,80,73,37,24,63,66,33,76,43,76,47,29,80,48,88,91,63,29,57,44,42,18,23,13,8,42,80,35,68,36,19,43,23,47,62,59,49,52,46,46,32,50,38,66,85,36,47,28,52,47,67,72,27,46,74,31,21,39,38,40,34,36,35,29,54,46,59,82,83,77,84,70,87,68,94,46,73,70,62,43,54,51,52,51,51,54,46,52,32,48,55,31,34,50,50,47,50,53,53,49,45,28,38,27,47,38,95,50,54,56,72,80,42,95,87,61,42,53,44,89,84,51,58,82,48,101,58,53,35,20,27,37,39,60,48,72,45,60,58,40,49,65,54,28,31,77,76,65,72,41,88,49,54,71,73,53,37,64,54,65,69,45,41,82,49,59,87,43,39,66,59,41,32,52,54,19,42,53,45,26,65,75,72,58,59,75,79,78,59,54,76,68,71,58,81,98

Secondary structure (DSSP, 8-state):
-EE----TTTPEEEEE--EEEEEEESS-EEEEETTEEEEE-SSEEEEEEBPTTSPBPS--EEEEHHHHHHHEEE-TT--TTEEEE--EEEEE--SS-EEEEEE-TTS-EEEEE--SSTTSPEEEE-TT--EEEE-HHHHHHHEEE---TTPPPPPPPTTTTTS--SS-EEEEEE---GGGHHHHHHHHHHHHHHHHHHTTT-TT--HHHH-SEEEEETHHHHHHHHHHTT--HHHHHHHHHHHHHHH-S--TT--STTS-SS-HHHHHHHHHHHHTT-BTT-TT--SEEEEEEEETTT--EEEEE--TTSTTTS--TT--BPPGGGSBHHHHHHHHT--TTTSPPEEEE-BS-SSS-EEEEEEGGGSTTSS-HHHHHHHHHSGGGS------TTTEEEEEE-S-B-----PPPSSHHHHHHHHHHHHHHHHHHHHHHHHHHHSB-TT----STTTTT-TT--SSSS--SEEEEE--B--HHHHHHHH-----HHHHHHHT-TT-GGGHHHHHHHHHHHHHHH--GGGS-GGGS--

Organism: NCBI:txid2792791

InterPro domains:
  IPR002641 Patatin-like phospholipase domain [PF01734] (172-374)
  IPR002641 Patatin-like phospholipase domain [PS51635] (172-377)
  IPR016035 Acyl transferase/acyl hydrolase/lysophospholipase [SSF52151] (168-433)

Radius of gyration: 29.26 Å; Cα contacts (8 Å, |Δi|>4): 1076; chains: 1; bounding box: 83×52×90 Å

Mean predicted aligned error: 13.84 Å